Protein AF-0000000069861846 (afdb_homodimer)

Foldseek 3Di:
DCALLRVLQVVVQVVQQVLCVVLVKWKFWAWLLLHTSYDTHNDFPLVVVLCVDPVSVLLQSLQQNLQQLVCVVVQAKAWAAGQQGWIKIKGFQAAPNFTTTIMIIGQAAEPDDDDGHYSFHHDPPLVVDVVSVVSNVVGHYDHPVSVVVSRVVVSVCSVPPSRVSSNVSLVVVPDDPPVPDDDDDRCDPVNSLVVNLVSVCSRCQLAQDDLCVSCVVSVHHSVVSQVVVCVVVVDGDVLVSLVVLLVSLLSCLQNGPDDLVVSCNRRHHPDSVVNQVSNCVVPVDGSVVSSVVNVCVVPPPPD/DCALLRVLQVVVQVVQQVLCVVLVKWKFWAWLLLHTSYDTHNDFPLVVVLCVDPVSVLQQSLQQNLQQLVCVVVQAKAWAAGQAGWIKIKGFQAAPNFTTTIMIIGQAAEPDDDDGHYSFHHDPPLCVDVVSVVSNVVGHYDHPVSVVVSRVVVSVCSVPPSRVSSNVSLVVVPDDPPVPDDDDDRCDPVNSLVVNLVSVCSRCQLAQDDLCVSCVVSVHHSVVSQVVCCVVVVDGDVLVSLVVLLVSLLSCLQNHPDDLVVSCNRRHHPDSVVNQVSNCVVPVDGSVVSSVVNVCVVPPPPD

Structure (mmCIF, N/CA/C/O backbone):
data_AF-0000000069861846-model_v1
#
loop_
_entity.id
_entity.type
_entity.pdbx_description
1 polymer 'Transcriptional regulator'
#
loop_
_atom_site.group_PDB
_atom_site.id
_atom_site.type_symbol
_atom_site.label_atom_id
_atom_site.label_alt_id
_atom_site.label_comp_id
_atom_site.label_asym_id
_atom_site.label_entity_id
_atom_site.label_seq_id
_atom_site.pdbx_PDB_ins_code
_atom_site.Cartn_x
_atom_site.Cartn_y
_atom_site.Cartn_z
_atom_site.occupancy
_atom_site.B_iso_or_equiv
_atom_site.auth_seq_id
_atom_site.auth_comp_id
_atom_site.auth_asym_id
_atom_site.auth_atom_id
_atom_site.pdbx_PDB_model_num
ATOM 1 N N . MET A 1 1 ? -11.438 -2.666 26.484 1 19.17 1 MET A N 1
ATOM 2 C CA . MET A 1 1 ? -12.305 -1.801 25.688 1 19.17 1 MET A CA 1
ATOM 3 C C . MET A 1 1 ? -11.477 -0.902 24.766 1 19.17 1 MET A C 1
ATOM 5 O O . MET A 1 1 ? -10.945 0.118 25.203 1 19.17 1 MET A O 1
ATOM 9 N N . ILE A 1 2 ? -10.664 -1.394 23.906 1 29.84 2 ILE A N 1
ATOM 10 C CA . ILE A 1 2 ? -9.758 -0.635 23.047 1 29.84 2 ILE A CA 1
ATOM 11 C C . ILE A 1 2 ? -10.555 0.385 22.234 1 29.84 2 ILE A C 1
ATOM 13 O O . ILE A 1 2 ? -11.469 0.02 21.5 1 29.84 2 ILE A O 1
ATOM 17 N N . SER A 1 3 ? -10.742 1.524 22.703 1 31.12 3 SER A N 1
ATOM 18 C CA . SER A 1 3 ? -11.5 2.645 22.156 1 31.12 3 SER A CA 1
ATOM 19 C C . SER A 1 3 ? -11.234 2.811 20.672 1 31.12 3 SER A C 1
ATOM 21 O O . SER A 1 3 ? -10.156 2.459 20.172 1 31.12 3 SER A O 1
ATOM 23 N N . ALA A 1 4 ? -12.336 2.918 19.875 1 37.72 4 ALA A N 1
ATOM 24 C CA . ALA A 1 4 ? -12.266 3.238 18.453 1 37.72 4 ALA A CA 1
ATOM 25 C C . ALA A 1 4 ? -11.047 4.105 18.141 1 37.72 4 ALA A C 1
ATOM 27 O O . ALA A 1 4 ? -10.391 3.926 17.109 1 37.72 4 ALA A O 1
ATOM 28 N N . SER A 1 5 ? -10.82 5.027 19.078 1 44 5 SER A N 1
ATOM 29 C CA . SER A 1 5 ? -9.648 5.895 19.016 1 44 5 SER A CA 1
ATOM 30 C C . SER A 1 5 ? -8.359 5.086 19.031 1 44 5 SER A C 1
ATOM 32 O O . SER A 1 5 ? -7.414 5.398 18.312 1 44 5 SER A O 1
ATOM 34 N N . ALA A 1 6 ? -8.516 4.02 19.875 1 45.53 6 ALA A N 1
ATOM 35 C CA . ALA A 1 6 ? -7.32 3.213 20.094 1 45.53 6 ALA A CA 1
ATOM 36 C C . ALA A 1 6 ? -7.086 2.242 18.938 1 45.53 6 ALA A C 1
ATOM 38 O O . ALA A 1 6 ? -5.945 2.014 18.547 1 45.53 6 ALA A O 1
ATOM 39 N N . LEU A 1 7 ? -8.117 1.493 18.578 1 47.91 7 LEU A N 1
ATOM 40 C CA . LEU A 1 7 ? -8.031 0.517 17.5 1 47.91 7 LEU A CA 1
ATOM 41 C C . LEU A 1 7 ? -7.559 1.178 16.219 1 47.91 7 LEU A C 1
ATOM 43 O O . LEU A 1 7 ? -6.746 0.611 15.484 1 47.91 7 LEU A O 1
ATOM 47 N N . ASN A 1 8 ? -8.141 2.521 16.125 1 57.94 8 ASN A N 1
ATOM 48 C CA . ASN A 1 8 ? -7.793 3.367 14.984 1 57.94 8 ASN A CA 1
ATOM 49 C C . ASN A 1 8 ? -6.32 3.768 15.016 1 57.94 8 ASN A C 1
ATOM 51 O O . ASN A 1 8 ? -5.641 3.736 13.984 1 57.94 8 ASN A O 1
ATOM 55 N N . SER A 1 9 ? -5.934 3.561 16.266 1 69.44 9 SER A N 1
ATOM 56 C CA . SER A 1 9 ? -4.555 4.016 16.422 1 69.44 9 SER A CA 1
ATOM 57 C C . SER A 1 9 ? -3.568 2.887 16.141 1 69.44 9 SER A C 1
ATOM 59 O O . SER A 1 9 ? -2.533 3.102 15.516 1 69.44 9 SER A O 1
ATOM 61 N N . GLU A 1 10 ? -4.059 1.639 16.469 1 77.94 10 GLU A N 1
ATOM 62 C CA . GLU A 1 10 ? -3.131 0.528 16.281 1 77.94 10 GLU A CA 1
ATOM 63 C C . GLU A 1 10 ? -2.975 0.193 14.797 1 77.94 10 GLU A C 1
ATOM 65 O O . GLU A 1 10 ? -1.862 -0.062 14.328 1 77.94 10 GLU A O 1
ATOM 70 N N . LEU A 1 11 ? -4.066 0.155 14.141 1 79.69 11 LEU A N 1
ATOM 71 C CA . LEU A 1 11 ? -4.023 -0.146 12.711 1 79.69 11 LEU A CA 1
ATOM 72 C C . LEU A 1 11 ? -3.248 0.925 11.953 1 79.69 11 LEU A C 1
ATOM 74 O O . LEU A 1 11 ? -2.426 0.607 11.094 1 79.69 11 LEU A O 1
ATOM 78 N N . ILE A 1 12 ? -3.467 2.105 12.352 1 83.25 12 ILE A N 1
ATOM 79 C CA . ILE A 1 12 ? -2.787 3.225 11.711 1 83.25 12 ILE A CA 1
ATOM 80 C C . ILE A 1 12 ? -1.283 3.127 11.961 1 83.25 12 ILE A C 1
ATOM 82 O O . ILE A 1 12 ? -0.481 3.316 11.039 1 83.25 12 ILE A O 1
ATOM 86 N N . ASN A 1 13 ? -0.994 2.775 13.141 1 88.19 13 ASN A N 1
ATOM 87 C CA . ASN A 1 13 ? 0.415 2.639 13.492 1 88.19 13 ASN A CA 1
ATOM 88 C C . ASN A 1 13 ? 1.072 1.486 12.734 1 88.19 13 ASN A C 1
ATOM 90 O O . ASN A 1 13 ? 2.211 1.606 12.281 1 88.19 13 ASN A O 1
ATOM 94 N N . LYS A 1 14 ? 0.345 0.446 12.703 1 89.88 14 LYS A N 1
ATOM 95 C CA . LYS A 1 14 ? 0.896 -0.711 12 1 89.88 14 LYS A CA 1
ATOM 96 C C . LYS A 1 14 ? 1.112 -0.409 10.523 1 89.88 14 LYS A C 1
ATOM 98 O O . LYS A 1 14 ? 2.15 -0.759 9.961 1 89.88 14 LYS A O 1
ATOM 103 N N . ILE A 1 15 ? 0.179 0.203 9.914 1 90 15 ILE A N 1
ATOM 104 C CA . ILE A 1 15 ? 0.271 0.556 8.5 1 90 15 ILE A CA 1
ATOM 105 C C . ILE A 1 15 ? 1.425 1.533 8.289 1 90 15 ILE A C 1
ATOM 107 O O . ILE A 1 15 ? 2.223 1.368 7.363 1 90 15 ILE A O 1
ATOM 111 N N . ALA A 1 16 ? 1.468 2.529 9.172 1 93.06 16 ALA A N 1
ATOM 112 C CA . ALA A 1 16 ? 2.545 3.512 9.086 1 93.06 16 ALA A CA 1
ATOM 113 C C . ALA A 1 16 ? 3.908 2.848 9.242 1 93.06 16 ALA A C 1
ATOM 115 O O . ALA A 1 16 ? 4.844 3.158 8.5 1 93.06 16 ALA A O 1
ATOM 116 N N . GLN A 1 17 ? 4.008 1.938 10.141 1 95.19 17 GLN A N 1
ATOM 117 C CA . GLN A 1 17 ? 5.254 1.219 10.383 1 95.19 17 GLN A CA 1
ATOM 118 C C . GLN A 1 17 ? 5.641 0.372 9.172 1 95.19 17 GLN A C 1
ATOM 120 O O . GLN A 1 17 ? 6.797 0.393 8.742 1 95.19 17 GLN A O 1
ATOM 125 N N . ASP A 1 18 ? 4.715 -0.408 8.711 1 95.56 18 ASP A N 1
ATOM 126 C CA . ASP A 1 18 ? 4.984 -1.27 7.562 1 95.56 18 ASP A CA 1
ATOM 127 C C . ASP A 1 18 ? 5.371 -0.446 6.336 1 95.56 18 ASP A C 1
ATOM 129 O O . ASP A 1 18 ? 6.27 -0.831 5.582 1 95.56 18 ASP A O 1
ATOM 133 N N . PHE A 1 19 ? 4.684 0.65 6.105 1 97.38 19 PHE A N 1
ATOM 134 C CA . PHE A 1 19 ? 4.988 1.518 4.973 1 97.38 19 PHE A CA 1
ATOM 135 C C . PHE A 1 19 ? 6.402 2.074 5.078 1 97.38 19 PHE A C 1
ATOM 137 O O . PHE A 1 19 ? 7.152 2.072 4.102 1 97.38 19 PHE A O 1
ATOM 144 N N . ALA A 1 20 ? 6.691 2.531 6.277 1 97.94 20 ALA A N 1
ATOM 145 C CA . ALA A 1 20 ? 8.023 3.072 6.52 1 97.94 20 ALA A CA 1
ATOM 146 C C . ALA A 1 20 ? 9.102 2.02 6.266 1 97.94 20 ALA A C 1
ATOM 148 O O . ALA A 1 20 ? 10.109 2.297 5.613 1 97.94 20 ALA A O 1
ATOM 149 N N . GLN A 1 21 ? 8.906 0.859 6.781 1 96.5 21 GLN A N 1
ATOM 150 C CA . GLN A 1 21 ? 9.875 -0.221 6.637 1 96.5 21 GLN A CA 1
ATOM 151 C C . GLN A 1 21 ? 9.992 -0.67 5.184 1 96.5 21 GLN A C 1
ATOM 153 O O . GLN A 1 21 ? 11.094 -0.917 4.688 1 96.5 21 GLN A O 1
ATOM 158 N N . ALA A 1 22 ? 8.914 -0.751 4.5 1 96.81 22 ALA A N 1
ATOM 159 C CA . ALA A 1 22 ? 8.875 -1.254 3.129 1 96.81 22 ALA A CA 1
ATOM 160 C C . ALA A 1 22 ? 9.523 -0.265 2.164 1 96.81 22 ALA A C 1
ATOM 162 O O . ALA A 1 22 ? 10.195 -0.667 1.213 1 96.81 22 ALA A O 1
ATOM 163 N N . THR A 1 23 ? 9.312 1.042 2.381 1 97.12 23 THR A N 1
ATOM 164 C CA . THR A 1 23 ? 9.734 2.045 1.409 1 97.12 23 THR A CA 1
ATOM 165 C C . THR A 1 23 ? 11.062 2.676 1.825 1 97.12 23 THR A C 1
ATOM 167 O O . THR A 1 23 ? 11.75 3.279 1.002 1 97.12 23 THR A O 1
ATOM 170 N N . GLY A 1 24 ? 11.359 2.609 3.123 1 96.19 24 GLY A N 1
ATOM 171 C CA . GLY A 1 24 ? 12.531 3.287 3.65 1 96.19 24 GLY A CA 1
ATOM 172 C C . GLY A 1 24 ? 12.281 4.754 3.961 1 96.19 24 GLY A C 1
ATOM 173 O O . GLY A 1 24 ? 13.195 5.465 4.387 1 96.19 24 GLY A O 1
ATOM 174 N N . LEU A 1 25 ? 11.086 5.223 3.795 1 98.06 25 LEU A N 1
ATOM 175 C CA . LEU A 1 25 ? 10.742 6.617 4.051 1 98.06 25 LEU A CA 1
ATOM 176 C C . LEU A 1 25 ? 10.344 6.82 5.508 1 98.06 25 LEU A C 1
ATOM 178 O O . LEU A 1 25 ? 9.875 5.891 6.16 1 98.06 25 LEU A O 1
ATOM 182 N N . ALA A 1 26 ? 10.57 8.031 5.984 1 98.44 26 ALA A N 1
ATOM 183 C CA . ALA A 1 26 ? 10.016 8.398 7.289 1 98.44 26 ALA A CA 1
ATOM 184 C C . ALA A 1 26 ? 8.508 8.586 7.207 1 98.44 26 ALA A C 1
ATOM 186 O O . ALA A 1 26 ? 7.988 9.078 6.199 1 98.44 26 ALA A O 1
ATOM 187 N N . VAL A 1 27 ? 7.805 8.211 8.266 1 97.62 27 VAL A N 1
ATOM 188 C CA . VAL A 1 27 ? 6.348 8.336 8.281 1 97.62 27 VAL A CA 1
ATOM 189 C C . VAL A 1 27 ? 5.891 8.812 9.656 1 97.62 27 VAL A C 1
ATOM 191 O O . VAL A 1 27 ? 6.406 8.367 10.688 1 97.62 27 VAL A O 1
ATOM 194 N N . VAL A 1 28 ? 4.914 9.719 9.672 1 95.31 28 VAL A N 1
ATOM 195 C CA . VAL A 1 28 ? 4.25 10.133 10.898 1 95.31 28 VAL A CA 1
ATOM 196 C C . VAL A 1 28 ? 2.803 10.523 10.602 1 95.31 28 VAL A C 1
ATOM 198 O O . VAL A 1 28 ? 2.506 11.055 9.523 1 95.31 28 VAL A O 1
ATOM 201 N N . VAL A 1 29 ? 1.926 10.203 11.445 1 92 29 VAL A N 1
ATOM 202 C CA . VAL A 1 29 ? 0.536 10.633 11.352 1 92 29 VAL A CA 1
ATOM 203 C C . VAL A 1 29 ? 0.285 11.781 12.336 1 92 29 VAL A C 1
ATOM 205 O O . VAL A 1 29 ? 0.659 11.695 13.508 1 92 29 VAL A O 1
ATOM 208 N N . VAL A 1 30 ? -0.332 12.828 11.789 1 89.06 30 VAL A N 1
ATOM 209 C CA . VAL A 1 30 ? -0.595 13.992 12.633 1 89.06 30 VAL A CA 1
ATOM 210 C C . VAL A 1 30 ? -2.07 14.375 12.539 1 89.06 30 VAL A C 1
ATOM 212 O O . VAL A 1 30 ? -2.756 14 11.586 1 89.06 30 VAL A O 1
ATOM 215 N N . ASN A 1 31 ? -2.512 15.031 13.531 1 81.31 31 ASN A N 1
ATOM 216 C CA . ASN A 1 31 ? -3.863 15.578 13.445 1 81.31 31 ASN A CA 1
ATOM 217 C C . ASN A 1 31 ? -3.9 16.859 12.617 1 81.31 31 ASN A C 1
ATOM 219 O O . ASN A 1 31 ? -2.893 17.25 12.023 1 81.31 31 ASN A O 1
ATOM 223 N N . ILE A 1 32 ? -4.984 17.562 12.555 1 77.5 32 ILE A N 1
ATOM 224 C CA . ILE A 1 32 ? -5.188 18.703 11.672 1 77.5 32 ILE A CA 1
ATOM 225 C C . ILE A 1 32 ? -4.367 19.891 12.172 1 77.5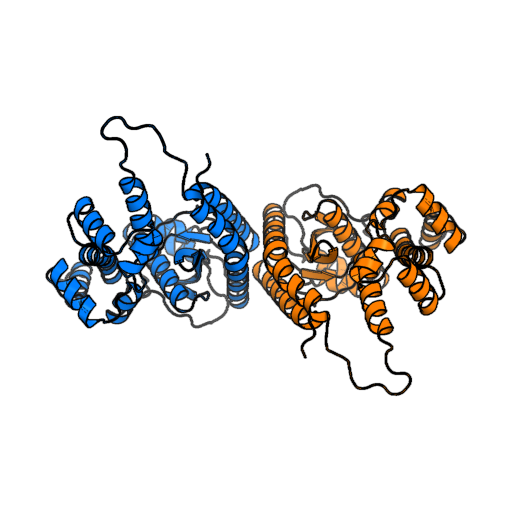 32 ILE A C 1
ATOM 227 O O . ILE A 1 32 ? -4.164 20.859 11.445 1 77.5 32 ILE A O 1
ATOM 231 N N . HIS A 1 33 ? -3.934 19.828 13.492 1 75.31 33 HIS A N 1
ATOM 232 C CA . HIS A 1 33 ? -3.15 20.891 14.086 1 75.31 33 HIS A CA 1
ATOM 233 C C . HIS A 1 33 ? -1.654 20.625 13.969 1 75.31 33 HIS A C 1
ATOM 235 O O . HIS A 1 33 ? -0.833 21.438 14.398 1 75.31 33 HIS A O 1
ATOM 241 N N . GLY A 1 34 ? -1.311 19.484 13.414 1 80.25 34 GLY A N 1
ATOM 242 C CA . GLY A 1 34 ? 0.094 19.172 13.227 1 80.25 34 GLY A CA 1
ATOM 243 C C . GLY A 1 34 ? 0.688 18.391 14.391 1 80.25 34 GLY A C 1
ATOM 244 O O . GLY A 1 34 ? 1.887 18.109 14.398 1 80.25 34 GLY A O 1
ATOM 245 N N . ASP A 1 35 ? -0.197 18.047 15.305 1 82.38 35 ASP A N 1
ATOM 246 C CA . ASP A 1 35 ? 0.288 17.266 16.438 1 82.38 35 ASP A CA 1
ATOM 247 C C . ASP A 1 35 ? 0.425 15.789 16.062 1 82.38 35 ASP A C 1
ATOM 249 O O . ASP A 1 35 ? -0.453 15.227 15.398 1 82.38 35 ASP A O 1
ATOM 253 N N . GLU A 1 36 ? 1.503 15.219 16.516 1 86.94 36 GLU A N 1
ATOM 254 C CA . GLU A 1 36 ? 1.772 13.82 16.203 1 86.94 36 GLU A CA 1
ATOM 255 C C . GLU A 1 36 ? 0.802 12.891 16.938 1 86.94 36 GLU A C 1
ATOM 257 O O . GLU A 1 36 ? 0.615 13.008 18.141 1 86.94 36 GLU A O 1
ATOM 262 N N . ILE A 1 37 ? 0.156 11.961 16.234 1 82.44 37 ILE A N 1
ATOM 263 C CA . ILE A 1 37 ? -0.77 11.016 16.844 1 82.44 37 ILE A CA 1
ATOM 264 C C . ILE A 1 37 ? -0.241 9.594 16.672 1 82.44 37 ILE A C 1
ATOM 266 O O . ILE A 1 37 ? -0.818 8.641 17.219 1 82.44 37 ILE A O 1
ATOM 270 N N . SER A 1 38 ? 0.772 9.406 15.922 1 86.75 38 SER A N 1
ATOM 271 C CA . SER A 1 38 ? 1.478 8.133 15.789 1 86.75 38 SER A CA 1
ATOM 272 C C . SER A 1 38 ? 2.906 8.234 16.312 1 86.75 38 SER A C 1
ATOM 274 O O . SER A 1 38 ? 3.363 9.32 16.672 1 86.75 38 SER A O 1
ATOM 276 N N . GLU A 1 39 ? 3.527 7.086 16.328 1 90.19 39 GLU A N 1
ATOM 277 C CA . GLU A 1 39 ? 4.973 7.102 16.516 1 90.19 39 GLU A CA 1
ATOM 278 C C . GLU A 1 39 ? 5.688 7.68 15.297 1 90.19 39 GLU A C 1
ATOM 280 O O . GLU A 1 39 ? 5.074 7.871 14.242 1 90.19 39 GLU A O 1
ATOM 285 N N . LEU A 1 40 ? 6.922 8.086 15.578 1 94.56 40 LEU A N 1
ATOM 286 C CA . LEU A 1 40 ? 7.801 8.516 14.492 1 94.56 40 LEU A CA 1
ATOM 287 C C . LEU A 1 40 ? 8.547 7.324 13.898 1 94.56 40 LEU A C 1
ATOM 289 O O . LEU A 1 40 ? 9.391 6.723 14.562 1 94.56 40 LEU A O 1
ATOM 293 N N . PHE A 1 41 ? 8.211 6.988 12.695 1 96.62 41 PHE A N 1
ATOM 294 C CA . PHE A 1 41 ? 8.805 5.801 12.094 1 96.62 41 PHE A CA 1
ATOM 295 C C . PHE A 1 41 ? 9.906 6.188 11.109 1 96.62 41 PHE A C 1
ATOM 297 O O . PHE A 1 41 ? 9.672 6.945 10.172 1 96.62 41 PHE A O 1
ATOM 304 N N . ASN A 1 42 ? 11.133 5.727 11.258 1 96.81 42 ASN A N 1
ATOM 305 C CA . ASN A 1 42 ? 12.289 5.84 10.367 1 96.81 42 ASN A CA 1
ATOM 306 C C . ASN A 1 42 ? 12.75 7.285 10.234 1 96.81 42 ASN A C 1
ATOM 308 O O . ASN A 1 42 ? 13.242 7.691 9.18 1 96.81 42 ASN A O 1
ATOM 312 N N . PHE A 1 43 ? 12.484 8.117 11.227 1 98 43 PHE A N 1
ATOM 313 C CA . PHE A 1 43 ? 12.969 9.492 11.148 1 98 43 PHE A CA 1
ATOM 314 C C . PHE A 1 43 ? 14.492 9.523 11.047 1 98 43 PHE A C 1
ATOM 316 O O . PHE A 1 43 ? 15.18 8.812 11.789 1 98 43 PHE A O 1
ATOM 323 N N . THR A 1 44 ? 14.984 10.336 10.203 1 97.94 44 THR A N 1
ATOM 324 C CA . THR A 1 44 ? 16.422 10.445 10.031 1 97.94 44 THR A CA 1
ATOM 325 C C . THR A 1 44 ? 17.062 11.102 11.25 1 97.94 44 THR A C 1
ATOM 327 O O . THR A 1 44 ? 16.422 11.891 11.945 1 97.94 44 THR A O 1
ATOM 330 N N . PRO A 1 45 ? 18.359 10.805 11.422 1 97.94 45 PRO A N 1
ATOM 331 C CA . PRO A 1 45 ? 19.047 11.508 12.5 1 97.94 45 PRO A CA 1
ATOM 332 C C . PRO A 1 45 ? 19 13.023 12.344 1 97.94 45 PRO A C 1
ATOM 334 O O . PRO A 1 45 ? 18.875 13.742 13.336 1 97.94 45 PRO A O 1
ATOM 337 N N . PHE A 1 46 ? 19.031 13.516 11.156 1 98.12 46 PHE A N 1
ATOM 338 C CA . PHE A 1 46 ? 18.938 14.953 10.898 1 98.12 46 PHE A CA 1
ATOM 339 C C . PHE A 1 46 ? 17.625 15.516 11.43 1 98.12 46 PHE A C 1
ATOM 341 O O . PHE A 1 46 ? 17.641 16.484 12.203 1 98.12 46 PHE A O 1
ATOM 348 N N . CYS A 1 47 ? 16.531 14.875 11.031 1 97.56 47 CYS A N 1
ATOM 349 C CA . CYS A 1 47 ? 15.211 15.391 11.398 1 97.56 47 CYS A CA 1
ATOM 350 C C . CYS A 1 47 ? 14.961 15.219 12.898 1 97.56 47 CYS A C 1
ATOM 352 O O . CYS A 1 47 ? 14.289 16.047 13.516 1 97.56 47 CYS A O 1
ATOM 354 N N . GLN A 1 48 ? 15.547 14.18 13.461 1 97 48 GLN A N 1
ATOM 355 C CA . GLN A 1 48 ? 15.445 14.016 14.914 1 97 48 GLN A CA 1
ATOM 356 C C . GLN A 1 48 ? 16.156 15.156 15.648 1 97 48 GLN A C 1
ATOM 358 O O . GLN A 1 48 ? 15.617 15.711 16.609 1 97 48 GLN A O 1
ATOM 363 N N . LEU A 1 49 ? 17.312 15.508 15.203 1 96.75 49 LEU A N 1
ATOM 364 C CA . LEU A 1 49 ? 18.062 16.609 15.797 1 96.75 49 LEU A CA 1
ATOM 365 C C . LEU A 1 49 ? 17.328 17.938 15.617 1 96.75 49 LEU A C 1
ATOM 367 O O . LEU A 1 49 ? 17.25 18.734 16.547 1 96.75 49 LEU A O 1
ATOM 371 N N . MET A 1 50 ? 16.797 18.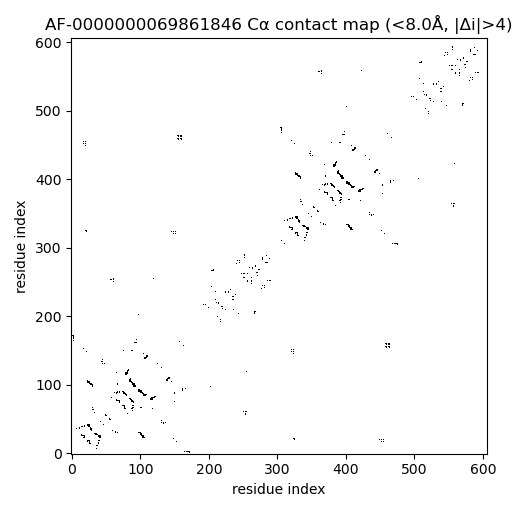141 14.43 1 95.75 50 MET A N 1
ATOM 372 C CA . MET A 1 50 ? 16.031 19.359 14.148 1 95.75 50 MET A CA 1
ATOM 373 C C . MET A 1 50 ? 14.859 19.5 15.102 1 95.75 50 MET A C 1
ATOM 375 O O . MET A 1 50 ? 14.602 20.594 15.617 1 95.75 50 MET A O 1
ATOM 379 N N . ARG A 1 51 ? 14.219 18.391 15.383 1 94.06 51 ARG A N 1
ATOM 380 C CA . ARG A 1 51 ? 12.992 18.422 16.172 1 94.06 51 ARG A CA 1
ATOM 381 C C . ARG A 1 51 ? 13.305 18.516 17.672 1 94.06 51 ARG A C 1
ATOM 383 O O . ARG A 1 51 ? 12.422 18.812 18.469 1 94.06 51 ARG A O 1
ATOM 390 N N . GLN A 1 52 ? 14.5 18.312 18 1 92.94 52 GLN A N 1
ATOM 391 C CA . GLN A 1 52 ? 14.914 18.469 19.391 1 92.94 52 GLN A CA 1
ATOM 392 C C . GLN A 1 52 ? 15.297 19.906 19.703 1 92.94 52 GLN A C 1
ATOM 394 O O . GLN A 1 52 ? 15.359 20.297 20.859 1 92.94 52 GLN A O 1
ATOM 399 N N . HIS A 1 53 ? 15.594 20.672 18.656 1 90.69 53 HIS A N 1
ATOM 400 C CA . HIS A 1 53 ? 15.93 22.094 18.812 1 90.69 53 HIS A CA 1
ATOM 401 C C . HIS A 1 53 ? 14.664 22.938 18.969 1 90.69 53 HIS A C 1
ATOM 403 O O . HIS A 1 53 ? 13.734 22.812 18.172 1 90.69 53 HIS A O 1
ATOM 409 N N . PRO A 1 54 ? 14.57 23.719 19.922 1 86 54 PRO A N 1
ATOM 410 C CA . PRO A 1 54 ? 13.344 24.453 20.219 1 86 54 PRO A CA 1
ATOM 411 C C . PRO A 1 54 ? 12.867 25.312 19.031 1 86 54 PRO A C 1
ATOM 413 O O . PRO A 1 54 ? 11.68 25.312 18.719 1 86 54 PRO A O 1
ATOM 416 N N . GLN A 1 55 ? 13.781 26.031 18.406 1 82.81 55 GLN A N 1
ATOM 417 C CA . GLN A 1 55 ? 13.391 26.906 17.312 1 82.81 55 GLN A CA 1
ATOM 418 C C . GLN A 1 55 ? 13.094 26.109 16.047 1 82.81 55 GLN A C 1
ATOM 420 O O . GLN A 1 55 ? 12.086 26.359 15.375 1 82.81 55 GLN A O 1
ATOM 425 N N . HIS A 1 56 ? 13.953 25.125 15.75 1 89.69 56 HIS A N 1
ATOM 426 C CA . HIS A 1 56 ? 13.773 24.359 14.516 1 89.69 56 HIS A CA 1
ATOM 427 C C . HIS A 1 56 ? 12.555 23.438 14.602 1 89.69 56 HIS A C 1
ATOM 429 O O . HIS A 1 56 ? 11.891 23.203 13.602 1 89.69 56 HIS A O 1
ATOM 435 N N . SER A 1 57 ? 12.258 23 15.805 1 90.94 57 SER A N 1
ATOM 436 C CA . SER A 1 57 ? 11.148 22.078 16.016 1 90.94 57 SER A CA 1
ATOM 437 C C . SER A 1 57 ? 9.82 22.719 15.633 1 90.94 57 SER A C 1
ATOM 439 O O . SER A 1 57 ? 8.945 22.062 15.055 1 90.94 57 SER A O 1
ATOM 441 N N . THR A 1 58 ? 9.633 23.953 16 1 86.44 58 THR A N 1
ATOM 442 C CA . THR A 1 58 ? 8.406 24.672 15.68 1 86.44 58 THR A CA 1
ATOM 443 C C . THR A 1 58 ? 8.227 24.797 14.172 1 86.44 58 THR A C 1
ATOM 445 O O . THR A 1 58 ? 7.117 24.625 13.656 1 86.44 58 THR A O 1
ATOM 448 N N . ARG A 1 59 ? 9.258 25.047 13.477 1 89.44 59 ARG A N 1
ATOM 449 C CA . ARG A 1 59 ? 9.188 25.188 12.023 1 89.44 59 ARG A CA 1
ATOM 450 C C . ARG A 1 59 ? 8.906 23.844 11.367 1 89.44 59 ARG A C 1
ATOM 452 O O . ARG A 1 59 ? 8.195 23.766 10.359 1 89.44 59 ARG A O 1
ATOM 459 N N . CYS A 1 60 ? 9.516 22.75 11.906 1 92.25 60 CYS A N 1
ATOM 460 C CA . CYS A 1 60 ? 9.227 21.406 11.414 1 92.25 60 CYS A CA 1
ATOM 461 C C . CYS A 1 60 ? 7.738 21.094 11.516 1 92.25 60 CYS A C 1
ATOM 463 O O . CYS A 1 60 ? 7.129 20.625 10.555 1 92.25 60 CYS A O 1
ATOM 465 N N . ARG A 1 61 ? 7.199 21.375 12.641 1 89.69 61 ARG A N 1
ATOM 466 C CA . ARG A 1 61 ? 5.781 21.109 12.867 1 89.69 61 ARG A CA 1
ATOM 467 C C . ARG A 1 61 ? 4.91 21.938 11.93 1 89.69 61 ARG A C 1
ATOM 469 O O . ARG A 1 61 ? 3.895 21.453 11.43 1 89.69 61 ARG A O 1
ATOM 476 N N . MET A 1 62 ? 5.34 23.125 11.781 1 88.88 62 MET A N 1
ATOM 477 C CA . MET A 1 62 ? 4.586 24.016 10.898 1 88.88 62 MET A CA 1
ATOM 478 C C . MET A 1 62 ? 4.656 23.516 9.453 1 88.88 62 MET A C 1
ATOM 480 O O . MET A 1 62 ? 3.67 23.609 8.719 1 88.88 62 MET A O 1
ATOM 484 N N . SER A 1 63 ? 5.84 23.094 9.031 1 92.06 63 SER A N 1
ATOM 485 C CA . SER A 1 63 ? 5.977 22.516 7.707 1 92.06 63 SER A CA 1
ATOM 486 C C . SER A 1 63 ? 5.02 21.328 7.523 1 92.06 63 SER A C 1
ATOM 488 O O . SER A 1 63 ? 4.375 21.203 6.48 1 92.06 63 SER A O 1
ATOM 490 N N . ASP A 1 64 ? 4.934 20.5 8.539 1 91.81 64 ASP A N 1
ATOM 491 C CA . ASP A 1 64 ? 4.027 19.344 8.516 1 91.81 64 ASP A CA 1
ATOM 492 C C . ASP A 1 64 ? 2.578 19.797 8.352 1 91.81 64 ASP A C 1
ATOM 494 O O . ASP A 1 64 ? 1.854 19.266 7.504 1 91.81 64 ASP A O 1
ATOM 498 N N . ARG A 1 65 ? 2.207 20.734 9.164 1 87.88 65 ARG A N 1
ATOM 499 C CA . ARG A 1 65 ? 0.833 21.219 9.156 1 87.88 65 ARG A CA 1
ATOM 500 C C . ARG A 1 65 ? 0.486 21.828 7.801 1 87.88 65 ARG A C 1
ATOM 502 O O . ARG A 1 65 ? -0.55 21.516 7.215 1 87.88 65 ARG A O 1
ATOM 509 N N . CYS A 1 66 ? 1.357 22.688 7.332 1 90 66 CYS A N 1
ATOM 510 C CA . CYS A 1 66 ? 1.121 23.375 6.066 1 90 66 CYS A CA 1
ATOM 511 C C . CYS A 1 66 ? 1.081 22.375 4.91 1 90 66 CYS A C 1
ATOM 513 O O . CYS A 1 66 ? 0.242 22.5 4.016 1 90 66 CYS A O 1
ATOM 515 N N . GLY A 1 67 ? 2.004 21.453 4.91 1 92.94 67 GLY A N 1
ATOM 516 C CA . GLY A 1 67 ? 1.965 20.422 3.898 1 92.94 67 GLY A CA 1
ATOM 517 C C . GLY A 1 67 ? 0.658 19.641 3.889 1 92.94 67 GLY A C 1
ATOM 518 O O . GLY A 1 67 ? 0.1 19.375 2.824 1 92.94 67 GLY A O 1
ATOM 519 N N . GLY A 1 68 ? 0.238 19.281 5.035 1 91.75 68 GLY A N 1
ATOM 520 C CA . GLY A 1 68 ? -1.038 18.594 5.172 1 91.75 68 GLY A CA 1
ATOM 521 C C . GLY A 1 68 ? -2.209 19.406 4.648 1 91.75 68 GLY A C 1
ATOM 522 O O . GLY A 1 68 ? -3.049 18.891 3.908 1 91.75 68 GLY A O 1
ATOM 523 N N . LEU A 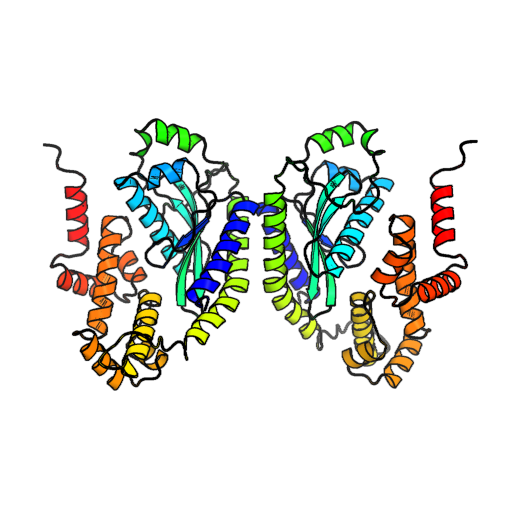1 69 ? -2.238 20.609 5.094 1 85.88 69 LEU A N 1
ATOM 524 C CA . LEU A 1 69 ? -3.32 21.5 4.672 1 85.88 69 LEU A CA 1
ATOM 525 C C . LEU A 1 69 ? -3.311 21.688 3.16 1 85.88 69 LEU A C 1
ATOM 527 O O . LEU A 1 69 ? -4.367 21.688 2.523 1 85.88 69 LEU A O 1
ATOM 531 N N . GLU A 1 70 ? -2.164 21.812 2.6 1 88.88 70 GLU A N 1
ATOM 532 C CA . GLU A 1 70 ? -2.059 21.938 1.148 1 88.88 70 GLU A CA 1
ATOM 533 C C . GLU A 1 70 ? -2.617 20.703 0.448 1 88.88 70 GLU A C 1
ATOM 535 O O . GLU A 1 70 ? -3.35 20.812 -0.537 1 88.88 70 GLU A O 1
ATOM 540 N N . ALA A 1 71 ? -2.268 19.562 0.926 1 91.62 71 ALA A N 1
ATOM 541 C CA . ALA A 1 71 ? -2.742 18.312 0.353 1 91.62 71 ALA A CA 1
ATOM 542 C C . ALA A 1 71 ? -4.266 18.219 0.422 1 91.62 71 ALA A C 1
ATOM 544 O O . ALA A 1 71 ? -4.898 17.656 -0.472 1 91.62 71 ALA A O 1
ATOM 545 N N . SER A 1 72 ? -4.82 18.703 1.432 1 85.81 72 SER A N 1
ATOM 546 C CA . SER A 1 72 ? -6.254 18.578 1.681 1 85.81 72 SER A CA 1
ATOM 547 C C . SER A 1 72 ? -7.062 19.406 0.685 1 85.81 72 SER A C 1
ATOM 549 O O . SER A 1 72 ? -8.25 19.141 0.483 1 85.81 72 SER A O 1
ATOM 551 N N . LYS A 1 73 ? -6.473 20.375 0.068 1 80.94 73 LYS A N 1
ATOM 552 C CA . LYS A 1 73 ? -7.16 21.234 -0.894 1 80.94 73 LYS A CA 1
ATOM 553 C C . LYS A 1 73 ? -7.609 20.438 -2.115 1 80.94 73 LYS A C 1
ATOM 555 O O . LYS A 1 73 ? -8.695 20.672 -2.648 1 80.94 73 LYS A O 1
ATOM 560 N N . SER A 1 74 ? -6.863 19.531 -2.529 1 81.94 74 SER A N 1
ATOM 561 C CA . SER A 1 74 ? -7.164 18.766 -3.736 1 81.94 74 SER A CA 1
ATOM 562 C C . SER A 1 74 ? -7.445 17.297 -3.408 1 81.94 74 SER A C 1
ATOM 564 O O . SER A 1 74 ? -7.766 16.516 -4.301 1 81.94 74 SER A O 1
ATOM 566 N N . ASP A 1 75 ? -7.406 16.938 -2.184 1 83.31 75 ASP A N 1
ATOM 567 C CA . ASP A 1 75 ? -7.535 15.539 -1.763 1 83.31 75 ASP A CA 1
ATOM 568 C C . ASP A 1 75 ? -6.566 14.641 -2.525 1 83.31 75 ASP A C 1
ATOM 570 O O . ASP A 1 75 ? -6.938 13.555 -2.971 1 83.31 75 ASP A O 1
ATOM 574 N N . GLN A 1 76 ? -5.453 15.188 -2.875 1 89.44 76 GLN A N 1
ATOM 575 C CA . GLN A 1 76 ? -4.344 14.5 -3.531 1 89.44 76 GLN A CA 1
ATOM 576 C C . GLN A 1 76 ? -3.055 14.641 -2.727 1 89.44 76 GLN A C 1
ATOM 578 O O . GLN A 1 76 ? -2.914 15.57 -1.928 1 89.44 76 GLN A O 1
ATOM 583 N N . PRO A 1 77 ? -2.164 13.672 -2.916 1 95.06 77 PRO A N 1
ATOM 584 C CA . PRO A 1 77 ? -0.871 13.867 -2.254 1 95.06 77 PRO A CA 1
ATOM 585 C C . PRO A 1 77 ? -0.189 15.172 -2.662 1 95.06 77 PRO A C 1
ATOM 587 O O . PRO A 1 77 ? -0.249 15.562 -3.83 1 95.06 77 PRO A O 1
ATOM 590 N N . CYS A 1 78 ? 0.383 15.812 -1.73 1 96.25 78 CYS A N 1
ATOM 591 C CA . CYS A 1 78 ? 1.192 17 -1.988 1 96.25 78 CYS A CA 1
ATOM 592 C C . CYS A 1 78 ? 2.664 16.719 -1.704 1 96.25 78 CYS A C 1
ATOM 594 O O . CYS A 1 78 ? 3.041 16.453 -0.562 1 96.25 78 CYS A O 1
ATOM 596 N N . ILE A 1 79 ? 3.455 16.75 -2.721 1 98 79 ILE A N 1
ATOM 597 C CA . ILE A 1 79 ? 4.902 16.609 -2.58 1 98 79 ILE A CA 1
ATOM 598 C C . ILE A 1 79 ? 5.551 18 -2.516 1 98 79 ILE A C 1
ATOM 600 O O . ILE A 1 79 ? 5.277 18.859 -3.354 1 98 79 ILE A O 1
ATOM 604 N N . TYR A 1 80 ? 6.453 18.234 -1.537 1 96.56 80 TYR A N 1
ATOM 605 C CA . TYR A 1 80 ? 6.977 19.578 -1.311 1 96.56 80 TYR A CA 1
ATOM 606 C C . TYR A 1 80 ? 8.359 19.516 -0.671 1 96.56 80 TYR A C 1
ATOM 608 O O . TYR A 1 80 ? 8.812 18.453 -0.255 1 96.56 80 TYR A O 1
ATOM 616 N N . ARG A 1 81 ? 8.984 20.703 -0.659 1 96.56 81 ARG A N 1
ATOM 617 C CA . ARG A 1 81 ? 10.219 20.891 0.097 1 96.56 81 ARG A CA 1
ATOM 618 C C . ARG A 1 81 ? 9.93 21.438 1.489 1 96.56 81 ARG A C 1
ATOM 620 O O . ARG A 1 81 ? 9.211 22.438 1.635 1 96.56 81 ARG A O 1
ATOM 627 N N . CYS A 1 82 ? 10.43 20.75 2.469 1 95.06 82 CYS A N 1
ATOM 628 C CA . CYS A 1 82 ? 10.219 21.25 3.822 1 95.06 82 CYS A CA 1
ATOM 629 C C . CYS A 1 82 ? 11.102 22.469 4.09 1 95.06 82 CYS A C 1
ATOM 631 O O . CYS A 1 82 ? 11.906 22.859 3.244 1 95.06 82 CYS A O 1
ATOM 633 N N . HIS A 1 83 ? 11.023 23.078 5.262 1 93 83 HIS A N 1
ATOM 634 C CA . HIS A 1 83 ? 11.719 24.312 5.617 1 93 83 HIS A CA 1
ATOM 635 C C . HIS A 1 83 ? 13.234 24.109 5.594 1 93 83 HIS A C 1
ATOM 637 O O . HIS A 1 83 ? 13.992 25.078 5.449 1 93 83 HIS A O 1
ATOM 643 N N . ALA A 1 84 ? 13.672 22.891 5.75 1 95.31 84 ALA A N 1
ATOM 644 C CA . ALA A 1 84 ? 15.102 22.609 5.816 1 95.31 84 ALA A CA 1
ATOM 645 C C . ALA A 1 84 ? 15.633 22.125 4.469 1 95.31 84 ALA A C 1
ATOM 647 O O . ALA A 1 84 ? 16.828 21.844 4.332 1 95.31 84 ALA A O 1
ATOM 648 N N . GLY A 1 85 ? 14.734 21.938 3.539 1 94.62 85 GLY A N 1
ATOM 649 C CA . GLY A 1 85 ? 15.18 21.625 2.189 1 94.62 85 GLY A CA 1
ATOM 650 C C . GLY A 1 85 ? 14.984 20.156 1.819 1 94.62 85 GLY A C 1
ATOM 651 O O . GLY A 1 85 ? 15.32 19.75 0.71 1 94.62 85 GLY A O 1
ATOM 652 N N . LEU A 1 86 ? 14.461 19.375 2.65 1 96.88 86 LEU A N 1
ATOM 653 C CA . LEU A 1 86 ? 14.188 17.969 2.338 1 96.88 86 LEU A CA 1
ATOM 654 C C . LEU A 1 86 ? 12.859 17.828 1.608 1 96.88 86 LEU A C 1
ATOM 656 O O . LEU A 1 86 ? 12.039 18.75 1.615 1 96.88 86 LEU A O 1
ATOM 660 N N . THR A 1 87 ? 12.695 16.734 0.941 1 98 87 THR A N 1
ATOM 661 C CA . THR A 1 87 ? 11.461 16.438 0.224 1 98 87 THR A CA 1
ATOM 662 C C . THR A 1 87 ? 10.531 15.57 1.073 1 98 87 THR A C 1
ATOM 664 O O . THR A 1 87 ? 10.953 14.539 1.596 1 98 87 THR A O 1
ATOM 667 N N . ASP A 1 88 ? 9.336 16.031 1.211 1 97.94 88 ASP A N 1
ATOM 668 C CA . ASP A 1 88 ? 8.273 15.336 1.928 1 97.94 88 ASP A CA 1
ATOM 669 C C . ASP A 1 88 ? 7 15.266 1.087 1 97.94 88 ASP A C 1
ATOM 671 O O . ASP A 1 88 ? 6.891 15.938 0.059 1 97.94 88 ASP A O 1
ATOM 675 N N . PHE A 1 89 ? 6.109 14.391 1.468 1 98.31 89 PHE A N 1
ATOM 676 C CA . PHE A 1 89 ? 4.762 14.453 0.91 1 98.31 89 PHE A CA 1
ATOM 677 C C . PHE A 1 89 ? 3.717 14.172 1.982 1 98.31 89 PHE A C 1
ATOM 679 O O . PHE A 1 89 ? 4.031 13.594 3.025 1 98.31 89 PHE A O 1
ATOM 686 N N . SER A 1 90 ? 2.557 14.672 1.758 1 96.69 90 SER A N 1
ATOM 687 C CA . SER A 1 90 ? 1.455 14.547 2.707 1 96.69 90 SER A CA 1
ATOM 688 C C . SER A 1 90 ? 0.21 13.977 2.035 1 96.69 90 SER A C 1
ATOM 690 O O . SER A 1 90 ? -0.066 14.273 0.872 1 96.69 90 SER A O 1
ATOM 692 N N . ILE A 1 91 ? -0.481 13.164 2.75 1 95.12 91 ILE A N 1
ATOM 693 C CA . ILE A 1 91 ? -1.77 12.617 2.338 1 95.12 91 ILE A CA 1
ATOM 694 C C . ILE A 1 91 ? -2.84 12.992 3.361 1 95.12 91 ILE A C 1
ATOM 696 O O . ILE A 1 91 ? -2.691 12.711 4.555 1 95.12 91 ILE A O 1
ATOM 700 N N . PRO A 1 92 ? -3.912 13.594 2.914 1 89.5 92 PRO A N 1
ATOM 701 C CA . PRO A 1 92 ? -4.98 13.906 3.863 1 89.5 92 PRO A CA 1
ATOM 702 C C . PRO A 1 92 ? -5.73 12.664 4.34 1 89.5 92 PRO A C 1
ATOM 704 O O . PRO A 1 92 ? -5.965 11.742 3.557 1 89.5 92 PRO A O 1
ATOM 707 N N . LEU A 1 93 ? -5.98 12.625 5.547 1 85.44 93 LEU A N 1
ATOM 708 C CA . LEU A 1 93 ? -6.809 11.578 6.141 1 85.44 93 LEU A CA 1
ATOM 709 C C . LEU A 1 93 ? -8.25 12.047 6.301 1 85.44 93 LEU A C 1
ATOM 711 O O . LEU A 1 93 ? -8.562 12.805 7.219 1 85.44 93 LEU A O 1
ATOM 715 N N . VAL A 1 94 ? -9.117 11.57 5.422 1 77.81 94 VAL A N 1
ATOM 716 C CA . VAL A 1 94 ? -10.523 11.945 5.438 1 77.81 94 VAL A CA 1
ATOM 717 C C . VAL A 1 94 ? -11.375 10.734 5.824 1 77.81 94 VAL A C 1
ATOM 719 O O . VAL A 1 94 ? -11.281 9.68 5.199 1 77.81 94 VAL A O 1
ATOM 722 N N . ILE A 1 95 ? -12.023 10.812 6.816 1 69.31 95 ILE A N 1
ATOM 723 C CA . ILE A 1 95 ? -12.914 9.758 7.297 1 69.31 95 ILE A CA 1
ATOM 724 C C . ILE A 1 95 ? -14.359 10.258 7.293 1 69.31 95 ILE A C 1
ATOM 726 O O . ILE A 1 95 ? -14.672 11.273 7.922 1 69.31 95 ILE A O 1
ATOM 730 N N . ALA A 1 96 ? -15.219 9.531 6.566 1 62.09 96 ALA A N 1
ATOM 731 C CA . ALA A 1 96 ? -16.625 9.898 6.473 1 62.09 96 ALA A CA 1
ATOM 732 C C . ALA A 1 96 ? -16.797 11.359 6.043 1 62.09 96 ALA A C 1
ATOM 734 O O . ALA A 1 96 ? -17.578 12.102 6.637 1 62.09 96 ALA A O 1
ATOM 735 N N . GLY A 1 97 ? -15.891 11.789 5.133 1 66.19 97 GLY A N 1
ATOM 736 C CA . GLY A 1 97 ? -15.992 13.109 4.535 1 66.19 97 GLY A CA 1
ATOM 737 C C . GLY A 1 97 ? -15.352 14.195 5.379 1 66.19 97 GLY A C 1
ATOM 738 O O . GLY A 1 97 ? -15.367 15.367 5.008 1 66.19 97 GLY A O 1
ATOM 739 N N . HIS A 1 98 ? -14.766 13.797 6.484 1 69.31 98 HIS A N 1
ATOM 740 C CA . HIS A 1 98 ? -14.156 14.773 7.375 1 69.31 98 HIS A CA 1
ATOM 741 C C . HIS A 1 98 ? -12.641 14.609 7.41 1 69.31 98 HIS A C 1
ATOM 743 O O . HIS A 1 98 ? -12.133 13.492 7.496 1 69.31 98 HIS A O 1
ATOM 749 N N . LEU A 1 99 ? -12.039 15.734 7.32 1 78.31 99 LEU A N 1
ATOM 750 C CA . LEU A 1 99 ? -10.586 15.75 7.449 1 78.31 99 LEU A CA 1
ATOM 751 C C . LEU A 1 99 ? -10.164 15.57 8.906 1 78.31 99 LEU A C 1
ATOM 753 O O . LEU A 1 99 ? -10.477 16.406 9.75 1 78.31 99 LEU A O 1
ATOM 757 N N . VAL A 1 100 ? -9.461 14.547 9.25 1 76.69 100 VAL A N 1
ATOM 758 C CA . VAL A 1 100 ? -9.141 14.266 10.648 1 76.69 100 VAL A CA 1
ATOM 759 C C . VAL A 1 100 ? -7.637 14.398 10.867 1 76.69 100 VAL A C 1
ATOM 761 O O . VAL A 1 100 ? -7.172 14.438 12.016 1 76.69 100 VAL A O 1
ATOM 764 N N . GLY A 1 101 ? -6.879 14.461 9.82 1 85.81 101 GLY A N 1
ATOM 765 C CA . GLY A 1 101 ? -5.438 14.586 9.938 1 85.81 101 GLY A CA 1
ATOM 766 C C . GLY A 1 101 ? -4.707 14.344 8.633 1 85.81 101 GLY A C 1
ATOM 767 O O . GLY A 1 101 ? -5.285 14.492 7.555 1 85.81 101 GLY A O 1
ATOM 768 N N . PHE A 1 102 ? -3.426 14.094 8.859 1 90.19 102 PHE A N 1
ATOM 769 C CA . PHE A 1 102 ? -2.547 13.898 7.711 1 90.19 102 PHE A CA 1
ATOM 770 C C . PHE A 1 102 ? -1.547 12.781 7.977 1 90.19 102 PHE A C 1
ATOM 772 O O . PHE A 1 102 ? -1.115 12.586 9.117 1 90.19 102 PHE A O 1
ATOM 779 N N . VAL A 1 103 ? -1.276 12.039 6.941 1 94.25 103 VAL A N 1
ATOM 780 C CA . VAL A 1 103 ? -0.105 11.172 6.965 1 94.25 103 VAL A CA 1
ATOM 781 C C . VAL A 1 103 ? 1.061 11.859 6.254 1 94.25 103 VAL A C 1
ATOM 783 O O . VAL A 1 103 ? 0.952 12.227 5.082 1 94.25 103 VAL A O 1
ATOM 786 N N . LEU A 1 104 ? 2.104 12.055 6.953 1 96.81 104 LEU A N 1
ATOM 787 C CA . LEU A 1 104 ? 3.289 12.711 6.41 1 96.81 104 LEU A CA 1
ATOM 788 C C . LEU A 1 104 ? 4.406 11.703 6.176 1 96.81 104 LEU A C 1
ATOM 790 O O . LEU A 1 104 ? 4.645 10.828 7.012 1 96.81 104 LEU A O 1
ATOM 794 N N . CYS A 1 105 ? 5.055 11.805 5 1 98.12 105 CYS A N 1
ATOM 795 C CA . CYS A 1 105 ? 6.133 10.898 4.625 1 98.12 105 CYS A CA 1
ATOM 796 C C . CYS A 1 105 ? 7.258 11.648 3.924 1 98.12 105 CYS A C 1
ATOM 798 O O . CYS A 1 105 ? 7.039 12.727 3.361 1 98.12 105 CYS A O 1
ATOM 800 N N . GLY A 1 106 ? 8.453 11.047 4.047 1 98.25 106 GLY A N 1
ATOM 801 C CA . GLY A 1 106 ? 9.531 11.625 3.266 1 98.25 106 GLY A CA 1
ATOM 802 C C . GLY A 1 106 ? 10.859 11.625 3.994 1 98.25 106 GLY A C 1
ATOM 803 O O . GLY A 1 106 ? 11.352 10.57 4.395 1 98.25 106 GLY A O 1
ATOM 804 N N . GLN A 1 107 ? 11.344 12.883 4.188 1 97.88 107 GLN A N 1
ATOM 805 C CA . GLN A 1 107 ? 12.672 13.102 4.75 1 97.88 107 GLN A CA 1
ATOM 806 C C . GLN A 1 107 ? 13.758 12.516 3.848 1 97.88 107 GLN A C 1
ATOM 808 O O . GLN A 1 107 ? 14.594 11.742 4.301 1 97.88 107 GLN A O 1
ATOM 813 N N . VAL A 1 108 ? 13.727 12.953 2.549 1 98.44 108 VAL A N 1
ATOM 814 C CA . VAL A 1 108 ? 14.727 12.453 1.607 1 98.44 108 VAL A CA 1
ATOM 815 C C . VAL A 1 108 ? 15.281 13.609 0.781 1 98.44 108 VAL A C 1
ATOM 817 O O . VAL A 1 108 ? 14.641 14.656 0.657 1 98.44 108 VAL A O 1
ATOM 820 N N . ARG A 1 109 ? 16.453 13.438 0.3 1 97.75 109 ARG A N 1
ATOM 821 C CA . ARG A 1 109 ? 17.016 14.281 -0.747 1 97.75 109 ARG A CA 1
ATOM 822 C C . ARG A 1 109 ? 16.75 13.695 -2.129 1 97.75 109 ARG A C 1
ATOM 824 O O . ARG A 1 109 ? 16.734 12.477 -2.297 1 97.75 109 ARG A O 1
ATOM 831 N N . LEU A 1 110 ? 16.5 14.547 -3.078 1 96.81 110 LEU A N 1
ATOM 832 C CA . LEU A 1 110 ? 16.234 14.047 -4.426 1 96.81 110 LEU A CA 1
ATOM 833 C C . LEU A 1 110 ? 17.531 13.938 -5.219 1 96.81 110 LEU A C 1
ATOM 835 O O . LEU A 1 110 ? 18.391 14.82 -5.145 1 96.81 110 LEU A O 1
ATOM 839 N N . SER A 1 111 ? 17.641 12.828 -5.926 1 93.31 111 SER A N 1
ATOM 840 C CA . SER A 1 111 ? 18.812 12.609 -6.773 1 93.31 111 SER A CA 1
ATOM 841 C C . SER A 1 111 ? 18.703 13.383 -8.086 1 93.31 111 SER A C 1
ATOM 843 O O . SER A 1 111 ? 19.719 13.688 -8.719 1 93.31 111 SER A O 1
ATOM 845 N N . ASN A 1 112 ? 17.531 13.656 -8.508 1 90.62 112 ASN A N 1
ATOM 846 C CA . ASN A 1 112 ? 17.281 14.422 -9.727 1 90.62 112 ASN A CA 1
ATOM 847 C C . ASN A 1 112 ? 16.844 15.852 -9.414 1 90.62 112 ASN A C 1
ATOM 849 O O . ASN A 1 112 ? 16.422 16.141 -8.297 1 90.62 112 ASN A O 1
ATOM 853 N N . ASP A 1 113 ? 17.016 16.688 -10.422 1 88.5 113 ASP A N 1
ATOM 854 C CA . ASP A 1 113 ? 16.672 18.094 -10.25 1 88.5 113 ASP A CA 1
ATOM 855 C C . ASP A 1 113 ? 15.203 18.344 -10.586 1 88.5 113 ASP A C 1
ATOM 857 O O . ASP A 1 113 ? 14.836 18.422 -11.766 1 88.5 113 ASP A O 1
ATOM 861 N N . VAL A 1 114 ? 14.445 18.375 -9.578 1 93.19 114 VAL A N 1
ATOM 862 C CA . VAL A 1 114 ? 13.016 18.641 -9.727 1 93.19 114 VAL A CA 1
ATOM 863 C C . VAL A 1 114 ? 12.625 19.875 -8.93 1 93.19 114 VAL A C 1
ATOM 865 O O . VAL A 1 114 ? 13.086 20.062 -7.801 1 93.19 114 VAL A O 1
ATOM 868 N N . GLU A 1 115 ? 11.891 20.719 -9.539 1 92.38 115 GLU A N 1
ATOM 869 C CA . GLU A 1 115 ? 11.383 21.891 -8.836 1 92.38 115 GLU A CA 1
ATOM 870 C C . GLU A 1 115 ? 10.117 21.547 -8.047 1 92.38 115 GLU A C 1
ATOM 872 O O . GLU A 1 115 ? 9.141 21.047 -8.617 1 92.38 115 GLU A O 1
ATOM 877 N N . LEU A 1 116 ? 10.273 21.734 -6.797 1 93.94 116 LEU A N 1
ATOM 878 C CA . LEU A 1 116 ? 9.133 21.5 -5.918 1 93.94 116 LEU A CA 1
ATOM 879 C C . LEU A 1 116 ? 8.734 22.781 -5.191 1 93.94 116 LEU A C 1
ATOM 881 O O . LEU A 1 116 ? 9.547 23.703 -5.059 1 93.94 116 LEU A O 1
ATOM 885 N N . VAL A 1 117 ? 7.566 22.828 -4.805 1 91 117 VAL A N 1
ATOM 886 C CA . VAL A 1 117 ? 7.102 23.969 -4.008 1 91 117 VAL A CA 1
ATOM 887 C C . VAL A 1 117 ? 7.742 23.922 -2.625 1 91 117 VAL A C 1
ATOM 889 O O . VAL A 1 117 ? 7.898 22.844 -2.037 1 91 117 VAL A O 1
ATOM 892 N N . ASN A 1 118 ? 8.234 25.062 -2.178 1 92.38 118 ASN A N 1
ATOM 893 C CA . ASN A 1 118 ? 8.609 25.219 -0.775 1 92.38 118 ASN A CA 1
ATOM 894 C C . ASN A 1 118 ? 7.383 25.453 0.107 1 92.38 118 ASN A C 1
ATOM 896 O O . ASN A 1 118 ? 6.719 26.484 -0.012 1 92.38 118 ASN A O 1
ATOM 900 N N . ILE A 1 119 ? 7.203 24.547 0.992 1 91.62 119 ILE A N 1
ATOM 901 C CA . ILE A 1 119 ? 5.969 24.656 1.765 1 91.62 119 ILE A CA 1
ATOM 902 C C . ILE A 1 119 ? 6.062 25.828 2.725 1 91.62 119 ILE A C 1
ATOM 904 O O . ILE A 1 119 ? 5.039 26.406 3.109 1 91.62 119 ILE A O 1
ATOM 908 N N . LEU A 1 120 ? 7.246 26.094 3.219 1 88.31 120 LEU A N 1
ATOM 909 C CA . LEU A 1 120 ? 7.641 27.281 3.967 1 88.31 120 LEU A CA 1
ATOM 910 C C . LEU A 1 120 ? 8.898 27.906 3.371 1 88.31 120 LEU A C 1
ATOM 912 O O . LEU A 1 120 ? 9.609 27.266 2.59 1 88.31 120 LEU A O 1
ATOM 916 N N . ASN A 1 121 ? 9.078 29.141 3.74 1 83.81 121 ASN A N 1
ATOM 917 C CA . ASN A 1 121 ? 10.359 29.703 3.354 1 83.81 121 ASN A CA 1
ATOM 918 C C . ASN A 1 121 ? 11.523 28.875 3.896 1 83.81 121 ASN A C 1
ATOM 920 O O . ASN A 1 121 ? 11.5 28.453 5.051 1 83.81 121 ASN A O 1
ATOM 924 N N . VAL A 1 122 ? 12.367 28.672 3.006 1 78.56 122 VAL A N 1
ATOM 925 C CA . VAL A 1 122 ? 13.531 27.891 3.391 1 78.56 122 VAL A CA 1
ATOM 926 C C . VAL A 1 122 ? 14.367 28.672 4.402 1 78.56 122 VAL A C 1
ATOM 928 O O . VAL A 1 122 ? 14.578 29.875 4.246 1 78.56 122 VAL A O 1
ATOM 931 N N . ASP A 1 123 ? 14.68 28.016 5.512 1 78.56 123 ASP A N 1
ATOM 932 C CA . ASP A 1 123 ? 15.555 28.562 6.547 1 78.56 123 ASP A CA 1
ATOM 933 C C . ASP A 1 123 ? 16.891 27.828 6.57 1 78.56 123 ASP A C 1
ATOM 935 O O . ASP A 1 123 ? 16.969 26.656 6.953 1 78.56 123 ASP A O 1
ATOM 939 N N . ASP A 1 124 ? 17.938 28.547 6.188 1 84.94 124 ASP A N 1
ATOM 940 C CA . ASP A 1 124 ? 19.234 27.875 6.074 1 84.94 124 ASP A CA 1
ATOM 941 C C . ASP A 1 124 ? 20.094 28.125 7.316 1 84.94 124 ASP A C 1
ATOM 943 O O . ASP A 1 124 ? 21.281 27.797 7.34 1 84.94 124 ASP A O 1
ATOM 947 N N . ARG A 1 125 ? 19.578 28.672 8.391 1 88.56 125 ARG A N 1
ATOM 948 C CA . ARG A 1 125 ? 20.344 28.984 9.602 1 88.56 125 ARG A CA 1
ATOM 949 C C . ARG A 1 125 ? 20.891 27.719 10.242 1 88.56 125 ARG A C 1
ATOM 951 O O . ARG A 1 125 ? 21.938 27.75 10.898 1 88.56 125 ARG A O 1
ATOM 958 N N . TRP A 1 126 ? 20.062 26.625 10.047 1 91.88 126 TRP A N 1
ATOM 959 C CA . TRP A 1 126 ? 20.469 25.359 10.633 1 91.88 126 TRP A CA 1
ATOM 960 C C . TRP A 1 126 ? 21.812 24.891 10.062 1 91.88 126 TRP A C 1
ATOM 962 O O . TRP A 1 126 ? 22.531 24.125 10.695 1 91.88 126 TRP A O 1
ATOM 972 N N . GLN A 1 127 ? 22.266 25.422 8.961 1 93.69 127 GLN A N 1
ATOM 973 C CA . GLN A 1 127 ? 23.484 25.016 8.273 1 93.69 127 GLN A CA 1
ATOM 974 C C . GLN A 1 127 ? 24.734 25.484 9.023 1 93.69 127 GLN A C 1
ATOM 976 O O . GLN A 1 127 ? 25.828 25.016 8.766 1 93.69 127 GLN A O 1
ATOM 981 N N . ALA A 1 128 ? 24.516 26.469 9.859 1 92.94 128 ALA A N 1
ATOM 982 C CA . ALA A 1 128 ? 25.641 26.984 10.648 1 92.94 128 ALA A CA 1
ATOM 983 C C . ALA A 1 128 ? 26.094 25.938 11.672 1 92.94 128 ALA A C 1
ATOM 985 O O . ALA A 1 128 ? 27.219 26.016 12.18 1 92.94 128 ALA A O 1
ATOM 986 N N . ASP A 1 129 ? 25.25 25.031 12.078 1 94 129 ASP A N 1
ATOM 987 C CA . ASP A 1 129 ? 25.578 23.953 13 1 94 129 ASP A CA 1
ATOM 988 C C . ASP A 1 129 ? 26.234 22.797 12.273 1 94 129 ASP A C 1
ATOM 990 O O . ASP A 1 129 ? 25.594 22.094 11.492 1 94 129 ASP A O 1
ATOM 994 N N . PRO A 1 130 ? 27.516 22.516 12.578 1 95.94 130 PRO A N 1
ATOM 995 C CA . PRO A 1 130 ? 28.25 21.484 11.844 1 95.94 130 PRO A CA 1
ATOM 996 C C . PRO A 1 130 ? 27.625 20.094 12.016 1 95.94 130 PRO A C 1
ATOM 998 O O . PRO A 1 130 ? 27.672 19.281 11.086 1 95.94 130 PRO A O 1
ATOM 1001 N N . GLU A 1 131 ? 27.141 19.828 13.188 1 96.06 131 GLU A N 1
ATOM 1002 C CA . GLU A 1 131 ? 26.5 18.547 13.414 1 96.06 131 GLU A CA 1
ATOM 1003 C C . GLU A 1 131 ? 25.281 18.359 12.516 1 96.06 131 GLU A C 1
ATOM 1005 O O . GLU A 1 131 ? 25.094 17.297 11.922 1 96.06 131 GLU A O 1
ATOM 1010 N N . LEU A 1 132 ? 24.484 19.359 12.414 1 96.25 132 LEU A N 1
ATOM 1011 C CA . LEU A 1 132 ? 23.297 19.312 11.562 1 96.25 132 LEU A CA 1
ATOM 1012 C C . LEU A 1 132 ? 23.688 19.188 10.094 1 96.25 132 LEU A C 1
ATOM 1014 O O . LEU A 1 132 ? 23.062 18.453 9.336 1 96.25 132 LEU A O 1
ATOM 1018 N N . LEU A 1 133 ? 24.703 19.875 9.734 1 96.56 133 LEU A N 1
ATOM 1019 C CA . LEU A 1 133 ? 25.172 19.828 8.352 1 96.56 133 LEU A CA 1
ATOM 1020 C C . LEU A 1 133 ? 25.641 18.406 8 1 96.56 133 LEU A C 1
ATOM 1022 O O . LEU A 1 133 ? 25.344 17.906 6.91 1 96.56 133 LEU A O 1
ATOM 1026 N N . ASN A 1 134 ? 26.359 17.844 8.891 1 97.44 134 ASN A N 1
ATOM 1027 C CA . ASN A 1 134 ? 26.844 16.484 8.68 1 97.44 134 ASN A CA 1
ATOM 1028 C C . ASN A 1 134 ? 25.688 15.492 8.555 1 97.44 134 ASN A C 1
ATOM 1030 O O . ASN A 1 134 ? 25.703 14.641 7.66 1 97.44 134 ASN A O 1
ATOM 1034 N N . GLU A 1 135 ? 24.734 15.602 9.438 1 97.75 135 GLU A N 1
ATOM 1035 C CA . GLU A 1 135 ? 23.594 14.695 9.398 1 97.75 135 GLU A CA 1
ATOM 1036 C C . GLU A 1 135 ? 22.734 14.922 8.148 1 97.75 135 GLU A C 1
ATOM 1038 O O . GLU A 1 135 ? 22.156 13.984 7.609 1 97.75 135 GLU A O 1
ATOM 1043 N N . PHE A 1 136 ? 22.672 16.141 7.688 1 97.5 136 PHE A N 1
ATOM 1044 C CA . PHE A 1 136 ? 21.953 16.438 6.461 1 97.5 136 PHE A CA 1
ATOM 1045 C C . PHE A 1 136 ? 22.578 15.703 5.277 1 97.5 136 PHE A C 1
ATOM 1047 O O . PHE A 1 136 ? 21.859 15.156 4.434 1 97.5 136 PHE A O 1
ATOM 1054 N N . ARG A 1 137 ? 23.844 15.641 5.246 1 96.62 137 ARG A N 1
ATOM 1055 C CA . ARG A 1 137 ? 24.562 14.984 4.16 1 96.62 137 ARG A CA 1
ATOM 1056 C C . ARG A 1 137 ? 24.328 13.484 4.172 1 96.62 137 ARG A C 1
ATOM 1058 O O . ARG A 1 137 ? 24.422 12.828 3.131 1 96.62 137 ARG A O 1
ATOM 1065 N N . ASN A 1 138 ? 23.938 13.016 5.32 1 97.25 138 ASN A N 1
ATOM 1066 C CA . ASN A 1 138 ? 23.719 11.578 5.477 1 97.25 138 ASN A CA 1
ATOM 1067 C C . ASN A 1 138 ? 22.266 11.195 5.188 1 97.25 138 ASN A C 1
ATOM 1069 O O . ASN A 1 138 ? 21.922 10.016 5.172 1 97.25 138 ASN A O 1
ATOM 1073 N N . VAL A 1 139 ? 21.438 12.188 4.926 1 98.12 139 VAL A N 1
ATOM 1074 C CA . VAL A 1 139 ? 20.047 11.898 4.574 1 98.12 139 VAL A CA 1
ATOM 1075 C C . VAL A 1 139 ? 20 11.141 3.252 1 98.12 139 VAL A C 1
ATOM 1077 O O . VAL A 1 139 ? 20.688 11.5 2.297 1 98.12 139 VAL A O 1
ATOM 1080 N N . PRO A 1 140 ? 19.172 10.055 3.184 1 96.56 140 PRO A N 1
ATOM 1081 C CA . PRO A 1 140 ? 19.125 9.227 1.971 1 96.56 140 PRO A CA 1
ATOM 1082 C C . PRO A 1 140 ? 18.672 10.016 0.743 1 96.56 140 PRO A C 1
ATOM 1084 O O . PRO A 1 140 ? 17.797 10.875 0.848 1 96.56 140 PRO A O 1
ATOM 1087 N N . GLU A 1 141 ? 19.281 9.648 -0.41 1 97.25 141 GLU A N 1
ATOM 1088 C CA . GLU A 1 141 ? 18.859 10.18 -1.7 1 97.25 141 GLU A CA 1
ATOM 1089 C C . GLU A 1 141 ? 17.875 9.227 -2.381 1 97.25 141 GLU A C 1
ATOM 1091 O O . GLU A 1 141 ? 18.016 8.008 -2.297 1 97.25 141 GLU A O 1
ATOM 1096 N N . MET A 1 142 ? 16.906 9.859 -3 1 96.75 142 MET A N 1
ATOM 1097 C CA . MET A 1 142 ? 15.875 9.078 -3.674 1 96.75 142 MET A CA 1
ATOM 1098 C C . MET A 1 142 ? 15.477 9.727 -4.996 1 96.75 142 MET A C 1
ATOM 1100 O O . MET A 1 142 ? 15.469 10.953 -5.113 1 96.75 142 MET A O 1
ATOM 1104 N N . ASP A 1 143 ? 15.141 8.852 -5.98 1 96.31 143 ASP A N 1
ATOM 1105 C CA . ASP A 1 143 ? 14.609 9.375 -7.234 1 96.31 143 ASP A CA 1
ATOM 1106 C C . ASP A 1 143 ? 13.188 9.914 -7.051 1 96.31 143 ASP A C 1
ATOM 1108 O O . ASP A 1 143 ? 12.391 9.32 -6.324 1 96.31 143 ASP A O 1
ATOM 1112 N N . TYR A 1 144 ? 12.93 10.977 -7.777 1 97.19 144 TYR A N 1
ATOM 1113 C CA . TYR A 1 144 ? 11.609 11.594 -7.664 1 97.19 144 TYR A CA 1
ATOM 1114 C C . TYR A 1 144 ? 10.516 10.609 -8.039 1 97.19 144 TYR A C 1
ATOM 1116 O O . TYR A 1 144 ? 9.43 10.625 -7.453 1 97.19 144 TYR A O 1
ATOM 1124 N N . SER A 1 145 ? 10.773 9.727 -8.969 1 95.38 145 SER A N 1
ATOM 1125 C CA . SER A 1 145 ? 9.781 8.75 -9.391 1 95.38 145 SER A CA 1
ATOM 1126 C C . SER A 1 145 ? 9.398 7.816 -8.25 1 95.38 145 SER A C 1
ATOM 1128 O O . SER A 1 145 ? 8.25 7.387 -8.148 1 95.38 145 SER A O 1
ATOM 1130 N N . ARG A 1 146 ? 10.359 7.512 -7.41 1 96.56 146 ARG A N 1
ATOM 1131 C CA . ARG A 1 146 ? 10.078 6.664 -6.258 1 96.56 146 ARG A CA 1
ATOM 1132 C C . ARG A 1 146 ? 9.219 7.395 -5.234 1 96.56 146 ARG A C 1
ATOM 1134 O O . ARG A 1 146 ? 8.344 6.793 -4.609 1 96.56 146 ARG A O 1
ATOM 1141 N N . VAL A 1 147 ? 9.477 8.68 -5.086 1 97.81 147 VAL A N 1
ATOM 1142 C CA . VAL A 1 147 ? 8.656 9.484 -4.188 1 97.81 147 VAL A CA 1
ATOM 1143 C C . VAL A 1 147 ? 7.215 9.516 -4.688 1 97.81 147 VAL A C 1
ATOM 1145 O O . VAL A 1 147 ? 6.277 9.305 -3.912 1 97.81 147 VAL A O 1
ATOM 1148 N N . ILE A 1 148 ? 7.055 9.734 -5.938 1 97.44 148 ILE A N 1
ATOM 1149 C CA . ILE A 1 148 ? 5.73 9.789 -6.539 1 97.44 148 ILE A CA 1
ATOM 1150 C C . ILE A 1 148 ? 5.023 8.445 -6.352 1 97.44 148 ILE A C 1
ATOM 1152 O O . ILE A 1 148 ? 3.867 8.398 -5.93 1 97.44 148 ILE A O 1
ATOM 1156 N N . ALA A 1 149 ? 5.727 7.418 -6.684 1 96.94 149 ALA A N 1
ATOM 1157 C CA . ALA A 1 149 ? 5.16 6.078 -6.555 1 96.94 149 ALA A CA 1
ATOM 1158 C C . ALA A 1 149 ? 4.754 5.789 -5.113 1 96.94 149 ALA A C 1
ATOM 1160 O O . ALA A 1 149 ? 3.711 5.184 -4.867 1 96.94 149 ALA A O 1
ATOM 1161 N N . SER A 1 150 ? 5.574 6.141 -4.184 1 98 150 SER A N 1
ATOM 1162 C CA . SER A 1 150 ? 5.281 5.945 -2.77 1 98 150 SER A CA 1
ATOM 1163 C C . SER A 1 150 ? 4.039 6.723 -2.35 1 98 150 SER A C 1
ATOM 1165 O O . SER A 1 150 ? 3.188 6.203 -1.626 1 98 150 SER A O 1
ATOM 1167 N N . ALA A 1 151 ? 3.98 7.953 -2.828 1 97.75 151 ALA A N 1
ATOM 1168 C CA . ALA A 1 151 ? 2.816 8.781 -2.518 1 97.75 151 ALA A CA 1
ATOM 1169 C C . ALA A 1 151 ? 1.541 8.164 -3.082 1 97.75 151 ALA A C 1
ATOM 1171 O O . ALA A 1 151 ? 0.511 8.117 -2.404 1 97.75 151 ALA A O 1
ATOM 1172 N N . ASP A 1 152 ? 1.584 7.684 -4.285 1 95 152 ASP A N 1
ATOM 1173 C CA . ASP A 1 152 ? 0.432 7.055 -4.922 1 95 152 ASP A CA 1
ATOM 1174 C C . ASP A 1 152 ? -0.004 5.805 -4.16 1 95 152 ASP A C 1
ATOM 1176 O O . ASP A 1 152 ? -1.2 5.574 -3.971 1 95 152 ASP A O 1
ATOM 1180 N N . LEU A 1 153 ? 0.93 5.082 -3.82 1 94.25 153 LEU A N 1
ATOM 1181 C CA . LEU A 1 153 ? 0.647 3.859 -3.078 1 94.25 153 LEU A CA 1
ATOM 1182 C C . LEU A 1 153 ? -0.003 4.176 -1.735 1 94.25 153 LEU A C 1
ATOM 1184 O O . LEU A 1 153 ? -0.981 3.533 -1.348 1 94.25 153 LEU A O 1
ATOM 1188 N N . LEU A 1 154 ? 0.595 5.078 -1.023 1 94.88 154 LEU A N 1
ATOM 1189 C CA . LEU A 1 154 ? 0.051 5.449 0.279 1 94.88 154 LEU A CA 1
ATOM 1190 C C . LEU A 1 154 ? -1.367 5.992 0.141 1 94.88 154 LEU A C 1
ATOM 1192 O O . LEU A 1 154 ? -2.232 5.699 0.971 1 94.88 154 LEU A O 1
ATOM 1196 N N . LYS A 1 155 ? -1.606 6.801 -0.824 1 93.19 155 LYS A N 1
ATOM 1197 C CA . LYS A 1 155 ? -2.951 7.305 -1.085 1 93.19 155 LYS A CA 1
ATOM 1198 C C . LYS A 1 155 ? -3.945 6.16 -1.251 1 93.19 155 LYS A C 1
ATOM 1200 O O . LYS A 1 155 ? -5.055 6.211 -0.715 1 93.19 155 LYS A O 1
ATOM 1205 N N . LEU A 1 156 ? -3.572 5.211 -2.049 1 89.38 156 LEU A N 1
ATOM 1206 C CA . LEU A 1 156 ? -4.414 4.043 -2.279 1 89.38 156 LEU A CA 1
ATOM 1207 C C . LEU A 1 156 ? -4.762 3.354 -0.965 1 89.38 156 LEU A C 1
ATOM 1209 O O . LEU A 1 156 ? -5.91 2.965 -0.747 1 89.38 156 LEU A O 1
ATOM 1213 N N . ILE A 1 157 ? -3.783 3.197 -0.139 1 89.31 157 ILE A N 1
ATOM 1214 C CA . ILE A 1 157 ? -3.953 2.525 1.145 1 89.31 157 ILE A CA 1
ATOM 1215 C C . ILE A 1 157 ? -4.887 3.342 2.035 1 89.31 157 ILE A C 1
ATOM 1217 O O . ILE A 1 157 ? -5.828 2.799 2.621 1 89.31 157 ILE A O 1
ATOM 1221 N N . VAL A 1 158 ? -4.621 4.594 2.145 1 87.12 158 VAL A N 1
ATOM 1222 C CA . VAL A 1 158 ? -5.398 5.484 3.002 1 87.12 158 VAL A CA 1
ATOM 1223 C C . VAL A 1 158 ? -6.848 5.523 2.521 1 87.12 158 VAL A C 1
ATOM 1225 O O . VAL A 1 158 ? -7.777 5.484 3.33 1 87.12 158 VAL A O 1
ATOM 1228 N N . GLU A 1 159 ? -7.121 5.531 1.295 1 83.31 159 GLU A N 1
ATOM 1229 C CA . GLU A 1 159 ? -8.453 5.66 0.713 1 83.31 159 GLU A CA 1
ATOM 1230 C C . GLU A 1 159 ? -9.25 4.367 0.857 1 83.31 159 GLU A C 1
ATOM 1232 O O . GLU A 1 159 ? -10.469 4.398 1.004 1 83.31 159 GLU A O 1
ATOM 1237 N N . ASN A 1 160 ? -8.578 3.291 0.795 1 78.69 160 ASN A N 1
ATOM 1238 C CA . ASN A 1 160 ? -9.32 2.039 0.687 1 78.69 160 ASN A CA 1
ATOM 1239 C C . ASN A 1 160 ? -9.281 1.25 1.992 1 78.69 160 ASN A C 1
ATOM 1241 O O . ASN A 1 160 ? -10.133 0.386 2.225 1 78.69 160 ASN A O 1
ATOM 1245 N N . CYS A 1 161 ? -8.328 1.417 2.736 1 74.88 161 CYS A N 1
ATOM 1246 C CA . CYS A 1 161 ? -8.18 0.632 3.957 1 74.88 161 CYS A CA 1
ATOM 1247 C C . CYS A 1 161 ? -8.617 1.432 5.18 1 74.88 161 CYS A C 1
ATOM 1249 O O . CYS A 1 161 ? -9.445 0.97 5.961 1 74.88 161 CYS A O 1
ATOM 1251 N N . LEU A 1 162 ? -8.062 2.594 5.309 1 69.25 162 LEU A N 1
ATOM 1252 C CA . LEU A 1 162 ? -8.266 3.369 6.527 1 69.25 162 LEU A CA 1
ATOM 1253 C C . LEU A 1 162 ? -9.648 4.023 6.531 1 69.25 162 LEU A C 1
ATOM 1255 O O . LEU A 1 162 ? -10.328 4.031 7.559 1 69.25 162 LEU A O 1
ATOM 1259 N N . LYS A 1 163 ? -10.07 4.469 5.406 1 63.56 163 LYS A N 1
ATOM 1260 C CA . LYS A 1 163 ? -11.367 5.141 5.312 1 63.56 163 LYS A CA 1
ATOM 1261 C C . LYS A 1 163 ? -12.508 4.176 5.621 1 63.56 163 LYS A C 1
ATOM 1263 O O . LYS A 1 163 ? -13.453 4.535 6.328 1 63.56 163 LYS A O 1
ATOM 1268 N N . LYS A 1 164 ? -12.367 2.984 5.234 1 62.53 164 LYS A N 1
ATOM 1269 C CA . LYS A 1 164 ? -13.406 1.98 5.445 1 62.53 164 LYS A CA 1
ATOM 1270 C C . LYS A 1 164 ? -13.445 1.528 6.902 1 62.53 164 LYS A C 1
ATOM 1272 O O . LYS A 1 164 ? -14.523 1.416 7.492 1 62.53 164 LYS A O 1
ATOM 1277 N N . GLN A 1 165 ? -12.328 1.287 7.48 1 58.78 165 GLN A N 1
ATOM 1278 C CA . GLN A 1 165 ? -12.242 0.754 8.836 1 58.78 165 GLN A CA 1
ATOM 1279 C C . GLN A 1 165 ? -12.594 1.822 9.867 1 58.78 165 GLN A C 1
ATOM 1281 O O . GLN A 1 165 ? -13.266 1.539 10.859 1 58.78 165 GLN A O 1
ATOM 1286 N N . LEU A 1 166 ? -12.133 3.025 9.617 1 57.03 166 LEU A N 1
ATOM 1287 C CA . LEU A 1 166 ? -12.328 4.094 10.586 1 57.03 166 LEU A CA 1
ATOM 1288 C C . LEU A 1 166 ? -13.766 4.609 10.547 1 57.03 166 LEU A C 1
ATOM 1290 O O . LEU A 1 166 ? -14.297 5.066 11.562 1 57.03 166 LEU A O 1
ATOM 1294 N N . ASN A 1 167 ? -14.359 4.508 9.453 1 52.34 167 ASN A N 1
ATOM 1295 C CA . ASN A 1 167 ? -15.781 4.82 9.398 1 52.34 167 ASN A CA 1
ATOM 1296 C C . ASN A 1 167 ? -16.594 3.936 10.344 1 52.34 167 ASN A C 1
ATOM 1298 O O . ASN A 1 167 ? -17.562 4.387 10.938 1 52.34 167 ASN A O 1
ATOM 1302 N N . PHE A 1 168 ? -16.109 2.867 10.578 1 46.31 168 PHE A N 1
ATOM 1303 C CA . PHE A 1 168 ? -16.812 1.942 11.453 1 46.31 168 PHE A CA 1
ATOM 1304 C C . PHE A 1 168 ? -16.625 2.342 12.914 1 46.31 168 PHE A C 1
ATOM 1306 O O . PHE A 1 168 ? -17.547 2.207 13.719 1 46.31 168 PHE A O 1
ATOM 1313 N N . VAL A 1 169 ? -15.484 2.752 13.305 1 44.28 169 VAL A N 1
ATOM 1314 C CA . VAL A 1 169 ? -15.195 3.107 14.688 1 44.28 169 VAL A CA 1
ATOM 1315 C C . VAL A 1 169 ? -15.969 4.371 15.07 1 44.28 169 VAL A C 1
ATOM 1317 O O . VAL A 1 169 ? -16.516 4.465 16.172 1 44.28 169 VAL A O 1
ATOM 1320 N N . VAL A 1 170 ? -15.875 5.395 14.289 1 43.72 170 VAL A N 1
ATOM 1321 C CA . VAL A 1 170 ? -16.594 6.637 14.57 1 43.72 170 VAL A CA 1
ATOM 1322 C C . VAL A 1 170 ? -18.078 6.344 14.773 1 43.72 170 VAL A C 1
ATOM 1324 O O . VAL A 1 170 ? -18.703 6.91 15.664 1 43.72 170 VAL A O 1
ATOM 1327 N N . ILE A 1 171 ? -18.562 5.375 14.039 1 39.69 171 ILE A N 1
ATOM 1328 C CA . ILE A 1 171 ? -19.969 5.059 14.203 1 39.69 171 ILE A CA 1
ATOM 1329 C C . ILE A 1 171 ? -20.188 4.328 15.531 1 39.69 171 ILE A C 1
ATOM 1331 O O . ILE A 1 171 ? -21.188 4.551 16.219 1 39.69 171 ILE A O 1
ATOM 1335 N N . LYS A 1 172 ? -19.219 3.494 15.812 1 37.22 172 LYS A N 1
ATOM 1336 C CA . LYS A 1 172 ? -19.5 2.719 17.016 1 37.22 172 LYS A CA 1
ATOM 1337 C C . LYS A 1 172 ? -19.328 3.572 18.266 1 37.22 172 LYS A C 1
ATOM 1339 O O . LYS A 1 172 ? -19.688 3.148 19.375 1 37.22 172 LYS A O 1
ATOM 1344 N N . ASP A 1 173 ? -18.406 4.43 18.234 1 37.66 173 ASP A N 1
ATOM 1345 C CA . ASP A 1 173 ? -18.359 5.199 19.469 1 37.66 173 ASP A CA 1
ATOM 1346 C C . ASP A 1 173 ? -19.703 5.898 19.734 1 37.66 173 ASP A C 1
ATOM 1348 O O . ASP A 1 173 ? -19.781 6.797 20.562 1 37.66 173 ASP A O 1
ATOM 1352 N N . ASN A 1 174 ? -20.719 5.676 18.984 1 32.78 174 ASN A N 1
ATOM 1353 C CA . ASN A 1 174 ? -21.969 6.191 19.531 1 32.78 174 ASN A CA 1
ATOM 1354 C C . ASN A 1 174 ? -22.188 5.73 20.969 1 32.78 174 ASN A C 1
ATOM 1356 O O . ASN A 1 174 ? -22.453 6.547 21.844 1 32.78 174 ASN A O 1
ATOM 1360 N N . PRO A 1 175 ? -23.016 4.66 21.203 1 33 175 PRO A N 1
ATOM 1361 C CA . PRO A 1 175 ? -23.875 4.637 22.391 1 33 175 PRO A CA 1
ATOM 1362 C C . PRO A 1 175 ? -23.094 4.418 23.672 1 33 175 PRO A C 1
ATOM 1364 O O . PRO A 1 175 ? -23.391 5.051 24.703 1 33 175 PRO A O 1
ATOM 1367 N N . GLN A 1 176 ? -22.359 3.199 23.875 1 31.31 176 GLN A N 1
ATOM 1368 C CA . GLN A 1 176 ? -22.531 2.584 25.188 1 31.31 176 GLN A CA 1
ATOM 1369 C C . GLN A 1 176 ? -21.484 3.094 26.172 1 31.31 176 GLN A C 1
ATOM 1371 O O . GLN A 1 176 ? -21.516 2.748 27.359 1 31.31 176 GLN A O 1
ATOM 1376 N N . GLN A 1 177 ? -20.266 3.414 25.719 1 30.5 177 GLN A N 1
ATOM 1377 C CA . GLN A 1 177 ? -19.406 3.346 26.906 1 30.5 177 GLN A CA 1
ATOM 1378 C C . GLN A 1 177 ? -19.688 4.512 27.844 1 30.5 177 GLN A C 1
ATOM 1380 O O . GLN A 1 177 ? -19.328 5.656 27.562 1 30.5 177 GLN A O 1
ATOM 1385 N N . SER A 1 178 ? -20.922 4.57 28.453 1 31.06 178 SER A N 1
ATOM 1386 C CA . SER A 1 178 ? -21.234 5.199 29.734 1 31.06 178 SER A CA 1
ATOM 1387 C C . SER A 1 178 ? -20.109 4.977 30.75 1 31.06 178 SER A C 1
ATOM 1389 O O . SER A 1 178 ? -19.938 3.871 31.266 1 31.06 178 SER A O 1
ATOM 1391 N N . GLU A 1 179 ? -18.938 5.301 30.469 1 29.31 179 GLU A N 1
ATOM 1392 C CA . GLU A 1 179 ? -18.078 5.199 31.656 1 29.31 179 GLU A CA 1
ATOM 1393 C C . GLU A 1 179 ? -18.766 5.809 32.875 1 29.31 179 GLU A C 1
ATOM 1395 O O . GLU A 1 179 ? -19.219 6.949 32.844 1 29.31 179 GLU A O 1
ATOM 1400 N N . ALA A 1 180 ? -19.266 5.004 33.812 1 30.7 180 ALA A N 1
ATOM 1401 C CA . ALA A 1 180 ? -19.859 5.047 35.125 1 30.7 180 ALA A CA 1
ATOM 1402 C C . ALA A 1 180 ? -19.094 5.992 36.062 1 30.7 180 ALA A C 1
ATOM 1404 O O . ALA A 1 180 ? -19.438 6.137 37.219 1 30.7 180 ALA A O 1
ATOM 1405 N N . ASN A 1 181 ? -17.797 6.23 35.875 1 28.58 181 ASN A N 1
ATOM 1406 C CA . ASN A 1 181 ? -17.25 6.504 37.188 1 28.58 181 ASN A CA 1
ATOM 1407 C C . ASN A 1 181 ? -17.781 7.816 37.75 1 28.58 181 ASN A C 1
ATOM 1409 O O . ASN A 1 181 ? -17.641 8.086 38.969 1 28.58 181 ASN A O 1
ATOM 1413 N N . LYS A 1 182 ? -17.375 9.078 37.312 1 31.95 182 LYS A N 1
ATOM 1414 C CA . LYS A 1 182 ? -17.359 10.055 38.406 1 31.95 182 LYS A CA 1
ATOM 1415 C C . LYS A 1 182 ? -18.766 10.242 39 1 31.95 182 LYS A C 1
ATOM 1417 O O . LYS A 1 182 ? -19.766 10 38.312 1 31.95 182 LYS A O 1
ATOM 1422 N N . THR A 1 183 ? -18.844 10.688 40.312 1 32.41 183 THR A N 1
ATOM 1423 C CA . THR A 1 183 ? -19.859 10.805 41.344 1 32.41 183 THR A CA 1
ATOM 1424 C C . THR A 1 183 ? -21.141 11.422 40.781 1 32.41 183 THR A C 1
ATOM 1426 O O . THR A 1 183 ? -22.234 10.875 40.969 1 32.41 183 THR A O 1
ATOM 1429 N N . THR A 1 184 ? -21.234 12.883 40.969 1 35.53 184 THR A N 1
ATOM 1430 C CA . THR A 1 184 ? -22.375 13.672 41.406 1 35.53 184 THR A CA 1
ATOM 1431 C C . THR A 1 184 ? -23.438 13.719 40.312 1 35.53 184 THR A C 1
ATOM 1433 O O . THR A 1 184 ? -24.609 13.414 40.562 1 35.53 184 THR A O 1
ATOM 1436 N N . ARG A 1 185 ? -23.844 15.07 39.75 1 37.25 185 ARG A N 1
ATOM 1437 C CA . ARG A 1 185 ? -25 15.172 38.875 1 37.25 185 ARG A CA 1
ATOM 1438 C C . ARG A 1 185 ? -24.812 14.336 37.594 1 37.25 185 ARG A C 1
ATOM 1440 O O . ARG A 1 185 ? -23.719 14.297 37.031 1 37.25 185 ARG A O 1
ATOM 1447 N N . GLY A 1 186 ? -25.281 13.164 37.469 1 42.06 186 GLY A N 1
ATOM 1448 C CA . GLY A 1 186 ? -25.328 12.18 36.406 1 42.06 186 GLY A CA 1
ATOM 1449 C C . GLY A 1 186 ? -25.125 12.789 35.031 1 42.06 186 GLY A C 1
ATOM 1450 O O . GLY A 1 186 ? -25.453 13.961 34.812 1 42.06 186 GLY A O 1
ATOM 1451 N N . PRO A 1 187 ? -24.031 12.508 34.312 1 48.16 187 PRO A N 1
ATOM 1452 C CA . PRO A 1 187 ? -23.938 13.047 32.969 1 48.16 187 PRO A CA 1
ATOM 1453 C C . PRO A 1 187 ? -25.281 13.18 32.281 1 48.16 187 PRO A C 1
ATOM 1455 O O . PRO A 1 187 ? -26.062 12.219 32.25 1 48.16 187 PRO A O 1
ATOM 1458 N N . THR A 1 188 ? -25.953 14.375 32.344 1 56.72 188 THR A N 1
ATOM 1459 C CA . THR A 1 188 ? -27.203 14.586 31.625 1 56.72 188 THR A CA 1
ATOM 1460 C C . THR A 1 188 ? -27.062 14.156 30.172 1 56.72 188 THR A C 1
ATOM 1462 O O . THR A 1 188 ? -25.953 14.094 29.641 1 56.72 188 THR A O 1
ATOM 1465 N N . PRO A 1 189 ? -27.953 13.43 29.609 1 63.91 189 PRO A N 1
ATOM 1466 C CA . PRO A 1 189 ? -28.016 13.039 28.203 1 63.91 189 PRO A CA 1
ATOM 1467 C C . PRO A 1 189 ? -27.391 14.078 27.266 1 63.91 189 PRO A C 1
ATOM 1469 O O . PRO A 1 189 ? -26.812 13.719 26.234 1 63.91 189 PRO A O 1
ATOM 1472 N N . HIS A 1 190 ? -27.219 15.25 27.734 1 77.12 190 HIS A N 1
ATOM 1473 C CA . HIS A 1 190 ? -26.75 16.312 26.859 1 77.12 190 HIS A CA 1
ATOM 1474 C C . HIS A 1 190 ? -25.219 16.422 26.891 1 77.12 190 HIS A C 1
ATOM 1476 O O . HIS A 1 190 ? -24.609 16.922 25.953 1 77.12 190 HIS A O 1
ATOM 1482 N N . ASP A 1 191 ? -24.609 15.797 27.891 1 76.38 191 ASP A N 1
ATOM 1483 C CA . ASP A 1 191 ? -23.156 15.875 28 1 76.38 191 ASP A CA 1
ATOM 1484 C C . ASP A 1 191 ? -22.484 15.047 26.906 1 76.38 191 ASP A C 1
ATOM 1486 O O . ASP A 1 191 ? -21.516 15.5 26.281 1 76.38 191 ASP A O 1
ATOM 1490 N N . SER A 1 192 ? -23.062 13.945 26.734 1 78.75 192 SER A N 1
ATOM 1491 C CA . SER A 1 192 ? -22.516 13.078 25.703 1 78.75 192 SER A CA 1
ATOM 1492 C C . SER A 1 192 ? -22.688 13.688 24.312 1 78.75 192 SER A C 1
ATOM 1494 O O . SER A 1 192 ? -21.781 13.617 23.484 1 78.75 192 SER A O 1
ATOM 1496 N N . LYS A 1 193 ? -23.75 14.273 24.094 1 82.62 193 LYS A N 1
ATOM 1497 C CA . LYS A 1 193 ? -24.031 14.906 22.812 1 82.62 193 LYS A CA 1
ATOM 1498 C C . LYS A 1 193 ? -23.094 16.078 22.562 1 82.62 193 LYS A C 1
ATOM 1500 O O . LYS A 1 193 ? -22.609 16.281 21.438 1 82.62 193 LYS A O 1
ATOM 1505 N N . MET A 1 194 ? -22.797 16.781 23.625 1 87.5 194 MET A N 1
ATOM 1506 C CA . MET A 1 194 ? -21.906 17.938 23.5 1 87.5 194 MET A CA 1
ATOM 1507 C C . MET A 1 194 ? -20.484 17.484 23.188 1 87.5 194 MET A C 1
ATOM 1509 O O . MET A 1 194 ? -19.812 18.094 22.344 1 87.5 194 MET A O 1
ATOM 1513 N N . LYS A 1 195 ? -20.094 16.469 23.844 1 80.88 195 LYS A N 1
ATOM 1514 C CA . LYS A 1 195 ? -18.766 15.938 23.562 1 80.88 195 LYS A CA 1
ATOM 1515 C C . LYS A 1 195 ? -18.641 15.508 22.109 1 80.88 195 LYS A C 1
ATOM 1517 O O . LYS A 1 195 ? -17.641 15.789 21.453 1 80.88 195 LYS A O 1
ATOM 1522 N N . LYS A 1 196 ? -19.625 14.883 21.656 1 81.06 196 LYS A N 1
ATOM 1523 C CA . LYS A 1 196 ? -19.688 14.469 20.25 1 81.06 196 LYS A CA 1
ATOM 1524 C C . LYS A 1 196 ? -19.656 15.68 19.328 1 81.06 196 LYS A C 1
ATOM 1526 O O . LYS A 1 196 ? -18.984 15.664 18.281 1 81.06 196 LYS A O 1
ATOM 1531 N N . ALA A 1 197 ? -20.391 16.656 19.703 1 87.25 197 ALA A N 1
ATOM 1532 C CA . ALA A 1 197 ? -20.453 17.875 18.906 1 87.25 197 ALA A CA 1
ATOM 1533 C C . ALA A 1 197 ? -19.078 18.547 18.844 1 87.25 197 ALA A C 1
ATOM 1535 O O . ALA A 1 197 ? -18.641 18.953 17.766 1 87.25 197 ALA A O 1
ATOM 1536 N N . LEU A 1 198 ? -18.391 18.578 19.969 1 85.31 198 LEU A N 1
ATOM 1537 C CA . LEU A 1 198 ? -17.094 19.234 20.031 1 85.31 198 LEU A CA 1
ATOM 1538 C C . LEU A 1 198 ? -16.078 18.484 19.172 1 85.31 198 LEU A C 1
ATOM 1540 O O . LEU A 1 198 ? -15.25 19.094 18.5 1 85.31 198 LEU A O 1
ATOM 1544 N N . ARG A 1 199 ? -16.172 17.25 19.188 1 76.25 199 ARG A N 1
ATOM 1545 C CA . ARG A 1 199 ? -15.297 16.438 18.344 1 76.25 199 ARG A CA 1
ATOM 1546 C C . ARG A 1 199 ? -15.562 16.703 16.875 1 76.25 199 ARG A C 1
ATOM 1548 O O . ARG A 1 199 ? -14.625 16.781 16.078 1 76.25 199 ARG A O 1
ATOM 1555 N N . TYR A 1 200 ? -16.797 16.75 16.562 1 80.88 200 TYR A N 1
ATOM 1556 C CA . TYR A 1 200 ? -17.188 17.047 15.188 1 80.88 200 TYR A CA 1
ATOM 1557 C C . TYR A 1 200 ? -16.672 18.406 14.742 1 80.88 200 TYR A C 1
ATOM 1559 O O . TYR A 1 200 ? -16.156 18.562 13.633 1 80.88 200 TYR A O 1
ATOM 1567 N N . ILE A 1 201 ? -16.812 19.344 15.609 1 85.5 201 ILE A N 1
ATOM 1568 C CA . ILE A 1 201 ? -16.375 20.703 15.305 1 85.5 201 ILE A CA 1
ATOM 1569 C C . ILE A 1 201 ? -14.859 20.719 15.094 1 85.5 201 ILE A C 1
ATOM 1571 O O . ILE A 1 201 ? -14.375 21.312 14.125 1 85.5 201 ILE A O 1
ATOM 1575 N N . ASP A 1 202 ? -14.18 20.078 15.945 1 77.88 202 ASP A N 1
ATOM 1576 C CA . ASP A 1 202 ? -12.727 20.047 15.867 1 77.88 202 ASP A CA 1
ATOM 1577 C C . ASP A 1 202 ? -12.266 19.453 14.531 1 77.88 202 ASP A C 1
ATOM 1579 O O . ASP A 1 202 ? -11.32 19.953 13.922 1 77.88 202 ASP A O 1
ATOM 1583 N N . ALA A 1 203 ? -12.984 18.469 14.102 1 72.5 203 ALA A N 1
ATOM 1584 C CA . ALA A 1 203 ? -12.641 17.766 12.875 1 72.5 203 ALA A CA 1
ATOM 1585 C C . ALA A 1 203 ? -13.023 18.578 11.648 1 72.5 203 ALA A C 1
ATOM 1587 O O . ALA A 1 203 ? -12.523 18.328 10.547 1 72.5 203 ALA A O 1
ATOM 1588 N N . HIS A 1 204 ? -13.93 19.625 11.875 1 80.62 204 HIS A N 1
ATOM 1589 C CA . HIS A 1 204 ? -14.477 20.328 10.719 1 80.62 204 HIS A CA 1
ATOM 1590 C C . HIS A 1 204 ? -14.195 21.812 10.797 1 80.62 204 HIS A C 1
ATOM 1592 O O . HIS A 1 204 ? -14.883 22.625 10.148 1 80.62 204 HIS A O 1
ATOM 1598 N N . LEU A 1 205 ? -13.234 22.109 11.594 1 82.19 205 LEU A N 1
ATOM 1599 C CA . LEU A 1 205 ? -12.961 23.516 11.859 1 82.19 205 LEU A CA 1
ATOM 1600 C C . LEU A 1 205 ? -12.547 24.234 10.578 1 82.19 205 LEU A C 1
ATOM 1602 O O . LEU A 1 205 ? -12.805 25.438 10.422 1 82.19 205 LEU A O 1
ATOM 1606 N N . SER A 1 206 ? -11.945 23.547 9.688 1 79.44 206 SER A N 1
ATOM 1607 C CA . SER A 1 206 ? -11.414 24.156 8.469 1 79.44 206 SER A CA 1
ATOM 1608 C C . SER A 1 206 ? -12.445 24.141 7.348 1 79.44 206 SER A C 1
ATOM 1610 O O . SER A 1 206 ? -12.195 24.656 6.258 1 79.44 206 SER A O 1
ATOM 1612 N N . ASP A 1 207 ? -13.594 23.609 7.617 1 80.06 207 ASP A N 1
ATOM 1613 C CA . ASP A 1 207 ? -14.656 23.5 6.625 1 80.06 207 ASP A CA 1
ATOM 1614 C C . ASP A 1 207 ? -15.664 24.641 6.777 1 80.06 207 ASP A C 1
ATOM 1616 O O . ASP A 1 207 ? -15.516 25.5 7.656 1 80.06 207 ASP A O 1
ATOM 1620 N N . ASP A 1 208 ? -16.547 24.641 5.801 1 85.38 208 ASP A N 1
ATOM 1621 C CA . ASP A 1 208 ? -17.719 25.516 5.969 1 85.38 208 ASP A CA 1
ATOM 1622 C C . ASP A 1 208 ? -18.688 24.938 6.992 1 85.38 208 ASP A C 1
ATOM 1624 O O . ASP A 1 208 ? -19.688 24.328 6.625 1 85.38 208 ASP A O 1
ATOM 1628 N N . LEU A 1 209 ? -18.281 25.109 8.227 1 89 209 LEU A N 1
ATOM 1629 C CA . LEU A 1 209 ? -19 24.5 9.344 1 89 209 LEU A CA 1
ATOM 1630 C C . LEU A 1 209 ? -20.156 25.375 9.797 1 89 209 LEU A C 1
ATOM 1632 O O . LEU A 1 209 ? -19.969 26.547 10.148 1 89 209 LEU A O 1
ATOM 1636 N N . ARG A 1 210 ? -21.438 24.828 9.734 1 90.31 210 ARG A N 1
ATOM 1637 C CA . ARG A 1 210 ? -22.641 25.516 10.172 1 90.31 210 ARG A CA 1
ATOM 1638 C C . ARG A 1 210 ? -23.219 24.875 11.422 1 90.31 210 ARG A C 1
ATOM 1640 O O . ARG A 1 210 ? -23.016 23.688 11.664 1 90.31 210 ARG A O 1
ATOM 1647 N N . LEU A 1 211 ? -23.828 25.766 12.18 1 94.5 211 LEU A N 1
ATOM 1648 C CA . LEU A 1 211 ? -24.516 25.312 13.383 1 94.5 211 LEU A CA 1
ATOM 1649 C C . LEU A 1 211 ? -25.453 24.156 13.055 1 94.5 211 LEU A C 1
ATOM 1651 O O . LEU A 1 211 ? -25.547 23.188 13.812 1 94.5 211 LEU A O 1
ATOM 1655 N N . GLU A 1 212 ? -26.062 24.188 11.914 1 94 212 GLU A N 1
ATOM 1656 C CA . GLU A 1 212 ? -27.047 23.188 11.492 1 94 212 GLU A CA 1
ATOM 1657 C C . GLU A 1 212 ? -26.406 21.828 11.258 1 94 212 GLU A C 1
ATOM 1659 O O . GLU A 1 212 ? -26.984 20.797 11.578 1 94 212 GLU A O 1
ATOM 1664 N N . ASP A 1 213 ? -25.281 21.922 10.688 1 90.5 213 ASP A N 1
ATOM 1665 C CA . ASP A 1 213 ? -24.562 20.688 10.398 1 90.5 213 ASP A CA 1
ATOM 1666 C C . ASP A 1 213 ? -24.203 19.953 11.688 1 90.5 213 ASP A C 1
ATOM 1668 O O . ASP A 1 213 ? -24.344 18.719 11.781 1 90.5 213 ASP A O 1
ATOM 1672 N N . VAL A 1 214 ? -23.766 20.703 12.641 1 92.12 214 VAL A N 1
ATOM 1673 C CA . VAL A 1 214 ? -23.344 20.125 13.914 1 92.12 214 VAL A CA 1
ATOM 1674 C C . VAL A 1 214 ? -24.578 19.609 14.672 1 92.12 214 VAL A C 1
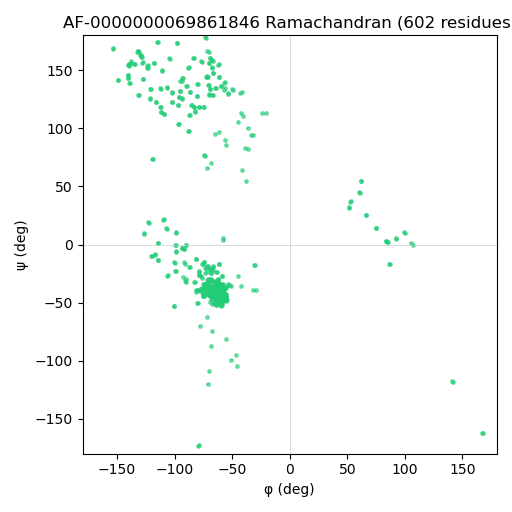ATOM 1676 O O . VAL A 1 214 ? -24.547 18.516 15.234 1 92.12 214 VAL A O 1
ATOM 1679 N N . ALA A 1 215 ? -25.609 20.359 14.688 1 94.06 215 ALA A N 1
ATOM 1680 C CA . ALA A 1 215 ? -26.859 19.969 15.344 1 94.06 215 ALA A CA 1
ATOM 1681 C C . ALA A 1 215 ? -27.391 18.656 14.789 1 94.06 215 ALA A C 1
ATOM 1683 O O . ALA A 1 215 ? -27.75 17.75 15.555 1 94.06 215 ALA A O 1
ATOM 1684 N N . SER A 1 216 ? -27.375 18.562 13.477 1 91.44 216 SER A N 1
ATOM 1685 C CA . SER A 1 216 ? -27.859 17.359 12.812 1 91.44 216 SER A CA 1
ATOM 1686 C C . SER A 1 216 ? -27 16.156 13.188 1 91.44 216 SER A C 1
ATOM 1688 O O . SER A 1 216 ? -27.516 15.047 13.367 1 91.44 216 SER A O 1
ATOM 1690 N N . HIS A 1 217 ? -25.766 16.422 13.273 1 85.06 217 HIS A N 1
ATOM 1691 C CA . HIS A 1 217 ? -24.828 15.344 13.586 1 85.06 217 HIS A CA 1
ATOM 1692 C C . HIS A 1 217 ? -25.094 14.75 14.961 1 85.06 217 HIS A C 1
ATOM 1694 O O . HIS A 1 217 ? -24.875 13.562 15.188 1 85.06 217 HIS A O 1
ATOM 1700 N N . VAL A 1 218 ? -25.562 15.516 15.875 1 87.25 218 VAL A N 1
ATOM 1701 C CA . VAL A 1 218 ? -25.812 15.031 17.234 1 87.25 218 VAL A CA 1
ATOM 1702 C C . VAL A 1 218 ? -27.312 14.883 17.469 1 87.25 218 VAL A C 1
ATOM 1704 O O . VAL A 1 218 ? -27.781 14.828 18.609 1 87.25 218 VAL A O 1
ATOM 1707 N N . TYR A 1 219 ? -28.047 14.93 16.406 1 89.75 219 TYR A N 1
ATOM 1708 C CA . TYR A 1 219 ? -29.484 14.664 16.375 1 89.75 219 TYR A CA 1
ATOM 1709 C C . TYR A 1 219 ? -30.234 15.648 17.266 1 89.75 219 TYR A C 1
ATOM 1711 O O . TYR A 1 219 ? -31.094 15.258 18.047 1 89.75 219 TYR A O 1
ATOM 1719 N N . LEU A 1 220 ? -29.922 16.906 17.188 1 91.12 220 LEU A N 1
ATOM 1720 C CA . LEU A 1 220 ? -30.625 18 17.859 1 91.12 220 LEU A CA 1
ATOM 1721 C C . LEU A 1 220 ? -31.094 19.047 16.859 1 91.12 220 LEU A C 1
ATOM 1723 O O . LEU A 1 220 ? -30.531 19.141 15.758 1 91.12 220 LEU A O 1
ATOM 1727 N N . SER A 1 221 ? -32.156 19.719 17.188 1 93.31 221 SER A N 1
ATOM 1728 C CA . SER A 1 221 ? -32.531 20.859 16.375 1 93.31 221 SER A CA 1
ATOM 1729 C C . SER A 1 221 ? -31.516 22 16.484 1 93.31 221 SER A C 1
ATOM 1731 O O . SER A 1 221 ? -30.875 22.156 17.531 1 93.31 221 SER A O 1
ATOM 1733 N N . PRO A 1 222 ? -31.438 22.781 15.469 1 95.12 222 PRO A N 1
ATOM 1734 C CA . PRO A 1 222 ? -30.484 23.906 15.516 1 95.12 222 PRO A CA 1
ATOM 1735 C C . PRO A 1 222 ? -30.781 24.875 16.656 1 95.12 222 PRO A C 1
ATOM 1737 O O . PRO A 1 222 ? -29.859 25.375 17.297 1 95.12 222 PRO A O 1
ATOM 1740 N N . TYR A 1 223 ? -31.984 25.031 16.812 1 94.88 223 TYR A N 1
ATOM 1741 C CA . TYR A 1 223 ? -32.375 25.953 17.875 1 94.88 223 TYR A CA 1
ATOM 1742 C C . TYR A 1 223 ? -31.938 25.422 19.25 1 94.88 223 TYR A C 1
ATOM 1744 O O . TYR A 1 223 ? -31.297 26.141 20.016 1 94.88 223 TYR A O 1
ATOM 1752 N N . TYR A 1 224 ? -32.281 24.25 19.516 1 93.44 224 TYR A N 1
ATOM 1753 C CA . TYR A 1 224 ? -31.953 23.656 20.797 1 93.44 224 TYR A CA 1
ATOM 1754 C C . TYR A 1 224 ? -30.438 23.531 20.969 1 93.44 224 TYR A C 1
ATOM 1756 O O . TYR A 1 224 ? -29.906 23.781 22.062 1 93.44 224 TYR A O 1
ATOM 1764 N N . PHE A 1 225 ? -29.812 23.156 19.922 1 95.5 225 PHE A N 1
ATOM 1765 C CA . PHE A 1 225 ? -28.375 23.016 19.969 1 95.5 225 PHE A CA 1
ATOM 1766 C C . PHE A 1 225 ? -27.703 24.344 20.281 1 95.5 225 PHE A C 1
ATOM 1768 O O . PHE A 1 225 ? -26.766 24.422 21.078 1 95.5 225 PHE A O 1
ATOM 1775 N N . SER A 1 226 ? -28.125 25.375 19.656 1 95.94 226 SER A N 1
ATOM 1776 C CA . SER A 1 226 ? -27.562 26.703 19.875 1 95.94 226 SER A CA 1
ATOM 1777 C C . SER A 1 226 ? -27.688 27.109 21.344 1 95.94 226 SER A C 1
ATOM 1779 O O . SER A 1 226 ? -26.719 27.609 21.922 1 95.94 226 SER A O 1
ATOM 1781 N N . LYS A 1 227 ? -28.797 26.828 21.875 1 94.62 227 LYS A N 1
ATOM 1782 C CA . LYS A 1 227 ? -29.047 27.172 23.281 1 94.62 227 LYS A CA 1
ATOM 1783 C C . LYS A 1 227 ? -28.172 26.328 24.203 1 94.62 227 LYS A C 1
ATOM 1785 O O . LYS A 1 227 ? -27.578 26.859 25.156 1 94.62 227 LYS A O 1
ATOM 1790 N N . LEU A 1 228 ? -28.188 25.141 23.906 1 93.5 228 LEU A N 1
ATOM 1791 C CA . LEU A 1 228 ? -27.406 24.203 24.719 1 93.5 228 LEU A CA 1
ATOM 1792 C C . LEU A 1 228 ? -25.922 24.531 24.641 1 93.5 228 LEU A C 1
ATOM 1794 O O . LEU A 1 228 ? -25.219 24.469 25.656 1 93.5 228 LEU A O 1
ATOM 1798 N N . PHE A 1 229 ? -25.484 24.781 23.453 1 95.06 229 PHE A N 1
ATOM 1799 C CA . PHE A 1 229 ? -24.078 25.094 23.234 1 95.06 229 PHE A CA 1
ATOM 1800 C C . PHE A 1 229 ? -23.656 26.328 24.047 1 95.06 229 PHE A C 1
ATOM 1802 O O . PHE A 1 229 ? -22.625 26.312 24.719 1 95.06 229 PHE A O 1
ATOM 1809 N N . LYS A 1 230 ? -24.406 27.312 23.969 1 94.19 230 LYS A N 1
ATOM 1810 C CA . LYS A 1 230 ? -24.125 28.531 24.719 1 94.19 230 LYS A CA 1
ATOM 1811 C C . LYS A 1 230 ? -24.125 28.281 26.219 1 94.19 230 LYS A C 1
ATOM 1813 O O . LYS A 1 230 ? -23.297 28.844 26.938 1 94.19 230 LYS A O 1
ATOM 1818 N N . LYS A 1 231 ? -25.031 27.469 26.578 1 92.75 231 LYS A N 1
ATOM 1819 C CA . LYS A 1 231 ? -25.109 27.125 28 1 92.75 231 LYS A CA 1
ATOM 1820 C C . LYS A 1 231 ? -23.828 26.422 28.453 1 92.75 231 LYS A C 1
ATOM 1822 O O . LYS A 1 231 ? -23.297 26.719 29.516 1 92.75 231 LYS A O 1
ATOM 1827 N N . TYR A 1 232 ? -23.359 25.578 27.656 1 90.94 232 TYR A N 1
ATOM 1828 C CA . TYR A 1 232 ? -22.203 24.75 28.016 1 90.94 232 TYR A CA 1
ATOM 1829 C C . TYR A 1 232 ? -20.906 25.516 27.828 1 90.94 232 TYR A C 1
ATOM 1831 O O . TYR A 1 232 ? -19.984 25.375 28.625 1 90.94 232 TYR A O 1
ATOM 1839 N N . GLN A 1 233 ? -20.859 26.312 26.734 1 91.44 233 GLN A N 1
ATOM 1840 C CA . GLN A 1 233 ? -19.578 26.922 26.375 1 91.44 233 GLN A CA 1
ATOM 1841 C C . GLN A 1 233 ? -19.5 28.375 26.828 1 91.44 233 GLN A C 1
ATOM 1843 O O . GLN A 1 233 ? -18.438 28.969 26.828 1 91.44 233 GLN A O 1
ATOM 1848 N N . GLY A 1 234 ? -20.641 28.875 27.156 1 93.19 234 GLY A N 1
ATOM 1849 C CA . GLY A 1 234 ? -20.688 3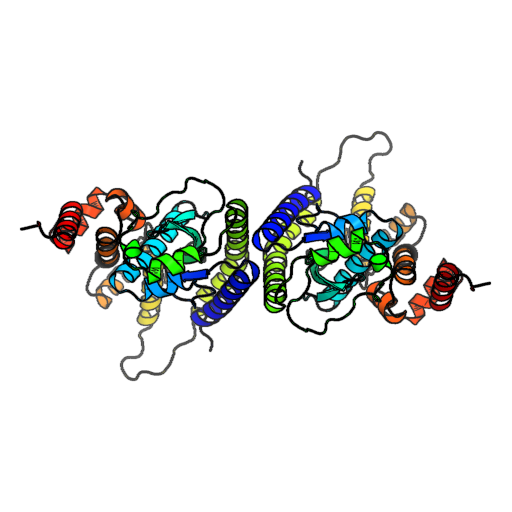0.234 27.656 1 93.19 234 GLY A CA 1
ATOM 1850 C C . GLY A 1 234 ? -20.781 31.266 26.531 1 93.19 234 GLY A C 1
ATOM 1851 O O . GLY A 1 234 ? -21.062 32.438 26.781 1 93.19 234 GLY A O 1
ATOM 1852 N N . ILE A 1 235 ? -20.484 30.875 25.406 1 92.69 235 ILE A N 1
ATOM 1853 C CA . ILE A 1 235 ? -20.594 31.75 24.234 1 92.69 235 ILE A CA 1
ATOM 1854 C C . ILE A 1 235 ? -21.312 31.016 23.109 1 92.69 235 ILE A C 1
ATOM 1856 O O . ILE A 1 235 ? -21.5 29.797 23.172 1 92.69 235 ILE A O 1
ATOM 1860 N N . GLY A 1 236 ? -21.703 31.781 22.156 1 94.69 236 GLY A N 1
ATOM 1861 C CA . GLY A 1 236 ? -22.422 31.188 21.031 1 94.69 236 GLY A CA 1
ATOM 1862 C C . GLY A 1 236 ? -21.547 30.328 20.141 1 94.69 236 GLY A C 1
ATOM 1863 O O . GLY A 1 236 ? -20.328 30.469 20.156 1 94.69 236 GLY A O 1
ATOM 1864 N N . PHE A 1 237 ? -22.203 29.547 19.297 1 95.12 237 PHE A N 1
ATOM 1865 C CA . PHE A 1 237 ? -21.531 28.578 18.438 1 95.12 237 PHE A CA 1
ATOM 1866 C C . PHE A 1 237 ? -20.531 29.266 17.516 1 95.12 237 PHE A C 1
ATOM 1868 O O . PHE A 1 237 ? -19.344 28.922 17.5 1 95.12 237 PHE A O 1
ATOM 1875 N N . ASN A 1 238 ? -20.969 30.281 16.828 1 93.25 238 ASN A N 1
ATOM 1876 C CA . ASN A 1 238 ? -20.125 30.953 15.844 1 93.25 238 ASN A CA 1
ATOM 1877 C C . ASN A 1 238 ? -18.938 31.641 16.5 1 93.25 238 ASN A C 1
ATOM 1879 O O . ASN A 1 238 ? -17.828 31.609 15.984 1 93.25 238 ASN A O 1
ATOM 1883 N N . ALA A 1 239 ? -19.188 32.219 17.578 1 93.38 239 ALA A N 1
ATOM 1884 C CA . ALA A 1 239 ? -18.109 32.875 18.328 1 93.38 239 ALA A CA 1
ATOM 1885 C C . ALA A 1 239 ? -17.062 31.875 18.797 1 93.38 239 ALA A C 1
ATOM 1887 O O . ALA A 1 239 ? -15.859 32.156 18.719 1 93.38 239 ALA A O 1
ATOM 1888 N N . TRP A 1 240 ? -17.594 30.812 19.281 1 92.88 240 TRP A N 1
ATOM 1889 C CA . TRP A 1 240 ? -16.688 29.781 19.781 1 92.88 240 TRP A CA 1
ATOM 1890 C C . TRP A 1 240 ? -15.852 29.219 18.641 1 92.88 240 TRP A C 1
ATOM 1892 O O . TRP A 1 240 ? -14.633 29.062 18.781 1 92.88 240 TRP A O 1
ATOM 1902 N N . VAL A 1 241 ? -16.453 28.891 17.516 1 93.88 241 VAL A N 1
ATOM 1903 C CA . VAL A 1 241 ? -15.781 28.359 16.344 1 93.88 241 VAL A CA 1
ATOM 1904 C C . VAL A 1 241 ? -14.711 29.344 15.859 1 93.88 241 VAL A C 1
ATOM 1906 O O . VAL A 1 241 ? -13.578 28.953 15.57 1 93.88 241 VAL A O 1
ATOM 1909 N N . ASN A 1 242 ? -15.07 30.547 15.773 1 93.44 242 ASN A N 1
ATOM 1910 C CA . ASN A 1 242 ? -14.133 31.578 15.344 1 93.44 242 ASN A CA 1
ATOM 1911 C C . ASN A 1 242 ? -12.945 31.703 16.297 1 93.44 242 ASN A C 1
ATOM 1913 O O . ASN A 1 242 ? -11.805 31.891 15.859 1 93.44 242 ASN A O 1
ATOM 1917 N N . ARG A 1 243 ? -13.219 31.594 17.516 1 90.69 243 ARG A N 1
ATOM 1918 C CA . ARG A 1 243 ? -12.141 31.641 18.5 1 90.69 243 ARG A CA 1
ATOM 1919 C C . ARG A 1 243 ? -11.156 30.5 18.297 1 90.69 243 ARG A C 1
ATOM 1921 O O . ARG A 1 243 ? -9.945 30.688 18.406 1 90.69 243 ARG A O 1
ATOM 1928 N N . GLN A 1 244 ? -11.711 29.328 18.078 1 90.12 244 GLN A N 1
ATOM 1929 C CA . GLN A 1 244 ? -10.844 28.172 17.812 1 90.12 244 GLN A CA 1
ATOM 1930 C C . GLN A 1 244 ? -9.992 28.391 16.562 1 90.12 244 GLN A C 1
ATOM 1932 O O . GLN A 1 244 ? -8.797 28.094 16.562 1 90.12 244 GLN A O 1
ATOM 1937 N N . ARG A 1 245 ? -10.555 28.906 15.562 1 92.81 245 ARG A N 1
ATOM 1938 C CA . ARG A 1 245 ? -9.867 29.172 14.297 1 92.81 245 ARG A CA 1
ATOM 1939 C C . ARG A 1 245 ? -8.773 30.219 14.477 1 92.81 245 ARG A C 1
ATOM 1941 O O . ARG A 1 245 ? -7.727 30.141 13.828 1 92.81 245 ARG A O 1
ATOM 1948 N N . MET A 1 246 ? -9.016 31.156 15.359 1 94.19 246 MET A N 1
ATOM 1949 C CA . MET A 1 246 ? -8.07 32.25 15.555 1 94.19 246 MET A CA 1
ATOM 1950 C C . MET A 1 246 ? -6.793 31.75 16.219 1 94.19 246 MET A C 1
ATOM 1952 O O . MET A 1 246 ? -5.707 32.281 15.961 1 94.19 246 MET A O 1
ATOM 1956 N N . VAL A 1 247 ? -6.922 30.766 17.078 1 88.31 247 VAL A N 1
ATOM 1957 C CA . VAL A 1 247 ? -5.738 30.172 17.688 1 88.31 247 VAL A CA 1
ATOM 1958 C C . VAL A 1 247 ? -4.816 29.625 16.594 1 88.31 247 VAL A C 1
ATOM 1960 O O . VAL A 1 247 ? -3.613 29.875 16.594 1 88.31 247 VAL A O 1
ATOM 1963 N N . SER A 1 248 ? -5.383 28.984 15.672 1 88.56 248 SER A N 1
ATOM 1964 C CA . SER A 1 248 ? -4.641 28.438 14.539 1 88.56 248 SER A CA 1
ATOM 1965 C C . SER A 1 248 ? -4.094 29.547 13.648 1 88.56 248 SER A C 1
ATOM 1967 O O . SER A 1 248 ? -2.988 29.438 13.117 1 88.56 248 SER A O 1
ATOM 1969 N N . ALA A 1 249 ? -4.867 30.531 13.508 1 92.69 249 ALA A N 1
ATOM 1970 C CA . ALA A 1 249 ? -4.461 31.656 12.68 1 92.69 249 ALA A CA 1
ATOM 1971 C C . ALA A 1 249 ? -3.166 32.281 13.195 1 92.69 249 ALA A C 1
ATOM 1973 O O . ALA A 1 249 ? -2.254 32.562 12.414 1 92.69 249 ALA A O 1
ATOM 1974 N N . ARG A 1 250 ? -3.156 32.438 14.445 1 91.25 250 ARG A N 1
ATOM 1975 C CA . ARG A 1 250 ? -1.964 33.031 15.047 1 91.25 250 ARG A CA 1
ATOM 1976 C C . ARG A 1 250 ? -0.732 32.156 14.773 1 91.25 250 ARG A C 1
ATOM 1978 O O . ARG A 1 250 ? 0.33 32.688 14.43 1 91.25 250 ARG A O 1
ATOM 1985 N N . GLU A 1 251 ? -0.869 30.938 14.914 1 85.75 251 GLU A N 1
ATOM 1986 C CA . GLU A 1 251 ? 0.242 30.016 14.695 1 85.75 251 GLU A CA 1
ATOM 1987 C C . GLU A 1 251 ? 0.73 30.062 13.25 1 85.75 251 GLU A C 1
ATOM 1989 O O . GLU A 1 251 ? 1.937 30.094 13 1 85.75 251 GLU A O 1
ATOM 1994 N N . LEU A 1 252 ? -0.167 30.109 12.375 1 88.81 252 LEU A N 1
ATOM 1995 C CA . LEU A 1 252 ? 0.164 30.125 10.953 1 88.81 252 LEU A CA 1
ATOM 1996 C C . LEU A 1 252 ? 0.815 31.438 10.562 1 88.81 252 LEU A C 1
ATOM 1998 O O . LEU A 1 252 ? 1.732 31.469 9.742 1 88.81 252 LEU A O 1
ATOM 2002 N N . LEU A 1 253 ? 0.35 32.5 11.172 1 90.31 253 LEU A N 1
ATOM 2003 C CA . LEU A 1 253 ? 0.926 33.812 10.898 1 90.31 253 LEU A CA 1
ATOM 2004 C C . LEU A 1 253 ? 2.354 33.906 11.422 1 90.31 253 LEU A C 1
ATOM 2006 O O . LEU A 1 253 ? 3.203 34.562 10.82 1 90.31 253 LEU A O 1
ATOM 2010 N N . CYS A 1 254 ? 2.588 33.156 12.508 1 84.19 254 CYS A N 1
ATOM 2011 C CA . CYS A 1 254 ? 3.881 33.219 13.18 1 84.19 254 CYS A CA 1
ATOM 2012 C C . CYS A 1 254 ? 4.902 32.312 12.477 1 84.19 254 CYS A C 1
ATOM 2014 O O . CYS A 1 254 ? 6.086 32.656 12.414 1 84.19 254 CYS A O 1
ATOM 2016 N N . HIS A 1 255 ? 4.418 31.25 11.938 1 78.75 255 HIS A N 1
ATOM 2017 C CA . HIS A 1 255 ? 5.41 30.234 11.594 1 78.75 255 HIS A CA 1
ATOM 2018 C C . HIS A 1 255 ? 5.289 29.828 10.133 1 78.75 255 HIS A C 1
ATOM 2020 O O . HIS A 1 255 ? 5.895 28.828 9.719 1 78.75 255 HIS A O 1
ATOM 2026 N N . SER A 1 256 ? 4.508 30.516 9.367 1 79.56 256 SER A N 1
ATOM 2027 C CA . SER A 1 256 ? 4.422 30.266 7.93 1 79.56 256 SER A CA 1
ATOM 2028 C C . SER A 1 256 ? 4.555 31.562 7.133 1 79.56 256 SER A C 1
ATOM 2030 O O . SER A 1 256 ? 4.512 32.656 7.699 1 79.56 256 SER A O 1
ATOM 2032 N N . ASP A 1 257 ? 4.777 31.375 5.875 1 80.81 257 ASP A N 1
ATOM 2033 C CA . ASP A 1 257 ? 4.816 32.531 4.992 1 80.81 257 ASP A CA 1
ATOM 2034 C C . ASP A 1 257 ? 3.598 32.562 4.07 1 80.81 257 ASP A C 1
ATOM 2036 O O . ASP A 1 257 ? 3.645 33.156 2.992 1 80.81 257 ASP A O 1
ATOM 2040 N N . TRP A 1 258 ? 2.582 31.891 4.48 1 87.88 258 TRP A N 1
ATOM 2041 C CA . TRP A 1 258 ? 1.354 31.891 3.691 1 87.88 258 TRP A CA 1
ATOM 2042 C C . TRP A 1 258 ? 0.715 33.281 3.676 1 87.88 258 TRP A C 1
ATOM 2044 O O . TRP A 1 258 ? 0.821 34.031 4.648 1 87.88 258 TRP A O 1
ATOM 2054 N N . SER A 1 259 ? 0.1 33.562 2.586 1 91.25 259 SER A N 1
ATOM 2055 C CA . SER A 1 259 ? -0.625 34.812 2.516 1 91.25 259 SER A CA 1
ATOM 2056 C C . SER A 1 259 ? -1.821 34.812 3.461 1 91.25 259 SER A C 1
ATOM 2058 O O . SER A 1 259 ? -2.297 33.75 3.875 1 91.25 259 SER A O 1
ATOM 2060 N N . ILE A 1 260 ? -2.252 36.031 3.801 1 94.44 260 ILE A N 1
ATOM 2061 C CA . ILE A 1 260 ? -3.412 36.188 4.672 1 94.44 260 ILE A CA 1
ATOM 2062 C C . ILE A 1 260 ? -4.617 35.469 4.059 1 94.44 260 ILE A C 1
ATOM 2064 O O . ILE A 1 260 ? -5.379 34.812 4.762 1 94.44 260 ILE A O 1
ATOM 2068 N N . ALA A 1 261 ? -4.684 35.531 2.768 1 93 261 ALA A N 1
ATOM 2069 C CA . ALA A 1 261 ? -5.789 34.906 2.057 1 93 261 ALA A CA 1
ATOM 2070 C C . ALA A 1 261 ? -5.723 33.375 2.178 1 93 261 ALA A C 1
ATOM 2072 O O . ALA A 1 261 ? -6.746 32.719 2.391 1 93 261 ALA A O 1
ATOM 2073 N N . SER A 1 262 ? -4.551 32.875 2.049 1 90.31 262 SER A N 1
ATOM 2074 C CA . SER A 1 262 ? -4.363 31.438 2.143 1 90.31 262 SER A CA 1
ATOM 2075 C C . SER A 1 262 ? -4.676 30.922 3.545 1 90.31 262 SER A C 1
ATOM 2077 O O . SER A 1 262 ? -5.301 29.875 3.703 1 90.31 262 SER A O 1
ATOM 2079 N N . ILE A 1 263 ? -4.262 31.672 4.488 1 92.31 263 ILE A N 1
ATOM 2080 C CA . ILE A 1 263 ? -4.535 31.297 5.875 1 92.31 263 ILE A CA 1
ATOM 2081 C C . ILE A 1 263 ? -6.039 31.312 6.129 1 92.31 263 ILE A C 1
ATOM 2083 O O . ILE A 1 263 ? -6.594 30.359 6.68 1 92.31 263 ILE A O 1
ATOM 2087 N N . ALA A 1 264 ? -6.676 32.375 5.695 1 93.62 264 ALA A N 1
ATOM 2088 C CA . ALA A 1 264 ? -8.125 32.5 5.867 1 93.62 264 ALA A CA 1
ATOM 2089 C C . ALA A 1 264 ? -8.844 31.297 5.25 1 93.62 264 ALA A C 1
ATOM 2091 O O . ALA A 1 264 ? -9.695 30.672 5.891 1 93.62 264 ALA A O 1
ATOM 2092 N N . ARG A 1 265 ? -8.43 30.953 4.074 1 87.81 265 ARG A N 1
ATOM 2093 C CA . ARG A 1 265 ? -9.062 29.859 3.342 1 87.81 265 ARG A CA 1
ATOM 2094 C C . ARG A 1 265 ? -8.859 28.531 4.059 1 87.81 265 ARG A C 1
ATOM 2096 O O . ARG A 1 265 ? -9.797 27.734 4.195 1 87.81 265 ARG A O 1
ATOM 2103 N N . ASN A 1 266 ? -7.75 28.297 4.535 1 86.62 266 ASN A N 1
ATOM 2104 C CA . ASN A 1 266 ? -7.414 27.031 5.156 1 86.62 266 ASN A CA 1
ATOM 2105 C C . ASN A 1 266 ? -8.055 26.891 6.535 1 86.62 266 ASN A C 1
ATOM 2107 O O . ASN A 1 266 ? -8.133 25.781 7.078 1 86.62 266 ASN A O 1
ATOM 2111 N N . LEU A 1 267 ? -8.5 27.969 7.047 1 88.5 267 LEU A N 1
ATOM 2112 C CA . LEU A 1 267 ? -9.117 27.938 8.367 1 88.5 267 LEU A CA 1
ATOM 2113 C C . LEU A 1 267 ? -10.641 27.922 8.242 1 88.5 267 LEU A C 1
ATOM 2115 O O . LEU A 1 267 ? -11.344 28 9.258 1 88.5 267 LEU A O 1
ATOM 2119 N N . GLY A 1 268 ? -11.133 27.953 6.984 1 87.38 268 GLY A N 1
ATOM 2120 C CA . GLY A 1 268 ? -12.562 27.75 6.773 1 87.38 268 GLY A CA 1
ATOM 2121 C C . GLY A 1 268 ? -13.336 29.031 6.578 1 87.38 268 GLY A C 1
ATOM 2122 O O . GLY A 1 268 ? -14.562 29.047 6.645 1 87.38 268 GLY A O 1
ATOM 2123 N N . PHE A 1 269 ? -12.672 30.141 6.402 1 91.38 269 PHE A N 1
ATOM 2124 C CA . PHE A 1 269 ? -13.352 31.406 6.141 1 91.38 269 PHE A CA 1
ATOM 2125 C C . PHE A 1 269 ? -13.625 31.578 4.652 1 91.38 269 PHE A C 1
ATOM 2127 O O . PHE A 1 269 ? -12.727 31.406 3.826 1 91.38 269 PHE A O 1
ATOM 2134 N N . SER A 1 270 ? -14.836 31.922 4.328 1 88.69 270 SER A N 1
ATOM 2135 C CA . SER A 1 270 ? -15.203 32.125 2.93 1 88.69 270 SER A CA 1
ATOM 2136 C C . SER A 1 270 ? -14.734 33.469 2.414 1 88.69 270 SER A C 1
ATOM 2138 O O . SER A 1 270 ? -14.562 33.656 1.206 1 88.69 270 SER A O 1
ATOM 2140 N N . GLN A 1 271 ? -14.539 34.375 3.336 1 92.75 271 GLN A N 1
ATOM 2141 C CA . GLN A 1 271 ? -14.109 35.719 2.971 1 92.75 271 GLN A CA 1
ATOM 2142 C C . GLN A 1 271 ? -12.922 36.156 3.824 1 92.75 271 GLN A C 1
ATOM 2144 O O . GLN A 1 271 ? -13.016 36.188 5.055 1 92.75 271 GLN A O 1
ATOM 2149 N N . THR A 1 272 ? -11.914 36.594 3.105 1 95.12 272 THR A N 1
ATOM 2150 C CA . THR A 1 272 ? -10.711 37.094 3.787 1 95.12 272 THR A CA 1
ATOM 2151 C C . THR A 1 272 ? -11.023 38.312 4.637 1 95.12 272 THR A C 1
ATOM 2153 O O . THR A 1 272 ? -10.453 38.5 5.719 1 95.12 272 THR A O 1
ATOM 2156 N N . SER A 1 273 ? -11.945 39.031 4.148 1 96.25 273 SER A N 1
ATOM 2157 C CA . SER A 1 273 ? -12.312 40.25 4.875 1 96.25 273 SER A CA 1
ATOM 2158 C C . SER A 1 273 ? -12.93 39.906 6.23 1 96.25 273 SER A C 1
ATOM 2160 O O . SER A 1 273 ? -12.648 40.562 7.227 1 96.25 273 SER A O 1
ATOM 2162 N N . TYR A 1 274 ? -13.766 38.969 6.203 1 95.38 274 TYR A N 1
ATOM 2163 C CA . TYR A 1 274 ? -14.375 38.562 7.461 1 95.38 274 TYR A CA 1
ATOM 2164 C C . TYR A 1 274 ? -13.336 37.969 8.414 1 95.38 274 TYR A C 1
ATOM 2166 O O . TYR A 1 274 ? -13.383 38.25 9.625 1 95.38 274 TYR A O 1
ATOM 2174 N N . PHE A 1 275 ? -12.453 37.25 7.895 1 96.56 275 PHE A N 1
ATOM 2175 C CA . PHE A 1 275 ? -11.344 36.719 8.688 1 96.56 275 PHE A CA 1
ATOM 2176 C C . PHE A 1 275 ? -10.586 37.844 9.367 1 96.56 275 PHE A C 1
ATOM 2178 O O . PHE A 1 275 ? -10.32 37.781 10.57 1 96.56 275 PHE A O 1
ATOM 2185 N N . CYS A 1 276 ? -10.273 38.844 8.625 1 97.25 276 CYS A N 1
ATOM 2186 C CA . CYS A 1 276 ? -9.523 40 9.148 1 97.25 276 CYS A CA 1
ATOM 2187 C C . CYS A 1 276 ? -10.305 40.688 10.25 1 97.25 276 CYS A C 1
ATOM 2189 O O . CYS A 1 276 ? -9.734 41.125 11.258 1 97.25 276 CYS A O 1
ATOM 2191 N N . LYS A 1 277 ? -11.562 40.781 9.977 1 96.56 277 LYS A N 1
ATOM 2192 C CA . LYS A 1 277 ? -12.422 41.406 10.969 1 96.56 277 LYS A CA 1
ATOM 2193 C C . LYS A 1 277 ? -12.414 40.656 12.281 1 96.56 277 LYS A C 1
ATOM 2195 O O . LYS A 1 277 ? -12.242 41.219 13.352 1 96.56 277 LYS A O 1
ATOM 2200 N N . VAL A 1 278 ? -12.578 39.406 12.203 1 95.88 278 VAL A N 1
ATOM 2201 C CA . VAL A 1 278 ? -12.625 38.562 13.383 1 95.88 278 VAL A CA 1
ATOM 2202 C C . VAL A 1 278 ? -11.266 38.562 14.078 1 95.88 278 VAL A C 1
ATOM 2204 O O . VAL A 1 278 ? -11.188 38.594 15.305 1 95.88 278 VAL A O 1
ATOM 2207 N N . PHE A 1 279 ? -10.195 38.5 13.344 1 97.38 279 PHE A N 1
ATOM 2208 C CA . PHE A 1 279 ? -8.852 38.5 13.906 1 97.38 279 PHE A CA 1
ATOM 2209 C C . PHE A 1 279 ? -8.609 39.781 14.688 1 97.38 279 PHE A C 1
ATOM 2211 O O . PHE A 1 279 ? -8.109 39.75 15.82 1 97.38 279 PHE A O 1
ATOM 2218 N N . ARG A 1 280 ? -9.047 40.844 14.141 1 96.19 280 ARG A N 1
ATOM 2219 C CA . ARG A 1 280 ? -8.875 42.125 14.797 1 96.19 280 ARG A CA 1
ATOM 2220 C C . ARG A 1 280 ? -9.703 42.219 16.078 1 96.19 280 ARG A C 1
ATOM 2222 O O . ARG A 1 280 ? -9.242 42.75 17.094 1 96.19 280 ARG A O 1
ATOM 2229 N N . GLN A 1 281 ? -10.82 41.719 15.969 1 95 281 GLN A N 1
ATOM 2230 C CA . GLN A 1 281 ? -11.68 41.688 17.141 1 95 281 GLN A CA 1
ATOM 2231 C C . GLN A 1 281 ? -11.078 40.844 18.25 1 95 281 GLN A C 1
ATOM 2233 O O . GLN A 1 281 ? -11.188 41.188 19.438 1 95 281 GLN A O 1
ATOM 2238 N N . THR A 1 282 ? -10.422 39.812 17.875 1 93.94 282 THR A N 1
ATOM 2239 C CA . THR A 1 282 ? -9.891 38.844 18.828 1 93.94 282 THR A CA 1
ATOM 2240 C C . THR A 1 282 ? -8.57 39.344 19.422 1 93.94 282 THR A C 1
ATOM 2242 O O . THR A 1 282 ? -8.336 39.219 20.625 1 93.94 282 THR A O 1
ATOM 2245 N N . TYR A 1 283 ? -7.703 39.938 18.641 1 94.5 283 TYR A N 1
ATOM 2246 C CA . TYR A 1 283 ? -6.336 40.188 19.078 1 94.5 283 TYR A CA 1
ATOM 2247 C C . TYR A 1 283 ? -6.043 41.688 19.078 1 94.5 283 TYR A C 1
ATOM 2249 O O . TYR A 1 283 ? -4.953 42.125 19.469 1 94.5 283 TYR A O 1
ATOM 2257 N N . GLN A 1 284 ? -6.941 42.469 18.516 1 95.19 284 GLN A N 1
ATOM 2258 C CA . GLN A 1 284 ? -6.887 43.938 18.531 1 95.19 284 GLN A CA 1
ATOM 2259 C C . GLN A 1 284 ? -5.828 44.469 17.562 1 95.19 284 GLN A C 1
ATOM 2261 O O . GLN A 1 284 ? -5.367 45.594 17.688 1 95.19 284 GLN A O 1
ATOM 2266 N N . VAL A 1 285 ? -5.359 43.656 16.703 1 95.31 285 VAL A N 1
ATOM 2267 C CA . VAL A 1 285 ? -4.461 44 15.617 1 95.31 285 VAL A CA 1
ATOM 2268 C C . VAL A 1 285 ? -4.871 43.281 14.344 1 95.31 285 VAL A C 1
ATOM 2270 O O . VAL A 1 285 ? -5.551 42.25 14.398 1 95.31 285 VAL A O 1
ATOM 2273 N N . THR A 1 286 ? -4.508 43.812 13.188 1 95.75 286 THR A N 1
ATOM 2274 C CA . THR A 1 286 ? -4.793 43.125 11.93 1 95.75 286 THR A CA 1
ATOM 2275 C C . THR A 1 286 ? -3.832 41.969 11.727 1 95.75 286 THR A C 1
ATOM 2277 O O . THR A 1 286 ? -2.746 41.938 12.312 1 95.75 286 THR A O 1
ATOM 2280 N N . PRO A 1 287 ? -4.258 41.031 10.922 1 96 287 PRO A N 1
ATOM 2281 C CA . PRO A 1 287 ? -3.348 39.906 10.641 1 96 287 PRO A CA 1
ATOM 2282 C C . PRO A 1 287 ? -1.998 40.375 10.094 1 96 287 PRO A C 1
ATOM 2284 O O . PRO A 1 287 ? -0.952 39.906 10.523 1 96 287 PRO A O 1
ATOM 2287 N N . GLN A 1 288 ? -2.049 41.312 9.227 1 94.25 288 GLN A N 1
ATOM 2288 C CA . GLN A 1 288 ? -0.824 41.812 8.617 1 94.25 288 GLN A CA 1
ATOM 2289 C C . GLN A 1 288 ? 0.064 42.5 9.664 1 94.25 288 GLN A C 1
ATOM 2291 O O . GLN A 1 288 ? 1.279 42.281 9.672 1 94.25 288 GLN A O 1
ATOM 2296 N N . ALA A 1 289 ? -0.516 43.25 10.438 1 94.06 289 ALA A N 1
ATOM 2297 C CA . ALA A 1 289 ? 0.224 43.938 11.492 1 94.06 289 ALA A CA 1
ATOM 2298 C C . ALA A 1 289 ? 0.823 42.938 12.477 1 94.06 289 ALA A C 1
ATOM 2300 O O . ALA A 1 289 ? 1.951 43.125 12.938 1 94.06 289 ALA A O 1
ATOM 2301 N N . TYR A 1 290 ? 0.046 41.969 12.805 1 93.81 290 TYR A N 1
ATOM 2302 C CA . TYR A 1 290 ? 0.516 40.938 13.719 1 93.81 290 TYR A CA 1
ATOM 2303 C C . TYR A 1 290 ? 1.774 40.25 13.172 1 93.81 290 TYR A C 1
ATOM 2305 O O . TYR A 1 290 ? 2.742 40.062 13.914 1 93.81 290 TYR A O 1
ATOM 2313 N N . ARG A 1 291 ? 1.713 39.906 11.938 1 91.44 291 ARG A N 1
ATOM 2314 C CA . ARG A 1 291 ? 2.854 39.25 11.289 1 91.44 291 ARG A CA 1
ATOM 2315 C C . ARG A 1 291 ? 4.074 40.188 11.305 1 91.44 291 ARG A C 1
ATOM 2317 O O . ARG A 1 291 ? 5.195 39.719 11.531 1 91.44 291 ARG A O 1
ATOM 2324 N N . GLN A 1 292 ? 3.904 41.406 11.062 1 90.31 292 GLN A N 1
ATOM 2325 C CA . GLN A 1 292 ? 4.988 42.406 11.07 1 90.31 292 GLN A CA 1
ATOM 2326 C C . GLN A 1 292 ? 5.621 42.5 12.453 1 90.31 292 GLN A C 1
ATOM 2328 O O . GLN A 1 292 ? 6.84 42.656 12.578 1 90.31 292 GLN A O 1
ATOM 2333 N N . GLN A 1 293 ? 4.793 42.469 13.43 1 89.12 293 GLN A N 1
ATOM 2334 C CA . GLN A 1 293 ? 5.266 42.562 14.812 1 89.12 293 GLN A CA 1
ATOM 2335 C C . GLN A 1 293 ? 6.148 41.344 15.156 1 89.12 293 GLN A C 1
ATOM 2337 O O . GLN A 1 293 ? 7.168 41.5 15.836 1 89.12 293 GLN A O 1
ATOM 2342 N N . ILE A 1 294 ? 5.766 40.25 14.719 1 83.62 294 ILE A N 1
ATOM 2343 C CA . ILE A 1 294 ? 6.508 39.031 15 1 83.62 294 ILE A CA 1
ATOM 2344 C C . ILE A 1 294 ? 7.836 39.031 14.258 1 83.62 294 ILE A C 1
ATOM 2346 O O . ILE A 1 294 ? 8.867 38.656 14.805 1 83.62 294 ILE A O 1
ATOM 2350 N N . ASN A 1 295 ? 7.785 39.438 13.023 1 77.62 295 ASN A N 1
ATOM 2351 C CA . ASN A 1 295 ? 8.992 39.531 12.211 1 77.62 295 ASN A CA 1
ATOM 2352 C C . ASN A 1 295 ? 9.984 40.531 12.773 1 77.62 295 ASN A C 1
ATOM 2354 O O . ASN A 1 295 ? 11.195 40.344 12.711 1 77.62 295 ASN A O 1
ATOM 2358 N N . GLU A 1 296 ? 9.453 41.594 13.281 1 73 296 GLU A N 1
ATOM 2359 C CA . GLU A 1 296 ? 10.297 42.594 13.891 1 73 296 GLU A CA 1
ATOM 2360 C C . GLU A 1 296 ? 10.922 42.094 15.195 1 73 296 GLU A C 1
ATOM 2362 O O . GLU A 1 296 ? 12.07 42.406 15.492 1 73 296 GLU A O 1
ATOM 2367 N N . ASN A 1 297 ? 10.219 41.406 15.891 1 67.75 297 ASN A N 1
ATOM 2368 C CA . ASN A 1 297 ? 10.727 40.875 17.156 1 67.75 297 ASN A CA 1
ATOM 2369 C C . ASN A 1 297 ? 11.75 39.75 16.922 1 67.75 297 ASN A C 1
ATOM 2371 O O . ASN A 1 297 ? 12.641 39.562 17.75 1 67.75 297 ASN A O 1
ATOM 2375 N N . SER A 1 298 ? 11.594 38.969 15.992 1 62.44 298 SER A N 1
ATOM 2376 C CA . SER A 1 298 ? 12.531 37.875 15.688 1 62.44 298 SER A CA 1
ATOM 2377 C C . SER A 1 298 ? 13.812 38.438 15.07 1 62.44 298 SER A C 1
ATOM 2379 O O . SER A 1 298 ? 14.867 37.781 15.133 1 62.44 298 SER A O 1
ATOM 2381 N N . HIS A 1 299 ? 13.844 39.688 14.391 1 54.34 299 HIS A N 1
ATOM 2382 C CA . HIS A 1 299 ? 15.023 40.375 13.922 1 54.34 299 HIS A CA 1
ATOM 2383 C C . HIS A 1 299 ? 15.148 41.75 14.594 1 54.34 299 HIS A C 1
ATOM 2385 O O . HIS A 1 299 ? 14.719 42.75 14.039 1 54.34 299 HIS A O 1
ATOM 2391 N N . PRO A 1 300 ? 15.523 41.812 15.883 1 44.5 300 PRO A N 1
ATOM 2392 C CA . PRO A 1 300 ? 15.664 43.156 16.453 1 44.5 300 PRO A CA 1
ATOM 2393 C C . PRO A 1 300 ? 16.594 44.062 15.641 1 44.5 300 PRO A C 1
ATOM 2395 O O . PRO A 1 300 ? 17.5 43.562 14.969 1 44.5 300 PRO A O 1
ATOM 2398 N N . PRO A 1 301 ? 16.078 45.375 15.312 1 38.16 301 PRO A N 1
ATOM 2399 C CA . PRO A 1 301 ? 17.016 46.25 14.602 1 38.16 301 PRO A CA 1
ATOM 2400 C C . PRO A 1 301 ? 18.422 46.188 15.172 1 38.16 301 PRO A C 1
ATOM 2402 O O . PRO A 1 301 ? 18.609 45.969 16.375 1 38.16 301 PRO A O 1
ATOM 2405 N N . SER A 1 302 ? 19.297 45.656 14.375 1 39.72 302 SER A N 1
ATOM 2406 C CA . SER A 1 302 ? 20.688 45.875 14.734 1 39.72 302 SER A CA 1
ATOM 2407 C C . SER A 1 302 ? 20.906 47.312 15.273 1 39.72 302 SER A C 1
ATOM 2409 O O . SER A 1 302 ? 20.625 48.281 14.586 1 39.72 302 SER A O 1
ATOM 2411 N N . LEU A 1 303 ? 20.641 47.5 16.516 1 33.25 303 LEU A N 1
ATOM 2412 C CA . LEU A 1 303 ? 21.359 48.688 16.984 1 33.25 303 LEU A CA 1
ATOM 2413 C C . LEU A 1 303 ? 22.859 48.5 16.828 1 33.25 303 LEU A C 1
ATOM 2415 O O . LEU A 1 303 ? 23.391 47.438 17.094 1 33.25 303 LEU A O 1
ATOM 2419 N N . MET B 1 1 ? -14.141 0.578 -25.375 1 19.28 1 MET B N 1
ATOM 2420 C CA . MET B 1 1 ? -14.75 -0.44 -24.516 1 19.28 1 MET B CA 1
ATOM 2421 C C . MET B 1 1 ? -13.695 -1.146 -23.672 1 19.28 1 MET B C 1
ATOM 2423 O O . MET B 1 1 ? -13 -2.043 -24.156 1 19.28 1 MET B O 1
ATOM 2427 N N . ILE B 1 2 ? -12.922 -0.498 -22.875 1 30.08 2 ILE B N 1
ATOM 2428 C CA . ILE B 1 2 ? -11.844 -1.059 -22.062 1 30.08 2 ILE B CA 1
ATOM 2429 C C . ILE B 1 2 ? -12.383 -2.186 -21.188 1 30.08 2 ILE B C 1
ATOM 2431 O O . ILE B 1 2 ? -13.289 -1.971 -20.375 1 30.08 2 ILE B O 1
ATOM 2435 N N . SER B 1 3 ? -12.453 -3.332 -21.672 1 31.02 3 SER B N 1
ATOM 2436 C CA . SER B 1 3 ? -12.977 -4.551 -21.062 1 31.02 3 SER B CA 1
ATOM 2437 C C . SER B 1 3 ? -12.555 -4.668 -19.609 1 31.02 3 SER B C 1
ATOM 2439 O O . SER B 1 3 ? -11.5 -4.16 -19.219 1 31.02 3 SER B O 1
ATOM 2441 N N . ALA B 1 4 ? -13.555 -4.965 -18.719 1 37.53 4 ALA B N 1
ATOM 2442 C CA . ALA B 1 4 ? -13.305 -5.25 -17.312 1 37.53 4 ALA B CA 1
ATOM 2443 C C . ALA B 1 4 ? -11.945 -5.922 -17.125 1 37.53 4 ALA B C 1
ATOM 2445 O O . ALA B 1 4 ? -11.234 -5.637 -16.156 1 37.53 4 ALA B O 1
ATOM 2446 N N . SER B 1 5 ? -11.664 -6.812 -18.078 1 43.88 5 SER B N 1
ATOM 2447 C CA . SER B 1 5 ? -10.375 -7.496 -18.125 1 43.88 5 SER B CA 1
ATOM 2448 C C . SER B 1 5 ? -9.227 -6.504 -18.25 1 43.88 5 SER B C 1
ATOM 2450 O O . SER B 1 5 ? -8.188 -6.656 -17.609 1 43.88 5 SER B O 1
ATOM 2452 N N . ALA B 1 6 ? -9.633 -5.469 -19.062 1 45.97 6 ALA B N 1
ATOM 2453 C CA . ALA B 1 6 ? -8.594 -4.496 -19.391 1 45.97 6 ALA B CA 1
ATOM 2454 C C . ALA B 1 6 ? -8.406 -3.49 -18.25 1 45.97 6 ALA B C 1
ATOM 2456 O O . ALA B 1 6 ? -7.277 -3.094 -17.953 1 45.97 6 ALA B O 1
ATOM 2457 N N . LEU B 1 7 ? -9.5 -2.908 -17.797 1 48 7 LEU B N 1
ATOM 2458 C CA . LEU B 1 7 ? -9.453 -1.925 -16.734 1 48 7 LEU B CA 1
ATOM 2459 C C . LEU B 1 7 ? -8.773 -2.506 -15.492 1 48 7 LEU B C 1
ATOM 2461 O O . LEU B 1 7 ? -7.984 -1.825 -14.836 1 48 7 LEU B O 1
ATOM 2465 N N . ASN B 1 8 ? -9.156 -3.916 -15.352 1 57.94 8 ASN B N 1
ATOM 2466 C CA . ASN B 1 8 ? -8.594 -4.691 -14.25 1 57.94 8 ASN B CA 1
ATOM 2467 C C . ASN B 1 8 ? -7.09 -4.887 -14.414 1 57.94 8 ASN B C 1
ATOM 2469 O O . ASN B 1 8 ? -6.332 -4.754 -13.453 1 57.94 8 ASN B O 1
ATOM 2473 N N . SER B 1 9 ? -6.844 -4.664 -15.695 1 69.56 9 SER B N 1
ATOM 2474 C CA . SER B 1 9 ? -5.434 -4.91 -15.977 1 69.56 9 SER B CA 1
ATOM 2475 C C . SER B 1 9 ? -4.605 -3.643 -15.789 1 69.56 9 SER B C 1
ATOM 2477 O O . SER B 1 9 ? -3.494 -3.693 -15.258 1 69.56 9 SER B O 1
ATOM 2479 N N . GLU B 1 10 ? -5.316 -2.484 -16.047 1 78 10 GLU B N 1
ATOM 2480 C CA . GLU B 1 10 ? -4.551 -1.245 -15.938 1 78 10 GLU B CA 1
ATOM 2481 C C . GLU B 1 10 ? -4.305 -0.881 -14.477 1 78 10 GLU B C 1
ATOM 2483 O O . GLU B 1 10 ? -3.207 -0.457 -14.117 1 78 10 GLU B O 1
ATOM 2488 N N . LEU B 1 11 ? -5.324 -1.012 -13.727 1 79.75 11 LEU B N 1
ATOM 2489 C CA . LEU B 1 11 ? -5.191 -0.701 -12.305 1 79.75 11 LEU B CA 1
ATOM 2490 C C . LEU B 1 11 ? -4.191 -1.639 -11.633 1 79.75 11 LEU B C 1
ATOM 2492 O O . LEU B 1 11 ? -3.35 -1.196 -10.852 1 79.75 11 LEU B O 1
ATOM 2496 N N . ILE B 1 12 ? -4.273 -2.838 -12.016 1 83.31 12 ILE B N 1
ATOM 2497 C CA . ILE B 1 12 ? -3.373 -3.84 -11.453 1 83.31 12 ILE B CA 1
ATOM 2498 C C . ILE B 1 12 ? -1.933 -3.516 -11.844 1 83.31 12 ILE B C 1
ATOM 2500 O O . ILE B 1 12 ? -1.026 -3.576 -11.016 1 83.31 12 ILE B O 1
ATOM 2504 N N . ASN B 1 13 ? -1.804 -3.133 -13.047 1 88.12 13 ASN B N 1
ATOM 2505 C CA . ASN B 1 13 ? -0.473 -2.785 -13.531 1 88.12 13 ASN B CA 1
ATOM 2506 C C . ASN B 1 13 ? 0.072 -1.543 -12.828 1 88.12 13 ASN B C 1
ATOM 2508 O O . ASN B 1 13 ? 1.255 -1.485 -12.492 1 88.12 13 ASN B O 1
ATOM 2512 N N . LYS B 1 14 ? -0.807 -0.623 -12.719 1 89.81 14 LYS B N 1
ATOM 2513 C CA . LYS B 1 14 ? -0.373 0.609 -12.07 1 89.81 14 LYS B CA 1
ATOM 2514 C C . LYS B 1 14 ? 0.027 0.352 -10.617 1 89.81 14 LYS B C 1
ATOM 2516 O O . LYS B 1 14 ? 1.05 0.856 -10.148 1 89.81 14 LYS B O 1
ATOM 2521 N N . ILE B 1 15 ? -0.741 -0.393 -9.93 1 89.88 15 ILE B N 1
ATOM 2522 C CA . ILE B 1 15 ? -0.461 -0.719 -8.539 1 89.88 15 ILE B CA 1
ATOM 2523 C C . ILE B 1 15 ? 0.842 -1.509 -8.445 1 89.88 15 ILE B C 1
ATOM 2525 O O . ILE B 1 15 ? 1.692 -1.218 -7.598 1 89.88 15 ILE B O 1
ATOM 2529 N N . ALA B 1 16 ? 0.953 -2.484 -9.328 1 93.06 16 ALA B N 1
ATOM 2530 C CA . ALA B 1 16 ? 2.168 -3.295 -9.352 1 93.06 16 ALA B CA 1
ATOM 2531 C C . ALA B 1 16 ? 3.396 -2.432 -9.633 1 93.06 16 ALA B C 1
ATOM 2533 O O . ALA B 1 16 ? 4.434 -2.592 -8.984 1 93.06 16 ALA B O 1
ATOM 2534 N N . GLN B 1 17 ? 3.275 -1.521 -10.523 1 95.06 17 GLN B N 1
ATOM 2535 C CA . GLN B 1 17 ? 4.371 -0.624 -10.883 1 95.06 17 GLN B CA 1
ATOM 2536 C C . GLN B 1 17 ? 4.742 0.28 -9.711 1 95.06 17 GLN B C 1
ATOM 2538 O O . GLN B 1 17 ? 5.922 0.436 -9.391 1 95.06 17 GLN B O 1
ATOM 2543 N N . ASP B 1 18 ? 3.758 0.913 -9.148 1 95.5 18 ASP B N 1
ATOM 2544 C CA . ASP B 1 18 ? 4 1.812 -8.023 1 95.5 18 ASP B CA 1
ATOM 2545 C C . ASP B 1 18 ? 4.625 1.065 -6.848 1 95.5 18 ASP B C 1
ATOM 2547 O O . ASP B 1 18 ? 5.52 1.587 -6.18 1 95.5 18 ASP B O 1
ATOM 2551 N N . PHE B 1 19 ? 4.137 -0.116 -6.566 1 97.38 19 PHE B N 1
ATOM 2552 C CA . PHE B 1 19 ? 4.676 -0.919 -5.473 1 97.38 19 PHE B CA 1
ATOM 2553 C C . PHE B 1 19 ? 6.141 -1.258 -5.719 1 97.38 19 PHE B C 1
ATOM 2555 O O . PHE B 1 19 ? 6.973 -1.133 -4.82 1 97.38 19 PHE B O 1
ATOM 2562 N N . ALA B 1 20 ? 6.371 -1.678 -6.945 1 97.94 20 ALA B N 1
ATOM 2563 C CA . ALA B 1 20 ? 7.742 -2.014 -7.316 1 97.94 20 ALA B CA 1
ATOM 2564 C C . ALA B 1 20 ? 8.664 -0.81 -7.16 1 97.94 20 ALA B C 1
ATOM 2566 O O . ALA B 1 20 ? 9.758 -0.928 -6.602 1 97.94 20 ALA B O 1
ATOM 2567 N N . GLN B 1 21 ? 8.258 0.311 -7.637 1 96.5 21 GLN B N 1
ATOM 2568 C CA . GLN B 1 21 ? 9.062 1.525 -7.578 1 96.5 21 GLN B CA 1
ATOM 2569 C C . GLN B 1 21 ? 9.242 1.997 -6.141 1 96.5 21 GLN B C 1
ATOM 2571 O O . GLN B 1 21 ? 10.336 2.406 -5.75 1 96.5 21 GLN B O 1
ATOM 2576 N N . ALA B 1 22 ? 8.234 1.926 -5.363 1 96.81 22 ALA B N 1
ATOM 2577 C CA . ALA B 1 22 ? 8.25 2.43 -3.992 1 96.81 22 ALA B CA 1
ATOM 2578 C C . ALA B 1 22 ? 9.125 1.558 -3.098 1 96.81 22 ALA B C 1
ATOM 2580 O O . ALA B 1 22 ? 9.82 2.064 -2.211 1 96.81 22 ALA B O 1
ATOM 2581 N N . THR B 1 23 ? 9.102 0.235 -3.303 1 97.06 23 THR B N 1
ATOM 2582 C CA . THR B 1 23 ? 9.758 -0.683 -2.381 1 97.06 23 THR B CA 1
ATOM 2583 C C . THR B 1 23 ? 11.117 -1.114 -2.926 1 97.06 23 THR B C 1
ATOM 2585 O O . THR B 1 23 ? 11.969 -1.604 -2.176 1 97.06 23 THR B O 1
ATOM 2588 N N . GLY B 1 24 ? 11.281 -1.02 -4.246 1 96.19 24 GLY B N 1
ATOM 2589 C CA . GLY B 1 24 ? 12.484 -1.52 -4.891 1 96.19 24 GLY B CA 1
ATOM 2590 C C . GLY B 1 24 ? 12.43 -3.006 -5.184 1 96.19 24 GLY B C 1
ATOM 2591 O O . GLY B 1 24 ? 13.391 -3.578 -5.703 1 96.19 24 GLY B O 1
ATOM 2592 N N . LEU B 1 25 ? 11.344 -3.652 -4.906 1 98.06 25 LEU B N 1
ATOM 2593 C CA . LEU B 1 25 ? 11.188 -5.086 -5.137 1 98.06 25 LEU B CA 1
ATOM 2594 C C . LEU B 1 25 ? 10.688 -5.355 -6.551 1 98.06 25 LEU B C 1
ATOM 2596 O O . LEU B 1 25 ? 10.016 -4.512 -7.148 1 98.06 25 LEU B O 1
ATOM 2600 N N . ALA B 1 26 ? 11.039 -6.527 -7.059 1 98.38 26 ALA B N 1
ATOM 2601 C CA . ALA B 1 26 ? 10.43 -6.977 -8.305 1 98.38 26 ALA B CA 1
ATOM 2602 C C . ALA B 1 26 ? 8.977 -7.398 -8.086 1 98.38 26 ALA B C 1
ATOM 2604 O O . ALA B 1 26 ? 8.641 -7.961 -7.039 1 98.38 26 ALA B O 1
ATOM 2605 N N . VAL B 1 27 ? 8.125 -7.129 -9.062 1 97.62 27 VAL B N 1
ATOM 2606 C CA . VAL B 1 27 ? 6.711 -7.469 -8.945 1 97.62 27 VAL B CA 1
ATOM 2607 C C . VAL B 1 27 ? 6.203 -8.031 -10.273 1 97.62 27 VAL B C 1
ATOM 2609 O O . VAL B 1 27 ? 6.551 -7.516 -11.344 1 97.62 27 VAL B O 1
ATOM 2612 N N . VAL B 1 28 ? 5.379 -9.078 -10.203 1 95.19 28 VAL B N 1
ATOM 2613 C CA . VAL B 1 28 ? 4.672 -9.594 -11.367 1 95.19 28 VAL B CA 1
ATOM 2614 C C . VAL B 1 28 ? 3.334 -10.195 -10.93 1 95.19 28 VAL B C 1
ATOM 2616 O O . VAL B 1 28 ? 3.225 -10.758 -9.844 1 95.19 28 VAL B O 1
ATOM 2619 N N . VAL B 1 29 ? 2.34 -10.016 -11.688 1 91.94 29 VAL B N 1
ATOM 2620 C CA . VAL B 1 29 ? 1.045 -10.648 -11.469 1 91.94 29 VAL B CA 1
ATOM 2621 C C . VAL B 1 29 ? 0.876 -11.82 -12.43 1 91.94 29 VAL B C 1
ATOM 2623 O O . VAL B 1 29 ? 1.116 -11.688 -13.633 1 91.94 29 VAL B O 1
ATOM 2626 N N . VAL B 1 30 ? 0.481 -12.953 -11.836 1 88.81 30 VAL B N 1
ATOM 2627 C CA . VAL B 1 30 ? 0.318 -14.148 -12.656 1 88.81 30 VAL B CA 1
ATOM 2628 C C . VAL B 1 30 ? -1.067 -14.75 -12.43 1 88.81 30 VAL B C 1
ATOM 2630 O O . VAL B 1 30 ? -1.707 -14.484 -11.406 1 88.81 30 VAL B O 1
ATOM 2633 N N . ASN B 1 31 ? -1.495 -15.477 -13.383 1 81.12 31 ASN B N 1
ATOM 2634 C CA . ASN B 1 31 ? -2.736 -16.219 -13.172 1 81.12 31 ASN B CA 1
ATOM 2635 C C . ASN B 1 31 ? -2.504 -17.484 -12.359 1 81.12 31 ASN B C 1
ATOM 2637 O O . ASN B 1 31 ? -1.397 -17.719 -11.867 1 81.12 31 ASN B O 1
ATOM 2641 N N . ILE B 1 32 ? -3.463 -18.328 -12.188 1 77.5 32 ILE B N 1
ATOM 2642 C CA . ILE B 1 32 ? -3.406 -19.5 -11.305 1 77.5 32 ILE B CA 1
ATOM 2643 C C . ILE B 1 32 ? -2.467 -20.547 -11.891 1 77.5 32 ILE B C 1
ATOM 2645 O O . ILE B 1 32 ? -2.055 -21.469 -11.188 1 77.5 32 ILE B O 1
ATOM 2649 N N . HIS B 1 33 ? -2.174 -20.422 -13.242 1 75 33 HIS B N 1
ATOM 2650 C CA . HIS B 1 33 ? -1.298 -21.375 -13.914 1 75 33 HIS B CA 1
ATOM 2651 C C . HIS B 1 33 ? 0.144 -20.875 -13.93 1 75 33 HIS B C 1
ATOM 2653 O O . HIS B 1 33 ? 1.034 -21.562 -14.445 1 75 33 HIS B O 1
ATOM 2659 N N . GLY B 1 34 ? 0.361 -19.703 -13.414 1 80.12 34 GLY B N 1
ATOM 2660 C CA . GLY B 1 34 ? 1.711 -19.172 -13.352 1 80.12 34 GLY B CA 1
ATOM 2661 C C . GLY B 1 34 ? 2.068 -18.312 -14.562 1 80.12 34 GLY B C 1
ATOM 2662 O O . GLY B 1 34 ? 3.203 -17.844 -14.68 1 80.12 34 GLY B O 1
ATOM 2663 N N . ASP B 1 35 ? 1.056 -18.109 -15.391 1 82 35 ASP B N 1
ATOM 2664 C CA . ASP B 1 35 ? 1.306 -17.266 -16.547 1 82 35 ASP B CA 1
ATOM 2665 C C . ASP B 1 35 ? 1.256 -15.789 -16.188 1 82 35 ASP B C 1
ATOM 2667 O O . ASP B 1 35 ? 0.374 -15.367 -15.43 1 82 35 ASP B O 1
ATOM 2671 N N . GLU B 1 36 ? 2.186 -15.078 -16.734 1 86.75 36 GLU B N 1
ATOM 2672 C CA . GLU B 1 36 ? 2.271 -13.648 -16.438 1 86.75 36 GLU B CA 1
ATOM 2673 C C . GLU B 1 36 ? 1.109 -12.883 -17.062 1 86.75 36 GLU B C 1
ATOM 2675 O O . GLU B 1 36 ? 0.829 -13.031 -18.25 1 86.75 36 GLU B O 1
ATOM 2680 N N . ILE B 1 37 ? 0.405 -12.07 -16.297 1 82.19 37 ILE B N 1
ATOM 2681 C CA . ILE B 1 37 ? -0.708 -11.273 -16.812 1 82.19 37 ILE B CA 1
ATOM 2682 C C . ILE B 1 37 ? -0.385 -9.789 -16.672 1 82.19 37 ILE B C 1
ATOM 2684 O O . ILE B 1 37 ? -1.142 -8.938 -17.156 1 82.19 37 ILE B O 1
ATOM 2688 N N . SER B 1 38 ? 0.659 -9.445 -16.016 1 86.69 38 SER B N 1
ATOM 2689 C CA . SER B 1 38 ? 1.175 -8.086 -15.945 1 86.69 38 SER B CA 1
ATOM 2690 C C . SER B 1 38 ? 2.547 -7.973 -16.609 1 86.69 38 SER B C 1
ATOM 2692 O O . SER B 1 38 ? 3.123 -8.977 -17.016 1 86.69 38 SER B O 1
ATOM 2694 N N . GLU B 1 39 ? 2.98 -6.734 -16.672 1 90.06 39 GLU B N 1
ATOM 2695 C CA . GLU B 1 39 ? 4.391 -6.535 -17 1 90.06 39 GLU B CA 1
ATOM 2696 C C . GLU B 1 39 ? 5.293 -6.992 -15.867 1 90.06 39 GLU B C 1
ATOM 2698 O O . GLU B 1 39 ? 4.82 -7.262 -14.758 1 90.06 39 GLU B O 1
ATOM 2703 N N . LEU B 1 40 ? 6.543 -7.215 -16.266 1 94.44 40 LEU B N 1
ATOM 2704 C CA . LEU B 1 40 ? 7.578 -7.492 -15.266 1 94.44 40 LEU B CA 1
ATOM 2705 C C . LEU B 1 40 ? 8.188 -6.199 -14.742 1 94.44 40 LEU B C 1
ATOM 2707 O O . LEU B 1 40 ? 8.859 -5.477 -15.477 1 94.44 40 LEU B O 1
ATOM 2711 N N . PHE B 1 41 ? 7.93 -5.898 -13.5 1 96.56 41 PHE B N 1
ATOM 2712 C CA . PHE B 1 41 ? 8.391 -4.629 -12.945 1 96.56 41 PHE B CA 1
ATOM 2713 C C . PHE B 1 41 ? 9.625 -4.836 -12.086 1 96.56 41 PHE B C 1
ATOM 2715 O O . PHE B 1 41 ? 9.602 -5.609 -11.125 1 96.56 41 PHE B O 1
ATOM 2722 N N . ASN B 1 42 ? 10.742 -4.195 -12.344 1 96.81 42 ASN B N 1
ATOM 2723 C CA . ASN B 1 42 ? 11.977 -4.125 -11.562 1 96.81 42 ASN B CA 1
ATOM 2724 C C . ASN B 1 42 ? 12.664 -5.484 -11.484 1 96.81 42 ASN B C 1
ATOM 2726 O O . ASN B 1 42 ? 13.312 -5.805 -10.484 1 96.81 42 ASN B O 1
ATOM 2730 N N . PHE B 1 43 ? 12.438 -6.359 -12.453 1 97.94 43 PHE B N 1
ATOM 2731 C CA . PHE B 1 43 ? 13.133 -7.645 -12.43 1 97.94 43 PHE B CA 1
ATOM 2732 C C . PHE B 1 43 ? 14.641 -7.441 -12.477 1 97.94 43 PHE B C 1
ATOM 2734 O O . PHE B 1 43 ? 15.141 -6.645 -13.273 1 97.94 43 PHE B O 1
ATOM 2741 N N . THR B 1 44 ? 15.328 -8.164 -11.68 1 97.94 44 THR B N 1
ATOM 2742 C CA . THR B 1 44 ? 16.781 -8.055 -11.648 1 97.94 44 THR B CA 1
ATOM 2743 C C . THR B 1 44 ? 17.391 -8.617 -12.922 1 97.94 44 THR B C 1
ATOM 2745 O O . THR B 1 44 ? 16.812 -9.5 -13.562 1 97.94 44 THR B O 1
ATOM 2748 N N . PRO B 1 45 ? 18.609 -8.125 -13.219 1 97.94 45 PRO B N 1
ATOM 2749 C CA . PRO B 1 45 ? 19.297 -8.727 -14.367 1 97.94 45 PRO B CA 1
ATOM 2750 C C . PRO B 1 45 ? 19.484 -10.234 -14.211 1 97.94 45 PRO B C 1
ATOM 2752 O O . PRO B 1 45 ? 19.375 -10.969 -15.195 1 97.94 45 PRO B O 1
ATOM 2755 N N . PHE B 1 46 ? 19.703 -10.719 -13.031 1 98.12 46 PHE B N 1
ATOM 2756 C CA . PHE B 1 46 ? 19.844 -12.148 -12.781 1 98.12 46 PHE B CA 1
ATOM 2757 C C . PHE B 1 46 ? 18.594 -12.906 -13.195 1 98.12 46 PHE B C 1
ATOM 2759 O O . PHE B 1 46 ? 18.672 -13.867 -13.961 1 98.12 46 PHE B O 1
ATOM 2766 N N . CYS B 1 47 ? 17.438 -12.43 -12.672 1 97.56 47 CYS B N 1
ATOM 2767 C CA . CYS B 1 47 ? 16.188 -13.133 -12.922 1 97.56 47 CYS B CA 1
ATOM 2768 C C . CYS B 1 47 ? 15.773 -13.016 -14.383 1 97.56 47 CYS B C 1
ATOM 2770 O O . CYS B 1 47 ? 15.172 -13.93 -14.938 1 97.56 47 CYS B O 1
ATOM 2772 N N . GLN B 1 48 ? 16.156 -11.906 -15.016 1 97 48 GLN B N 1
ATOM 2773 C CA . GLN B 1 48 ? 15.891 -11.773 -16.438 1 97 48 GLN B CA 1
ATOM 2774 C C . GLN B 1 48 ? 16.688 -12.797 -17.25 1 97 48 GLN B C 1
ATOM 2776 O O . GLN B 1 48 ? 16.141 -13.438 -18.156 1 97 48 GLN B O 1
ATOM 2781 N N . LEU B 1 49 ? 17.922 -12.961 -16.906 1 96.75 49 LEU B N 1
ATOM 2782 C CA . LEU B 1 49 ? 18.781 -13.938 -17.578 1 96.75 49 LEU B CA 1
ATOM 2783 C C . LEU B 1 49 ? 18.266 -15.359 -17.344 1 96.75 49 LEU B C 1
ATOM 2785 O O . LEU B 1 49 ? 18.219 -16.172 -18.266 1 96.75 49 LEU B O 1
ATOM 2789 N N . MET B 1 50 ? 17.891 -15.648 -16.125 1 95.75 50 MET B N 1
ATOM 2790 C CA . MET B 1 50 ? 17.359 -16.969 -15.773 1 95.75 50 MET B CA 1
ATOM 2791 C C . MET B 1 50 ? 16.125 -17.297 -16.609 1 95.75 50 MET B C 1
ATOM 2793 O O . MET B 1 50 ? 15.992 -18.422 -17.109 1 95.75 50 MET B O 1
ATOM 2797 N N . ARG B 1 51 ? 15.297 -16.297 -16.828 1 94 51 ARG B N 1
ATOM 2798 C CA . ARG B 1 51 ? 14.023 -16.516 -17.5 1 94 51 ARG B CA 1
ATOM 2799 C C . ARG B 1 51 ? 14.203 -16.578 -19.016 1 94 51 ARG B C 1
ATOM 2801 O O . ARG B 1 51 ? 13.289 -16.984 -19.734 1 94 51 ARG B O 1
ATOM 2808 N N . GLN B 1 52 ? 15.312 -16.203 -19.453 1 92.88 52 GLN B N 1
ATOM 2809 C CA . GLN B 1 52 ? 15.609 -16.297 -20.875 1 92.88 52 GLN B CA 1
ATOM 2810 C C . GLN B 1 52 ? 16.172 -17.656 -21.234 1 92.88 52 GLN B C 1
ATOM 2812 O O . GLN B 1 52 ? 16.203 -18.047 -22.406 1 92.88 52 GLN B O 1
ATOM 2817 N N . HIS B 1 53 ? 16.688 -18.375 -20.219 1 90.69 53 HIS B N 1
ATOM 2818 C CA . HIS B 1 53 ? 17.219 -19.719 -20.422 1 90.69 53 HIS B CA 1
ATOM 2819 C C . HIS B 1 53 ? 16.094 -20.75 -20.469 1 90.69 53 HIS B C 1
ATOM 2821 O O . HIS B 1 53 ? 15.227 -20.766 -19.578 1 90.69 53 HIS B O 1
ATOM 2827 N N . PRO B 1 54 ? 16.016 -21.547 -21.406 1 85.94 54 PRO B N 1
ATOM 2828 C CA . PRO B 1 54 ? 14.898 -22.469 -21.594 1 85.94 54 PRO B CA 1
ATOM 2829 C C . PRO B 1 54 ? 14.664 -23.375 -20.375 1 85.94 54 PRO B C 1
ATOM 2831 O O . PRO B 1 54 ? 13.523 -23.547 -19.953 1 85.94 54 PRO B O 1
ATOM 2834 N N . GLN B 1 55 ? 15.734 -23.938 -19.844 1 82.88 55 GLN B N 1
ATOM 2835 C CA . GLN B 1 55 ? 15.578 -24.859 -18.719 1 82.88 55 GLN B CA 1
ATOM 2836 C C . GLN B 1 55 ? 15.281 -24.094 -17.422 1 82.88 55 GLN B C 1
ATOM 2838 O O . GLN B 1 55 ? 14.391 -24.484 -16.672 1 82.88 55 GLN B O 1
ATOM 2843 N N . HIS B 1 56 ? 16 -22.984 -17.203 1 89.69 56 HIS B N 1
ATOM 2844 C CA . HIS B 1 56 ? 15.836 -22.25 -15.953 1 89.69 56 HIS B CA 1
ATOM 2845 C C . HIS B 1 56 ? 14.492 -21.531 -15.922 1 89.69 56 HIS B C 1
ATOM 2847 O O . HIS B 1 56 ? 13.883 -21.391 -14.852 1 89.69 56 HIS B O 1
ATOM 2853 N N . SER B 1 57 ? 14.016 -21.141 -17.094 1 90.75 57 SER B N 1
ATOM 2854 C CA . SER B 1 57 ? 12.766 -20.406 -17.188 1 90.75 57 SER B CA 1
ATOM 2855 C C . SER B 1 57 ? 11.586 -21.219 -16.688 1 90.75 57 SER B C 1
ATOM 2857 O O . SER B 1 57 ? 10.688 -20.703 -16.016 1 90.75 57 SER B O 1
ATOM 2859 N N . THR B 1 58 ? 11.547 -22.484 -17.031 1 86.25 58 THR B N 1
ATOM 2860 C CA . THR B 1 58 ? 10.477 -23.375 -16.609 1 86.25 58 THR B CA 1
ATOM 2861 C C . THR B 1 58 ? 10.469 -23.5 -15.086 1 86.25 58 THR B C 1
ATOM 2863 O O . THR B 1 58 ? 9.398 -23.5 -14.461 1 86.25 58 THR B O 1
ATOM 2866 N N . ARG B 1 59 ? 11.586 -23.609 -14.492 1 89.31 59 ARG B N 1
ATOM 2867 C CA . ARG B 1 59 ? 11.68 -23.734 -13.039 1 89.31 59 ARG B CA 1
ATOM 2868 C C . ARG B 1 59 ? 11.266 -22.438 -12.352 1 89.31 59 ARG B C 1
ATOM 2870 O O . ARG B 1 59 ? 10.648 -22.469 -11.281 1 89.31 59 ARG B O 1
ATOM 2877 N N . CYS B 1 60 ? 11.641 -21.281 -12.945 1 92.12 60 CYS B N 1
ATOM 2878 C CA . CYS B 1 60 ? 11.203 -19.984 -12.422 1 92.12 60 CYS B CA 1
ATOM 2879 C C . CYS B 1 60 ? 9.68 -19.906 -12.391 1 92.12 60 CYS B C 1
ATOM 2881 O O . CYS B 1 60 ? 9.102 -19.516 -11.367 1 92.12 60 CYS B O 1
ATOM 2883 N N . ARG B 1 61 ? 9.086 -20.266 -13.445 1 89.62 61 ARG B N 1
ATOM 2884 C CA . ARG B 1 61 ? 7.629 -20.219 -13.547 1 89.62 61 ARG B CA 1
ATOM 2885 C C . ARG B 1 61 ? 6.98 -21.156 -12.531 1 89.62 61 ARG B C 1
ATOM 2887 O O . ARG B 1 61 ? 5.961 -20.828 -11.93 1 89.62 61 ARG B O 1
ATOM 2894 N N . MET B 1 62 ? 7.605 -22.281 -12.438 1 88.75 62 MET B N 1
ATOM 2895 C CA . MET B 1 62 ? 7.078 -23.25 -11.492 1 88.75 62 MET B CA 1
ATOM 2896 C C . MET B 1 62 ? 7.207 -22.75 -10.055 1 88.75 62 MET B C 1
ATOM 2898 O O . MET B 1 62 ? 6.32 -22.969 -9.234 1 88.75 62 MET B O 1
ATOM 2902 N N . SER B 1 63 ? 8.352 -22.141 -9.75 1 92 63 SER B N 1
ATOM 2903 C CA . SER B 1 63 ? 8.523 -21.531 -8.438 1 92 63 SER B CA 1
ATOM 2904 C C . SER B 1 63 ? 7.426 -20.516 -8.156 1 92 63 SER B C 1
ATOM 2906 O O . SER B 1 63 ? 6.867 -20.469 -7.055 1 92 63 SER B O 1
ATOM 2908 N N . ASP B 1 64 ? 7.109 -19.703 -9.156 1 91.69 64 ASP B N 1
ATOM 2909 C CA . ASP B 1 64 ? 6.047 -18.719 -9.039 1 91.69 64 ASP B CA 1
ATOM 2910 C C . ASP B 1 64 ? 4.707 -19.375 -8.742 1 91.69 64 ASP B C 1
ATOM 2912 O O . ASP B 1 64 ? 3.994 -18.953 -7.824 1 91.69 64 ASP B O 1
ATOM 2916 N N . ARG B 1 65 ? 4.406 -20.359 -9.523 1 87.75 65 ARG B N 1
ATOM 2917 C CA . ARG B 1 65 ? 3.133 -21.047 -9.375 1 87.75 65 ARG B CA 1
ATOM 2918 C C . ARG B 1 65 ? 3.014 -21.703 -8 1 87.75 65 ARG B C 1
ATOM 2920 O O . ARG B 1 65 ? 2.002 -21.531 -7.316 1 87.75 65 ARG B O 1
ATOM 2927 N N . CYS B 1 66 ? 4.043 -22.406 -7.625 1 89.94 66 CYS B N 1
ATOM 2928 C CA . CYS B 1 66 ? 4.035 -23.109 -6.348 1 89.94 66 CYS B CA 1
ATOM 2929 C C . CYS B 1 66 ? 3.957 -22.125 -5.184 1 89.94 66 CYS B C 1
ATOM 2931 O O . CYS B 1 66 ? 3.234 -22.359 -4.215 1 89.94 66 CYS B O 1
ATOM 2933 N N . GLY B 1 67 ? 4.727 -21.078 -5.262 1 92.94 67 GLY B N 1
ATOM 2934 C CA . GLY B 1 67 ? 4.629 -20.047 -4.246 1 92.94 67 GLY B CA 1
ATOM 2935 C C . GLY B 1 67 ? 3.229 -19.469 -4.105 1 92.94 67 GLY B C 1
ATOM 2936 O O . GLY B 1 67 ? 2.742 -19.281 -2.99 1 92.94 67 GLY B O 1
ATOM 2937 N N . GLY B 1 68 ? 2.646 -19.188 -5.203 1 91.81 68 GLY B N 1
ATOM 2938 C CA . GLY B 1 68 ? 1.274 -18.703 -5.215 1 91.81 68 GLY B CA 1
ATOM 2939 C C . GLY B 1 68 ? 0.295 -19.672 -4.586 1 91.81 68 GLY B C 1
ATOM 2940 O O . GLY B 1 68 ? -0.539 -19.281 -3.768 1 91.81 68 GLY B O 1
ATOM 2941 N N . LEU B 1 69 ? 0.403 -20.875 -5.039 1 85.94 69 LEU B N 1
ATOM 2942 C CA . LEU B 1 69 ? -0.491 -21.906 -4.523 1 85.94 69 LEU B CA 1
ATOM 2943 C C . LEU B 1 69 ? -0.308 -22.078 -3.018 1 85.94 69 LEU B C 1
ATOM 2945 O O . LEU B 1 69 ? -1.286 -22.25 -2.285 1 85.94 69 LEU B O 1
ATOM 2949 N N . GLU B 1 70 ? 0.905 -22.031 -2.572 1 89.06 70 GLU B N 1
ATOM 2950 C CA . GLU B 1 70 ? 1.165 -22.141 -1.139 1 89.06 70 GLU B CA 1
ATOM 2951 C C . GLU B 1 70 ? 0.496 -20.984 -0.38 1 89.06 70 GLU B C 1
ATOM 2953 O O . GLU B 1 70 ? -0.114 -21.203 0.669 1 89.06 70 GLU B O 1
ATOM 2958 N N . ALA B 1 71 ? 0.612 -19.828 -0.884 1 91.62 71 ALA B N 1
ATOM 2959 C CA . ALA B 1 71 ? 0.011 -18.641 -0.259 1 91.62 71 ALA B CA 1
ATOM 2960 C C . ALA B 1 71 ? -1.507 -18.781 -0.183 1 91.62 71 ALA B C 1
ATOM 2962 O O . ALA B 1 71 ? -2.133 -18.312 0.77 1 91.62 71 ALA B O 1
ATOM 2963 N N . SER B 1 72 ? -2.074 -19.359 -1.132 1 86.12 72 SER B N 1
ATOM 2964 C CA . SER B 1 72 ? -3.525 -19.453 -1.243 1 86.12 72 SER B CA 1
ATOM 2965 C C . SER B 1 72 ? -4.102 -20.375 -0.183 1 86.12 72 SER B C 1
ATOM 2967 O O . SER B 1 72 ? -5.293 -20.312 0.133 1 86.12 72 SER B O 1
ATOM 2969 N N . LYS B 1 73 ? -3.314 -21.25 0.36 1 81.25 73 LYS B N 1
ATOM 2970 C CA . LYS B 1 73 ? -3.77 -22.203 1.372 1 81.25 73 LYS B CA 1
ATOM 2971 C C . LYS B 1 73 ? -4.219 -21.484 2.639 1 81.25 73 LYS B C 1
ATOM 2973 O O . LYS B 1 73 ? -5.207 -21.875 3.264 1 81.25 73 LYS B O 1
ATOM 2978 N N . SER B 1 74 ? -3.584 -20.469 2.998 1 82.12 74 SER B N 1
ATOM 2979 C CA . SER B 1 74 ? -3.887 -19.75 4.23 1 82.12 74 SER B CA 1
ATOM 2980 C C . SER B 1 74 ? -4.41 -18.344 3.943 1 82.12 74 SER B C 1
ATOM 2982 O O . SER B 1 74 ? -4.758 -17.609 4.867 1 82.12 74 SER B O 1
ATOM 2984 N N . ASP B 1 75 ? -4.535 -17.984 2.719 1 83.5 75 ASP B N 1
ATOM 2985 C CA . ASP B 1 75 ? -4.91 -16.625 2.324 1 83.5 75 ASP B CA 1
ATOM 2986 C C . ASP B 1 75 ? -4.02 -15.594 3.004 1 83.5 75 ASP B C 1
ATOM 2988 O O . ASP B 1 75 ? -4.508 -14.57 3.496 1 83.5 75 ASP B O 1
ATOM 2992 N N . GLN B 1 76 ? -2.803 -15.953 3.234 1 89.56 76 GLN B N 1
ATOM 2993 C CA . GLN B 1 76 ? -1.754 -15.102 3.789 1 89.56 76 GLN B CA 1
ATOM 2994 C C . GLN B 1 76 ? -0.541 -15.055 2.865 1 89.56 76 GLN B C 1
ATOM 2996 O O . GLN B 1 76 ? -0.336 -15.953 2.049 1 89.56 76 GLN B O 1
ATOM 3001 N N . PRO B 1 77 ? 0.199 -13.953 2.973 1 95.06 77 PRO B N 1
ATOM 3002 C CA . PRO B 1 77 ? 1.438 -13.953 2.189 1 95.06 77 PRO B CA 1
ATOM 3003 C C . PRO B 1 77 ? 2.344 -15.141 2.518 1 95.06 77 PRO B C 1
ATOM 3005 O O . PRO B 1 77 ? 2.455 -15.531 3.682 1 95.06 77 PRO B O 1
ATOM 3008 N N . CYS B 1 78 ? 2.914 -15.688 1.538 1 96.19 78 CYS B N 1
ATOM 3009 C CA . CYS B 1 78 ? 3.914 -16.734 1.706 1 96.19 78 CYS B CA 1
ATOM 3010 C C . CYS B 1 78 ? 5.293 -16.25 1.285 1 96.19 78 CYS B C 1
ATOM 3012 O O . CYS B 1 78 ? 5.512 -15.922 0.117 1 96.19 78 CYS B O 1
ATOM 3014 N N . ILE B 1 79 ? 6.172 -16.156 2.221 1 97.94 79 ILE B N 1
ATOM 3015 C CA . ILE B 1 79 ? 7.559 -15.797 1.944 1 97.94 79 ILE B CA 1
ATOM 3016 C C . ILE B 1 79 ? 8.398 -17.062 1.811 1 97.94 79 ILE B C 1
ATOM 3018 O O . ILE B 1 79 ? 8.336 -17.953 2.666 1 97.94 79 ILE B O 1
ATOM 3022 N N . TYR B 1 80 ? 9.234 -17.172 0.75 1 96.5 80 TYR B N 1
ATOM 3023 C CA . TYR B 1 80 ? 9.93 -18.422 0.466 1 96.5 80 TYR B CA 1
ATOM 3024 C C . TYR B 1 80 ? 11.227 -18.172 -0.3 1 96.5 80 TYR B C 1
ATOM 3026 O O . TYR B 1 80 ? 11.477 -17.047 -0.75 1 96.5 80 TYR B O 1
ATOM 3034 N N . ARG B 1 81 ? 12.023 -19.234 -0.375 1 96.56 81 ARG B N 1
ATOM 3035 C CA . ARG B 1 81 ? 13.195 -19.234 -1.245 1 96.56 81 ARG B CA 1
ATOM 3036 C C . ARG B 1 81 ? 12.859 -19.844 -2.607 1 96.56 81 ARG B C 1
ATOM 3038 O O . ARG B 1 81 ? 12.289 -20.938 -2.689 1 96.56 81 ARG B O 1
ATOM 3045 N N . CYS B 1 82 ? 13.141 -19.094 -3.625 1 95.06 82 CYS B N 1
ATOM 3046 C CA . CYS B 1 82 ? 12.883 -19.625 -4.957 1 95.06 82 CYS B CA 1
ATOM 3047 C C . CYS B 1 82 ? 13.898 -20.703 -5.316 1 95.06 82 CYS B C 1
ATOM 3049 O O . CYS B 1 82 ? 14.836 -20.969 -4.551 1 95.06 82 CYS B O 1
ATOM 3051 N N . HIS B 1 83 ? 13.812 -21.344 -6.473 1 93 83 HIS B N 1
ATOM 3052 C CA . HIS B 1 83 ? 14.648 -22.453 -6.902 1 93 83 HIS B CA 1
ATOM 3053 C C . HIS B 1 83 ? 16.109 -22.031 -7.02 1 93 83 HIS B C 1
ATOM 3055 O O . HIS B 1 83 ? 17.016 -22.859 -6.949 1 93 83 HIS B O 1
ATOM 3061 N N . ALA B 1 84 ? 16.344 -20.75 -7.207 1 95.25 84 ALA B N 1
ATOM 3062 C CA . ALA B 1 84 ? 17.703 -20.266 -7.41 1 95.25 84 ALA B CA 1
ATOM 3063 C C . ALA B 1 84 ? 18.281 -19.703 -6.117 1 95.25 84 ALA B C 1
ATOM 3065 O O . ALA B 1 84 ? 19.422 -19.234 -6.094 1 95.25 84 ALA B O 1
ATOM 3066 N N . GLY B 1 85 ? 17.453 -19.625 -5.105 1 94.56 85 GLY B N 1
ATOM 3067 C CA . GLY B 1 85 ? 17.984 -19.234 -3.801 1 94.56 85 GLY B CA 1
ATOM 3068 C C . GLY B 1 85 ? 17.594 -17.828 -3.404 1 94.56 85 GLY B C 1
ATOM 3069 O O . GLY B 1 85 ? 17.984 -17.359 -2.33 1 94.56 85 GLY B O 1
ATOM 3070 N N . LEU B 1 86 ? 16.891 -17.125 -4.18 1 96.88 86 LEU B N 1
ATOM 3071 C CA . LEU B 1 86 ? 16.453 -15.781 -3.832 1 96.88 86 LEU B CA 1
ATOM 3072 C C . LEU B 1 86 ? 15.188 -15.828 -2.979 1 96.88 86 LEU B C 1
ATOM 3074 O O . LEU B 1 86 ? 14.516 -16.859 -2.918 1 96.88 86 LEU B O 1
ATOM 3078 N N . THR B 1 87 ? 14.922 -14.773 -2.295 1 98 87 THR B N 1
ATOM 3079 C CA . THR B 1 87 ? 13.727 -14.656 -1.463 1 98 87 THR B CA 1
ATOM 3080 C C . THR B 1 87 ? 12.609 -13.945 -2.219 1 98 87 THR B C 1
ATOM 3082 O O . THR B 1 87 ? 12.82 -12.867 -2.775 1 98 87 THR B O 1
ATOM 3085 N N . ASP B 1 88 ? 11.492 -14.594 -2.246 1 97.94 88 ASP B N 1
ATOM 3086 C CA . ASP B 1 88 ? 10.273 -14.078 -2.854 1 97.94 88 ASP B CA 1
ATOM 3087 C C . ASP B 1 88 ? 9.094 -14.188 -1.896 1 97.94 88 ASP B C 1
ATOM 3089 O O . ASP B 1 88 ? 9.18 -14.867 -0.868 1 97.94 88 ASP B O 1
ATOM 3093 N N . PHE B 1 89 ? 8.031 -13.453 -2.188 1 98.31 89 PHE B N 1
ATOM 3094 C CA . PHE B 1 89 ? 6.77 -13.711 -1.504 1 98.31 89 PHE B CA 1
ATOM 3095 C C . PHE B 1 89 ? 5.598 -13.602 -2.471 1 98.31 89 PHE B C 1
ATOM 3097 O O . PHE B 1 89 ? 5.719 -12.992 -3.535 1 98.31 89 PHE B O 1
ATOM 3104 N N . SER B 1 90 ? 4.547 -14.266 -2.143 1 96.75 90 SER B N 1
ATOM 3105 C CA . SER B 1 90 ? 3.355 -14.312 -2.982 1 96.75 90 SER B CA 1
ATOM 3106 C C . SER B 1 90 ? 2.107 -13.938 -2.193 1 96.75 90 SER B C 1
ATOM 3108 O O . SER B 1 90 ? 1.99 -14.266 -1.011 1 96.75 90 SER B O 1
ATOM 3110 N N . ILE B 1 91 ? 1.236 -13.242 -2.826 1 95.19 91 ILE B N 1
ATOM 3111 C CA . ILE B 1 91 ? -0.075 -12.891 -2.289 1 95.19 91 ILE B CA 1
ATOM 3112 C C . ILE B 1 91 ? -1.169 -13.43 -3.209 1 95.19 91 ILE B C 1
ATOM 3114 O O . ILE B 1 91 ? -1.181 -13.141 -4.406 1 95.19 91 ILE B O 1
ATOM 3118 N N . PRO B 1 92 ? -2.09 -14.195 -2.67 1 89.56 92 PRO B N 1
ATOM 3119 C CA . PRO B 1 92 ? -3.188 -14.664 -3.516 1 89.56 92 PRO B CA 1
ATOM 3120 C C . PRO B 1 92 ? -4.152 -13.555 -3.908 1 89.56 92 PRO B C 1
ATOM 3122 O O . PRO B 1 92 ? -4.445 -12.672 -3.1 1 89.56 92 PRO B O 1
ATOM 3125 N N . LEU B 1 93 ? -4.523 -13.555 -5.086 1 85.5 93 LEU B N 1
ATOM 3126 C CA . LEU B 1 93 ? -5.551 -12.648 -5.59 1 85.5 93 LEU B CA 1
ATOM 3127 C C . LEU B 1 93 ? -6.914 -13.328 -5.613 1 85.5 93 LEU B C 1
ATOM 3129 O O . LEU B 1 93 ? -7.188 -14.141 -6.5 1 85.5 93 LEU B O 1
ATOM 3133 N N . VAL B 1 94 ? -7.746 -12.984 -4.652 1 78.06 94 VAL B N 1
ATOM 3134 C CA . VAL B 1 94 ? -9.078 -13.562 -4.535 1 78.06 94 VAL B CA 1
ATOM 3135 C C . VAL B 1 94 ? -10.133 -12.5 -4.828 1 78.06 94 VAL B C 1
ATOM 3137 O O . VAL B 1 94 ? -10.148 -11.438 -4.199 1 78.06 94 VAL B O 1
ATOM 3140 N N . ILE B 1 95 ? -10.852 -12.688 -5.766 1 69.44 95 ILE B N 1
ATOM 3141 C CA . ILE B 1 95 ? -11.93 -11.781 -6.152 1 69.44 95 ILE B CA 1
ATOM 3142 C C . ILE B 1 95 ? -13.273 -12.492 -6.02 1 69.44 95 ILE B C 1
ATOM 3144 O O . ILE B 1 95 ? -13.492 -13.547 -6.621 1 69.44 95 ILE B O 1
ATOM 3148 N N . ALA B 1 96 ? -14.164 -11.906 -5.207 1 62.5 96 ALA B N 1
ATOM 3149 C CA . ALA B 1 96 ? -15.492 -12.484 -4.992 1 62.5 96 ALA B CA 1
ATOM 3150 C C . ALA B 1 96 ? -15.391 -13.945 -4.559 1 62.5 96 ALA B C 1
ATOM 3152 O O . ALA B 1 96 ? -16.109 -14.805 -5.086 1 62.5 96 ALA B O 1
ATOM 3153 N N . GLY B 1 97 ? -14.367 -14.227 -3.742 1 66.31 97 GLY B N 1
ATOM 3154 C CA . GLY B 1 97 ? -14.211 -15.539 -3.148 1 66.31 97 GLY B CA 1
ATOM 3155 C C . GLY B 1 97 ? -13.5 -16.531 -4.055 1 66.31 97 GLY B C 1
ATOM 3156 O O . GLY B 1 97 ? -13.305 -17.688 -3.686 1 66.31 97 GLY B O 1
ATOM 3157 N N . HIS B 1 98 ? -13.094 -16.062 -5.215 1 69.75 98 HIS B N 1
ATOM 3158 C CA . HIS B 1 98 ? -12.422 -16.938 -6.168 1 69.75 98 HIS B CA 1
ATOM 3159 C C . HIS B 1 98 ? -10.961 -16.547 -6.34 1 69.75 98 HIS B C 1
ATOM 3161 O O . HIS B 1 98 ? -10.633 -15.367 -6.465 1 69.75 98 HIS B O 1
ATOM 3167 N N . LEU B 1 99 ? -10.18 -17.562 -6.305 1 78.44 99 LEU B N 1
ATOM 3168 C CA . LEU B 1 99 ? -8.766 -17.359 -6.57 1 78.44 99 LEU B CA 1
ATOM 3169 C C . LEU B 1 99 ? -8.516 -17.125 -8.055 1 78.44 99 LEU B C 1
ATOM 3171 O O . LEU B 1 99 ? -8.773 -18 -8.883 1 78.44 99 LEU B O 1
ATOM 3175 N N . VAL B 1 100 ? -8.008 -16.016 -8.469 1 76.94 100 VAL B N 1
ATOM 3176 C CA . VAL B 1 100 ? -7.875 -15.695 -9.883 1 76.94 100 VAL B CA 1
ATOM 3177 C C . VAL B 1 100 ? -6.395 -15.602 -10.25 1 76.94 100 VAL B C 1
ATOM 3179 O O . VAL B 1 100 ? -6.043 -15.578 -11.43 1 76.94 100 VAL B O 1
ATOM 3182 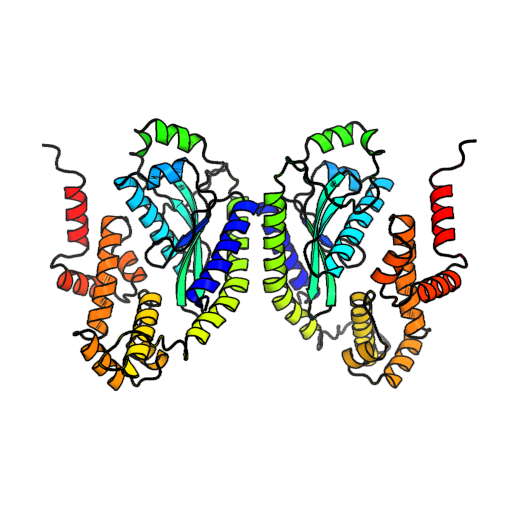N N . GLY B 1 101 ? -5.535 -15.547 -9.273 1 85.94 101 GLY B N 1
ATOM 3183 C CA . GLY B 1 101 ? -4.109 -15.461 -9.523 1 85.94 101 GLY B CA 1
ATOM 3184 C C . GLY B 1 101 ? -3.303 -15.094 -8.297 1 85.94 101 GLY B C 1
ATOM 3185 O O . GLY B 1 101 ? -3.748 -15.32 -7.164 1 85.94 101 GLY B O 1
ATOM 3186 N N . PHE B 1 102 ? -2.088 -14.656 -8.633 1 90.12 102 PHE B N 1
ATOM 3187 C CA . PHE B 1 102 ? -1.144 -14.32 -7.574 1 90.12 102 PHE B CA 1
ATOM 3188 C C . PHE B 1 102 ? -0.353 -13.07 -7.93 1 90.12 102 PHE B C 1
ATOM 3190 O O . PHE B 1 102 ? -0.063 -12.82 -9.102 1 90.12 102 PHE B O 1
ATOM 3197 N N . VAL B 1 103 ? -0.102 -12.281 -6.918 1 94.31 103 VAL B N 1
ATOM 3198 C CA . VAL B 1 103 ? 0.918 -11.25 -7.043 1 94.31 103 VAL B CA 1
ATOM 3199 C C . VAL B 1 103 ? 2.236 -11.742 -6.453 1 94.31 103 VAL B C 1
ATOM 3201 O O . VAL B 1 103 ? 2.295 -12.117 -5.277 1 94.31 103 VAL B O 1
ATOM 3204 N N . LEU B 1 104 ? 3.219 -11.789 -7.246 1 96.75 104 LEU B N 1
ATOM 3205 C CA . LEU B 1 104 ? 4.535 -12.258 -6.824 1 96.75 104 LEU B CA 1
ATOM 3206 C C . LEU B 1 104 ? 5.508 -11.086 -6.691 1 96.75 104 LEU B C 1
ATOM 3208 O O . LEU B 1 104 ? 5.531 -10.195 -7.539 1 96.75 104 LEU B O 1
ATOM 3212 N N . CYS B 1 105 ? 6.273 -11.086 -5.586 1 98.12 105 CYS B N 1
ATOM 3213 C CA . CYS B 1 105 ? 7.238 -10.023 -5.312 1 98.12 105 CYS B CA 1
ATOM 3214 C C . CYS B 1 105 ? 8.523 -10.594 -4.723 1 98.12 105 CYS B C 1
ATOM 3216 O O . CYS B 1 105 ? 8.516 -11.688 -4.148 1 98.12 105 CYS B O 1
ATOM 3218 N N . GLY B 1 106 ? 9.594 -9.805 -4.949 1 98.25 106 GLY B N 1
ATOM 3219 C CA . GLY B 1 106 ? 10.812 -10.203 -4.27 1 98.25 106 GLY B CA 1
ATOM 3220 C C . GLY B 1 106 ? 12.055 -10.016 -5.117 1 98.25 106 GLY B C 1
ATOM 3221 O O . GLY B 1 106 ? 12.352 -8.898 -5.547 1 98.25 106 GLY B O 1
ATOM 3222 N N . GLN B 1 107 ? 12.703 -11.195 -5.371 1 97.81 107 GLN B N 1
ATOM 3223 C CA . GLN B 1 107 ? 13.992 -11.219 -6.059 1 97.81 107 GLN B CA 1
ATOM 3224 C C . GLN B 1 107 ? 15.055 -10.477 -5.254 1 97.81 107 GLN B C 1
ATOM 3226 O O . GLN B 1 107 ? 15.719 -9.578 -5.773 1 97.81 107 GLN B O 1
ATOM 3231 N N . VAL B 1 108 ? 15.219 -10.891 -3.967 1 98.44 108 VAL B N 1
ATOM 3232 C CA . VAL B 1 108 ? 16.219 -10.242 -3.119 1 98.44 108 VAL B CA 1
ATOM 3233 C C . VAL B 1 108 ? 17.016 -11.297 -2.359 1 98.44 108 VAL B C 1
ATOM 3235 O O . VAL B 1 108 ? 16.547 -12.43 -2.188 1 98.44 108 VAL B O 1
ATOM 3238 N N . ARG B 1 109 ? 18.172 -10.945 -1.985 1 97.75 109 ARG B N 1
ATOM 3239 C CA . ARG B 1 109 ? 18.953 -11.688 -1.004 1 97.75 109 ARG B CA 1
ATOM 3240 C C . ARG B 1 109 ? 18.734 -11.141 0.402 1 97.75 109 ARG B C 1
ATOM 3242 O O . ARG B 1 109 ? 18.547 -9.938 0.581 1 97.75 109 ARG B O 1
ATOM 3249 N N . LEU B 1 110 ? 18.703 -12.016 1.366 1 96.69 110 LEU B N 1
ATOM 3250 C CA . LEU B 1 110 ? 18.5 -11.555 2.734 1 96.69 110 LEU B CA 1
ATOM 3251 C C . LEU B 1 110 ? 19.828 -11.242 3.406 1 96.69 110 LEU B C 1
ATOM 3253 O O . LEU B 1 110 ? 20.797 -11.984 3.248 1 96.69 110 LEU B O 1
ATOM 3257 N N . SER B 1 111 ? 19.844 -10.117 4.113 1 93.19 111 SER B N 1
ATOM 3258 C CA . SER B 1 111 ? 21.047 -9.719 4.848 1 93.19 111 SER B CA 1
ATOM 3259 C C . SER B 1 111 ? 21.172 -10.492 6.156 1 93.19 111 SER B C 1
ATOM 3261 O O . SER B 1 111 ? 22.266 -10.633 6.695 1 93.19 111 SER B O 1
ATOM 3263 N N . ASN B 1 112 ? 20.094 -10.938 6.695 1 90.5 112 ASN B N 1
ATOM 3264 C CA . ASN B 1 112 ? 20.094 -11.719 7.926 1 90.5 112 ASN B CA 1
ATOM 3265 C C . ASN B 1 112 ? 19.844 -13.203 7.645 1 90.5 112 ASN B C 1
ATOM 3267 O O . ASN B 1 112 ? 19.359 -13.562 6.57 1 90.5 112 ASN B O 1
ATOM 3271 N N . ASP B 1 113 ? 20.234 -14.016 8.633 1 88.44 113 ASP B N 1
ATOM 3272 C CA . ASP B 1 113 ? 20.094 -15.453 8.477 1 88.44 113 ASP B CA 1
ATOM 3273 C C . ASP B 1 113 ? 18.719 -15.922 8.945 1 88.44 113 ASP B C 1
ATOM 3275 O O . ASP B 1 113 ? 18.469 -16.047 10.148 1 88.44 113 ASP B O 1
ATOM 3279 N N . VAL B 1 114 ? 17.875 -16.062 8 1 93.06 114 VAL B N 1
ATOM 3280 C CA . VAL B 1 114 ? 16.531 -16.531 8.281 1 93.06 114 VAL B CA 1
ATOM 3281 C C . VAL B 1 114 ? 16.25 -17.812 7.516 1 93.06 114 VAL B C 1
ATOM 3283 O O . VAL B 1 114 ? 16.625 -17.953 6.348 1 93.06 114 VAL B O 1
ATOM 3286 N N . GLU B 1 115 ? 15.711 -18.75 8.188 1 92.25 115 GLU B N 1
ATOM 3287 C CA . GLU B 1 115 ? 15.312 -20 7.527 1 92.25 115 GLU B CA 1
ATOM 3288 C C . GLU B 1 115 ? 13.945 -19.859 6.863 1 92.25 115 GLU B C 1
ATOM 3290 O O . GLU B 1 115 ? 12.961 -19.5 7.523 1 92.25 115 GLU B O 1
ATOM 3295 N N . LEU B 1 116 ? 14.016 -20.031 5.602 1 93.88 116 LEU B N 1
ATOM 3296 C CA . LEU B 1 116 ? 12.773 -19.969 4.836 1 93.88 116 LEU B CA 1
ATOM 3297 C C . LEU B 1 116 ? 12.508 -21.312 4.145 1 93.88 116 LEU B C 1
ATOM 3299 O O . LEU B 1 116 ? 13.43 -22.094 3.932 1 93.88 116 LEU B O 1
ATOM 3303 N N . VAL B 1 117 ? 11.328 -21.531 3.875 1 90.94 117 VAL B N 1
ATOM 3304 C CA . VAL B 1 117 ? 10.961 -22.719 3.121 1 90.94 117 VAL B CA 1
ATOM 3305 C C . VAL B 1 117 ? 11.461 -22.594 1.682 1 90.94 117 VAL B C 1
ATOM 3307 O O . VAL B 1 117 ? 11.398 -21.516 1.089 1 90.94 117 VAL B O 1
ATOM 3310 N N . ASN B 1 118 ? 12.07 -23.656 1.184 1 92.38 118 ASN B N 1
ATOM 3311 C CA . ASN B 1 118 ? 12.328 -23.766 -0.249 1 92.38 118 ASN B CA 1
ATOM 3312 C C . ASN B 1 118 ? 11.078 -24.188 -1.012 1 92.38 118 ASN B C 1
ATOM 3314 O O . ASN B 1 118 ? 10.594 -25.312 -0.836 1 92.38 118 ASN B O 1
ATOM 3318 N N . ILE B 1 119 ? 10.68 -23.328 -1.864 1 91.5 119 ILE B N 1
ATOM 3319 C CA . ILE B 1 119 ? 9.406 -23.625 -2.518 1 91.5 119 ILE B CA 1
ATOM 3320 C C . ILE B 1 119 ? 9.586 -24.781 -3.49 1 91.5 119 ILE B C 1
ATOM 3322 O O . ILE B 1 119 ? 8.633 -25.516 -3.781 1 91.5 119 ILE B O 1
ATOM 3326 N N . LEU B 1 120 ? 10.742 -24.875 -4.09 1 88.19 120 LEU B N 1
ATOM 3327 C CA . LEU B 1 120 ? 11.242 -26 -4.879 1 88.19 120 LEU B CA 1
ATOM 3328 C C . LEU B 1 120 ? 12.625 -26.422 -4.41 1 88.19 120 LEU B C 1
ATOM 3330 O O . LEU B 1 120 ? 13.297 -25.672 -3.689 1 88.19 120 LEU B O 1
ATOM 3334 N N . ASN B 1 121 ? 12.945 -27.609 -4.801 1 84.12 121 ASN B N 1
ATOM 3335 C CA . ASN B 1 121 ? 14.328 -27.984 -4.543 1 84.12 121 ASN B CA 1
ATOM 3336 C C . ASN B 1 121 ? 15.305 -26.984 -5.184 1 84.12 121 ASN B C 1
ATOM 3338 O O . ASN B 1 121 ? 15.102 -26.578 -6.328 1 84.12 121 ASN B O 1
ATOM 3342 N N . VAL B 1 122 ? 16.203 -26.688 -4.387 1 78.44 122 VAL B N 1
ATOM 3343 C CA . VAL B 1 122 ? 17.203 -25.734 -4.871 1 78.44 122 VAL B CA 1
ATOM 3344 C C . VAL B 1 122 ? 18.031 -26.391 -5.973 1 78.44 122 VAL B C 1
ATOM 3346 O O . VAL B 1 122 ? 18.422 -27.547 -5.859 1 78.44 122 VAL B O 1
ATOM 3349 N N . ASP B 1 123 ? 18.125 -25.688 -7.094 1 78.56 123 ASP B N 1
ATOM 3350 C CA . ASP B 1 123 ? 18.969 -26.094 -8.219 1 78.56 123 ASP B CA 1
ATOM 3351 C C . ASP B 1 123 ? 20.172 -25.156 -8.352 1 78.56 123 ASP B C 1
ATOM 3353 O O . ASP B 1 123 ? 20.031 -24 -8.727 1 78.56 123 ASP B O 1
ATOM 3357 N N . ASP B 1 124 ? 21.344 -25.703 -8.078 1 84.75 124 ASP B N 1
ATOM 3358 C CA . ASP B 1 124 ? 22.531 -24.859 -8.078 1 84.75 124 ASP B CA 1
ATOM 3359 C C . ASP B 1 124 ? 23.281 -24.984 -9.398 1 84.75 124 ASP B C 1
ATOM 3361 O O . ASP B 1 124 ? 24.406 -24.469 -9.523 1 84.75 124 ASP B O 1
ATOM 3365 N N . ARG B 1 125 ? 22.781 -25.609 -10.43 1 88.38 125 ARG B N 1
ATOM 3366 C CA . ARG B 1 125 ? 23.453 -25.812 -11.703 1 88.38 125 ARG B CA 1
ATOM 3367 C C . ARG B 1 125 ? 23.75 -24.469 -12.391 1 88.38 125 ARG B C 1
ATOM 3369 O O . ARG B 1 125 ? 24.719 -24.359 -13.133 1 88.38 125 ARG B O 1
ATOM 3376 N N . TRP B 1 126 ? 22.797 -23.516 -12.109 1 91.75 126 TRP B N 1
ATOM 3377 C CA . TRP B 1 126 ? 22.953 -22.203 -12.727 1 91.75 126 TRP B CA 1
ATOM 3378 C C . TRP B 1 126 ? 24.25 -21.547 -12.273 1 91.75 126 TRP B C 1
ATOM 3380 O O . TRP B 1 126 ? 24.797 -20.688 -12.969 1 91.75 126 TRP B O 1
ATOM 3390 N N . GLN B 1 127 ? 24.875 -21.984 -11.227 1 93.69 127 GLN B N 1
ATOM 3391 C CA . GLN B 1 127 ? 26.078 -21.391 -10.648 1 93.69 127 GLN B CA 1
ATOM 3392 C C . GLN B 1 127 ? 27.297 -21.672 -11.516 1 93.69 127 GLN B C 1
ATOM 3394 O O . GLN B 1 127 ? 28.344 -21.047 -11.352 1 93.69 127 GLN B O 1
ATOM 3399 N N . ALA B 1 128 ? 27.156 -22.688 -12.336 1 93 128 ALA B N 1
ATOM 3400 C CA . ALA B 1 128 ? 28.266 -23.031 -13.227 1 93 128 ALA B CA 1
ATOM 3401 C C . ALA B 1 128 ? 28.469 -21.953 -14.289 1 93 128 ALA B C 1
ATOM 3403 O O . ALA B 1 128 ? 29.531 -21.859 -14.891 1 93 128 ALA B O 1
ATOM 3404 N N . ASP B 1 129 ? 27.453 -21.188 -14.609 1 94 129 ASP B N 1
ATOM 3405 C CA . ASP B 1 129 ? 27.531 -20.078 -15.555 1 94 129 ASP B CA 1
ATOM 3406 C C . ASP B 1 129 ? 28.078 -18.812 -14.883 1 94 129 ASP B C 1
ATOM 3408 O O . ASP B 1 129 ? 27.406 -18.219 -14.039 1 94 129 ASP B O 1
ATOM 3412 N N . PRO B 1 130 ? 29.266 -18.359 -15.289 1 95.81 130 PRO B N 1
ATOM 3413 C CA . PRO B 1 130 ? 29.906 -17.203 -14.625 1 95.81 130 PRO B CA 1
ATOM 3414 C C . PRO B 1 130 ? 29.078 -15.938 -14.727 1 95.81 130 PRO B C 1
ATOM 3416 O O . PRO B 1 130 ? 29.078 -15.109 -13.805 1 95.81 130 PRO B O 1
ATOM 3419 N N . GLU B 1 131 ? 28.438 -15.758 -15.859 1 96 131 GLU B N 1
ATOM 3420 C CA . GLU B 1 131 ? 27.594 -14.578 -16.016 1 96 131 GLU B CA 1
ATOM 3421 C C . GLU B 1 131 ? 26.453 -14.57 -15.016 1 96 131 GLU B C 1
ATOM 3423 O O . GLU B 1 131 ? 26.156 -13.547 -14.398 1 96 131 GLU B O 1
ATOM 3428 N N . LEU B 1 132 ? 25.828 -15.68 -14.844 1 96.25 132 LEU B N 1
ATOM 3429 C CA . LEU B 1 132 ? 24.734 -15.805 -13.883 1 96.25 132 LEU B CA 1
ATOM 3430 C C . LEU B 1 132 ? 25.25 -15.617 -12.453 1 96.25 132 LEU B C 1
ATOM 3432 O O . LEU B 1 132 ? 24.578 -14.969 -11.641 1 96.25 132 LEU B O 1
ATOM 3436 N N . LEU B 1 133 ? 26.375 -16.141 -12.195 1 96.5 133 LEU B N 1
ATOM 3437 C CA . LEU B 1 133 ? 26.953 -16 -10.867 1 96.5 133 LEU B CA 1
ATOM 3438 C C . LEU B 1 133 ? 27.234 -14.531 -10.547 1 96.5 133 LEU B C 1
ATOM 3440 O O . LEU B 1 133 ? 26.969 -14.078 -9.43 1 96.5 133 LEU B O 1
ATOM 3444 N N . ASN B 1 134 ? 27.781 -13.867 -11.5 1 97.44 134 ASN B N 1
ATOM 3445 C CA . ASN B 1 134 ? 28.062 -12.445 -11.328 1 97.44 134 ASN B CA 1
ATOM 3446 C C . ASN B 1 134 ? 26.797 -11.641 -11.086 1 97.44 134 ASN B C 1
ATOM 3448 O O . ASN B 1 134 ? 26.75 -10.789 -10.195 1 97.44 134 ASN B O 1
ATOM 3452 N N . GLU B 1 135 ? 25.766 -11.906 -11.875 1 97.69 135 GLU B N 1
ATOM 3453 C CA . GLU B 1 135 ? 24.516 -11.18 -11.719 1 97.69 135 GLU B CA 1
ATOM 3454 C C . GLU B 1 135 ? 23.828 -11.531 -10.398 1 97.69 135 GLU B C 1
ATOM 3456 O O . GLU B 1 135 ? 23.172 -10.688 -9.797 1 97.69 135 GLU B O 1
ATOM 3461 N N . PHE B 1 136 ? 24 -12.742 -9.938 1 97.44 136 PHE B N 1
ATOM 3462 C CA . PHE B 1 136 ? 23.453 -13.133 -8.641 1 97.44 136 PHE B CA 1
ATOM 3463 C C . PHE B 1 136 ? 24.062 -12.305 -7.52 1 97.44 136 PHE B C 1
ATOM 3465 O O . PHE B 1 136 ? 23.359 -11.875 -6.605 1 97.44 136 PHE B O 1
ATOM 3472 N N . ARG B 1 137 ? 25.312 -12.062 -7.609 1 96.62 137 ARG B N 1
ATOM 3473 C CA . ARG B 1 137 ? 26.031 -11.297 -6.594 1 96.62 137 ARG B CA 1
ATOM 3474 C C . ARG B 1 137 ? 25.562 -9.844 -6.57 1 96.62 137 ARG B C 1
ATOM 3476 O O . ARG B 1 137 ? 25.656 -9.172 -5.539 1 96.62 137 ARG B O 1
ATOM 3483 N N . ASN B 1 138 ? 25 -9.445 -7.684 1 97.25 138 ASN B N 1
ATOM 3484 C CA . ASN B 1 138 ? 24.562 -8.055 -7.805 1 97.25 138 ASN B CA 1
ATOM 3485 C C . ASN B 1 138 ? 23.109 -7.895 -7.379 1 97.25 138 ASN B C 1
ATOM 3487 O O . ASN B 1 138 ? 22.594 -6.773 -7.324 1 97.25 138 ASN B O 1
ATOM 3491 N N . VAL B 1 139 ? 22.453 -9 -7.055 1 98.12 139 VAL B N 1
ATOM 3492 C CA . VAL B 1 139 ? 21.078 -8.914 -6.57 1 98.12 139 VAL B CA 1
ATOM 3493 C C . VAL B 1 139 ? 21.047 -8.164 -5.242 1 98.12 139 VAL B C 1
ATOM 3495 O O . VAL B 1 139 ? 21.875 -8.406 -4.363 1 98.12 139 VAL B O 1
ATOM 3498 N N . PRO B 1 140 ? 20.078 -7.211 -5.078 1 96.56 140 PRO B N 1
ATOM 3499 C CA . PRO B 1 140 ? 20.031 -6.395 -3.863 1 96.56 140 PRO B CA 1
ATOM 3500 C C . PRO B 1 140 ? 19.812 -7.23 -2.604 1 96.56 140 PRO B C 1
ATOM 3502 O O . PRO B 1 140 ? 19.062 -8.211 -2.631 1 96.56 140 PRO B O 1
ATOM 3505 N N . GLU B 1 141 ? 20.484 -6.773 -1.514 1 97.19 141 GLU B N 1
ATOM 3506 C CA . GLU B 1 141 ? 20.25 -7.348 -0.193 1 97.19 141 GLU B CA 1
ATOM 3507 C C . GLU B 1 141 ? 19.203 -6.555 0.581 1 97.19 141 GLU B C 1
ATOM 3509 O O . GLU B 1 141 ? 19.156 -5.324 0.493 1 97.19 141 GLU B O 1
ATOM 3514 N N . MET B 1 142 ? 18.391 -7.32 1.275 1 96.69 142 MET B N 1
ATOM 3515 C CA . MET B 1 142 ? 17.328 -6.695 2.049 1 96.69 142 MET B CA 1
ATOM 3516 C C . MET B 1 142 ? 17.156 -7.387 3.396 1 96.69 142 MET B C 1
ATOM 3518 O O . MET B 1 142 ? 17.344 -8.602 3.504 1 96.69 142 MET B O 1
ATOM 3522 N N . ASP B 1 143 ? 16.797 -6.57 4.422 1 96.25 143 ASP B N 1
ATOM 3523 C CA . ASP B 1 143 ? 16.469 -7.156 5.715 1 96.25 143 ASP B CA 1
ATOM 3524 C C . ASP B 1 143 ? 15.141 -7.898 5.66 1 96.25 143 ASP B C 1
ATOM 3526 O O . ASP B 1 143 ? 14.188 -7.441 5.02 1 96.25 143 ASP B O 1
ATOM 3530 N N . TYR B 1 144 ? 15.102 -8.992 6.402 1 97.19 144 TYR B N 1
ATOM 3531 C CA . TYR B 1 144 ? 13.883 -9.805 6.41 1 97.19 144 TYR B CA 1
ATOM 3532 C C . TYR B 1 144 ? 12.688 -8.992 6.891 1 97.19 144 TYR B C 1
ATOM 3534 O O . TYR B 1 144 ? 11.57 -9.18 6.406 1 97.19 144 TYR B O 1
ATOM 3542 N N . SER B 1 145 ? 12.914 -8.078 7.805 1 95.38 145 SER B N 1
ATOM 3543 C CA . SER B 1 145 ? 11.828 -7.254 8.328 1 95.38 145 SER B CA 1
ATOM 3544 C C . SER B 1 145 ? 11.211 -6.395 7.23 1 95.38 145 SER B C 1
ATOM 3546 O O . SER B 1 145 ? 10 -6.141 7.242 1 95.38 145 SER B O 1
ATOM 3548 N N . ARG B 1 146 ? 12.023 -5.957 6.301 1 96.56 146 ARG B N 1
ATOM 3549 C CA . ARG B 1 146 ? 11.516 -5.168 5.184 1 96.56 146 ARG B CA 1
ATOM 3550 C C . ARG B 1 146 ? 10.68 -6.027 4.238 1 96.56 146 ARG B C 1
ATOM 3552 O O . ARG B 1 146 ? 9.672 -5.566 3.701 1 96.56 146 ARG B O 1
ATOM 3559 N N . VAL B 1 147 ? 11.102 -7.25 4.055 1 97.75 147 VAL B N 1
ATOM 3560 C CA . VAL B 1 147 ? 10.336 -8.18 3.234 1 97.75 147 VAL B CA 1
ATOM 3561 C C . VAL B 1 147 ? 8.969 -8.414 3.867 1 97.75 147 VAL B C 1
ATOM 3563 O O . VAL B 1 147 ? 7.941 -8.352 3.186 1 97.75 147 VAL B O 1
ATOM 3566 N N . ILE B 1 148 ? 8.953 -8.648 5.129 1 97.44 148 ILE B N 1
ATOM 3567 C CA . ILE B 1 148 ? 7.715 -8.891 5.855 1 97.44 148 ILE B CA 1
ATOM 3568 C C . ILE B 1 148 ? 6.805 -7.672 5.738 1 97.44 148 ILE B C 1
ATOM 3570 O O . ILE B 1 148 ? 5.617 -7.801 5.426 1 97.44 148 ILE B O 1
ATOM 3574 N N . ALA B 1 149 ? 7.383 -6.551 6.012 1 97 149 ALA B N 1
ATOM 3575 C CA . ALA B 1 149 ? 6.613 -5.309 5.945 1 97 149 ALA B CA 1
ATOM 3576 C C . ALA B 1 149 ? 6.031 -5.098 4.551 1 97 149 ALA B C 1
ATOM 3578 O O . ALA B 1 149 ? 4.891 -4.652 4.41 1 97 149 ALA B O 1
ATOM 3579 N N . SER B 1 150 ? 6.809 -5.328 3.551 1 98 150 SER B N 1
ATOM 3580 C CA . SER B 1 150 ? 6.355 -5.191 2.17 1 98 150 SER B CA 1
ATOM 3581 C C . SER B 1 150 ? 5.211 -6.148 1.864 1 98 150 SER B C 1
ATOM 3583 O O . SER B 1 150 ? 4.227 -5.762 1.229 1 98 150 SER B O 1
ATOM 3585 N N . ALA B 1 151 ? 5.379 -7.367 2.336 1 97.69 151 ALA B N 1
ATOM 3586 C CA . ALA B 1 151 ? 4.328 -8.359 2.129 1 97.69 151 ALA B CA 1
ATOM 3587 C C . ALA B 1 151 ? 3.031 -7.941 2.814 1 97.69 151 ALA B C 1
ATOM 3589 O O . ALA B 1 151 ? 1.949 -8.062 2.236 1 97.69 151 ALA B O 1
ATOM 3590 N N . ASP B 1 152 ? 3.113 -7.453 4.012 1 94.94 152 ASP B N 1
ATOM 3591 C CA . ASP B 1 152 ? 1.945 -7 4.758 1 94.94 152 ASP B CA 1
ATOM 3592 C C . ASP B 1 152 ? 1.258 -5.836 4.051 1 94.94 152 ASP B C 1
ATOM 3594 O O . ASP B 1 152 ? 0.028 -5.785 3.975 1 94.94 152 ASP B O 1
ATOM 3598 N N . LEU B 1 153 ? 2.041 -4.98 3.625 1 94.25 153 LEU B N 1
ATOM 3599 C CA . LEU B 1 153 ? 1.509 -3.818 2.92 1 94.25 153 LEU B CA 1
ATOM 3600 C C . LEU B 1 153 ? 0.793 -4.238 1.643 1 94.25 153 LEU B C 1
ATOM 3602 O O . LEU B 1 153 ? -0.302 -3.754 1.351 1 94.25 153 LEU B O 1
ATOM 3606 N N . LEU B 1 154 ? 1.445 -5.055 0.876 1 94.88 154 LEU B N 1
ATOM 3607 C CA . LEU B 1 154 ? 0.845 -5.508 -0.373 1 94.88 154 LEU B CA 1
ATOM 3608 C C . LEU B 1 154 ? -0.456 -6.262 -0.109 1 94.88 154 LEU B C 1
ATOM 3610 O O . LEU B 1 154 ? -1.428 -6.109 -0.852 1 94.88 154 LEU B O 1
ATOM 3614 N N . LYS B 1 155 ? -0.485 -7.082 0.873 1 93.19 155 LYS B N 1
ATOM 3615 C CA . LYS B 1 155 ? -1.709 -7.781 1.255 1 93.19 155 LYS B CA 1
ATOM 3616 C C . LYS B 1 155 ? -2.844 -6.793 1.521 1 93.19 155 LYS B C 1
ATOM 3618 O O . LYS B 1 155 ? -3.977 -7.012 1.092 1 93.19 155 LYS B O 1
ATOM 3623 N N . LEU B 1 156 ? -2.543 -5.801 2.289 1 89.5 156 LEU B N 1
ATOM 3624 C CA . LEU B 1 156 ? -3.523 -4.77 2.609 1 89.5 156 LEU B CA 1
ATOM 3625 C C . LEU B 1 156 ? -4.09 -4.148 1.338 1 89.5 156 LEU B C 1
ATOM 3627 O O . LEU B 1 156 ? -5.301 -3.936 1.231 1 89.5 156 LEU B O 1
ATOM 3631 N N . ILE B 1 157 ? -3.234 -3.848 0.418 1 89.38 157 ILE B N 1
ATOM 3632 C CA . ILE B 1 157 ? -3.623 -3.215 -0.838 1 89.38 157 ILE B CA 1
ATOM 3633 C C . ILE B 1 157 ? -4.504 -4.168 -1.646 1 89.38 157 ILE B C 1
ATOM 3635 O O . ILE B 1 157 ? -5.562 -3.777 -2.135 1 89.38 157 ILE B O 1
ATOM 3639 N N . VAL B 1 158 ? -4.062 -5.371 -1.782 1 87.12 158 VAL B N 1
ATOM 3640 C CA . VAL B 1 158 ? -4.777 -6.371 -2.57 1 87.12 158 VAL B CA 1
ATOM 3641 C C . VAL B 1 158 ? -6.152 -6.625 -1.956 1 87.12 158 VAL B C 1
ATOM 3643 O O . VAL B 1 158 ? -7.148 -6.73 -2.674 1 87.12 158 VAL B O 1
ATOM 3646 N N . GLU B 1 159 ? -6.297 -6.66 -0.709 1 83.19 159 GLU B N 1
ATOM 3647 C CA . GLU B 1 159 ? -7.535 -6.988 -0.006 1 83.19 159 GLU B CA 1
ATOM 3648 C C . GLU B 1 159 ? -8.523 -5.828 -0.07 1 83.19 159 GLU B C 1
ATOM 3650 O O . GLU B 1 159 ? -9.742 -6.043 -0.102 1 83.19 159 GLU B O 1
ATOM 3655 N N . ASN B 1 160 ? -8.023 -4.672 -0.053 1 78.94 160 ASN B N 1
ATOM 3656 C CA . ASN B 1 160 ? -8.93 -3.543 0.13 1 78.94 160 ASN B CA 1
ATOM 3657 C C . ASN B 1 160 ? -9.133 -2.771 -1.171 1 78.94 160 ASN B C 1
ATOM 3659 O O . ASN B 1 160 ? -10.125 -2.049 -1.318 1 78.94 160 ASN B O 1
ATOM 3663 N N . CYS B 1 161 ? -8.25 -2.797 -2.012 1 74.88 161 CYS B N 1
ATOM 3664 C CA . CYS B 1 161 ? -8.344 -2.018 -3.242 1 74.88 161 CYS B CA 1
ATOM 3665 C C . CYS B 1 161 ? -8.773 -2.895 -4.414 1 74.88 161 CYS B C 1
ATOM 3667 O O . CYS B 1 161 ? -9.727 -2.57 -5.117 1 74.88 161 CYS B O 1
ATOM 3669 N N . LEU B 1 162 ? -8.07 -3.957 -4.602 1 69.38 162 LEU B N 1
ATOM 3670 C CA . LEU B 1 162 ? -8.266 -4.77 -5.797 1 69.38 162 LEU B CA 1
ATOM 3671 C C . LEU B 1 162 ? -9.523 -5.625 -5.668 1 69.38 162 LEU B C 1
ATOM 3673 O O . LEU B 1 162 ? -10.289 -5.762 -6.625 1 69.38 162 LEU B O 1
ATOM 3677 N N . LYS B 1 163 ? -9.766 -6.102 -4.504 1 63.62 163 LYS B N 1
ATOM 3678 C CA . LYS B 1 163 ? -10.93 -6.961 -4.285 1 63.62 163 LYS B CA 1
ATOM 3679 C C . LYS B 1 163 ? -12.227 -6.18 -4.473 1 63.62 163 LYS B C 1
ATOM 3681 O O . LYS B 1 163 ? -13.18 -6.688 -5.074 1 63.62 163 LYS B O 1
ATOM 3686 N N . LYS B 1 164 ? -12.227 -4.977 -4.105 1 62.34 164 LYS B N 1
ATOM 3687 C CA . LYS B 1 164 ? -13.414 -4.141 -4.211 1 62.34 164 LYS B CA 1
ATOM 3688 C C . LYS B 1 164 ? -13.672 -3.723 -5.652 1 62.34 164 LYS B C 1
ATOM 3690 O O . LYS B 1 164 ? -14.805 -3.775 -6.133 1 62.34 164 LYS B O 1
ATOM 3695 N N . GLN B 1 165 ? -12.672 -3.326 -6.344 1 58.41 165 GLN B N 1
ATOM 3696 C CA . GLN B 1 165 ? -12.805 -2.803 -7.699 1 58.41 165 GLN B CA 1
ATOM 3697 C C . GLN B 1 165 ? -13.078 -3.922 -8.695 1 58.41 165 GLN B C 1
ATOM 3699 O O . GLN B 1 165 ? -13.875 -3.756 -9.625 1 58.41 165 GLN B O 1
ATOM 3704 N N . LEU B 1 166 ? -12.422 -5.039 -8.492 1 56.69 166 LEU B N 1
ATOM 3705 C CA . LEU B 1 166 ? -12.539 -6.133 -9.453 1 56.69 166 LEU B CA 1
ATOM 3706 C C . LEU B 1 166 ? -13.867 -6.863 -9.273 1 56.69 166 LEU B C 1
ATOM 3708 O O . LEU B 1 166 ? -14.406 -7.426 -10.234 1 56.69 166 LEU B O 1
ATOM 3712 N N . ASN B 1 167 ? -14.383 -6.836 -8.133 1 51.88 167 ASN B N 1
ATOM 3713 C CA . ASN B 1 167 ? -15.727 -7.363 -7.953 1 51.88 167 ASN B CA 1
ATOM 3714 C C . ASN B 1 167 ? -16.734 -6.637 -8.836 1 51.88 167 ASN B C 1
ATOM 3716 O O . ASN B 1 167 ? -17.688 -7.246 -9.336 1 51.88 167 ASN B O 1
ATOM 3720 N N . PHE B 1 168 ? -16.453 -5.5 -9.125 1 46.03 168 PHE B N 1
ATOM 3721 C CA . PHE B 1 168 ? -17.359 -4.715 -9.953 1 46.03 168 PHE B CA 1
ATOM 3722 C C . PHE B 1 168 ? -17.234 -5.117 -11.422 1 46.03 168 PHE B C 1
ATOM 3724 O O . PHE B 1 168 ? -18.234 -5.145 -12.141 1 46.03 168 PHE B O 1
ATOM 3731 N N . VAL B 1 169 ? -16.094 -5.352 -11.891 1 43.91 169 VAL B N 1
ATOM 3732 C CA . VAL B 1 169 ? -15.883 -5.68 -13.297 1 43.91 169 VAL B CA 1
ATOM 3733 C C . VAL B 1 169 ? -16.469 -7.055 -13.602 1 43.91 169 VAL B C 1
ATOM 3735 O O . VAL B 1 169 ? -17.094 -7.254 -14.656 1 43.91 169 VAL B O 1
ATOM 3738 N N . VAL B 1 170 ? -16.156 -8.031 -12.82 1 43.59 170 VAL B N 1
ATOM 3739 C CA . VAL B 1 170 ? -16.703 -9.367 -13.039 1 43.59 170 VAL B CA 1
ATOM 3740 C C . VAL B 1 170 ? -18.219 -9.312 -13.125 1 43.59 170 VAL B C 1
ATOM 3742 O O . VAL B 1 170 ? -18.828 -9.992 -13.945 1 43.59 170 VAL B O 1
ATOM 3745 N N . ILE B 1 171 ? -18.797 -8.414 -12.367 1 39.34 171 ILE B N 1
ATOM 3746 C CA . ILE B 1 171 ? -20.266 -8.336 -12.414 1 39.34 171 ILE B CA 1
ATOM 3747 C C . ILE B 1 171 ? -20.688 -7.668 -13.719 1 39.34 171 ILE B C 1
ATOM 3749 O O . ILE B 1 171 ? -21.703 -8.055 -14.312 1 39.34 171 ILE B O 1
ATOM 3753 N N . LYS B 1 172 ? -19.922 -6.695 -14.07 1 37.47 172 LYS B N 1
ATOM 3754 C CA . LYS B 1 172 ? -20.438 -5.996 -15.242 1 37.47 172 LYS B CA 1
ATOM 3755 C C . LYS B 1 172 ? -20.25 -6.832 -16.5 1 37.47 172 LYS B C 1
ATOM 3757 O O . LYS B 1 172 ? -20.797 -6.5 -17.562 1 37.47 172 LYS B O 1
ATOM 3762 N N . ASP B 1 173 ? -19.219 -7.535 -16.531 1 37.66 173 ASP B N 1
ATOM 3763 C CA . ASP B 1 173 ? -19.172 -8.305 -17.766 1 37.66 173 ASP B CA 1
ATOM 3764 C C . ASP B 1 173 ? -20.406 -9.195 -17.906 1 37.66 173 ASP B C 1
ATOM 3766 O O . ASP B 1 173 ? -20.438 -10.086 -18.766 1 37.66 173 ASP B O 1
ATOM 3770 N N . ASN B 1 174 ? -21.344 -9.102 -17 1 32.31 174 ASN B N 1
ATOM 3771 C CA . ASN B 1 174 ? -22.547 -9.812 -17.422 1 32.31 174 ASN B CA 1
ATOM 3772 C C . ASN B 1 174 ? -23.031 -9.328 -18.781 1 32.31 174 ASN B C 1
ATOM 3774 O O . ASN B 1 174 ? -23.344 -10.133 -19.656 1 32.31 174 ASN B O 1
ATOM 3778 N N . PRO B 1 175 ? -23.781 -8.18 -18.859 1 32.75 175 PRO B N 1
ATOM 3779 C CA . PRO B 1 175 ? -24.781 -8.195 -19.922 1 32.75 175 PRO B CA 1
ATOM 3780 C C . PRO B 1 175 ? -24.156 -8.164 -21.312 1 32.75 175 PRO B C 1
ATOM 3782 O O . PRO B 1 175 ? -24.516 -8.969 -22.172 1 32.75 175 PRO B O 1
ATOM 3785 N N . GLN B 1 176 ? -23.859 -6.824 -21.906 1 30.95 176 GLN B N 1
ATOM 3786 C CA . GLN B 1 176 ? -24.297 -6.406 -23.234 1 30.95 176 GLN B CA 1
ATOM 3787 C C . GLN B 1 176 ? -23.219 -6.715 -24.281 1 30.95 176 GLN B C 1
ATOM 3789 O O . GLN B 1 176 ? -23.422 -6.438 -25.469 1 30.95 176 GLN B O 1
ATOM 3794 N N . GLN B 1 177 ? -21.938 -6.758 -23.938 1 30.14 177 GLN B N 1
ATOM 3795 C CA . GLN B 1 177 ? -21.234 -6.602 -25.203 1 30.14 177 GLN B CA 1
ATOM 3796 C C . GLN B 1 177 ? -21.422 -7.828 -26.094 1 30.14 177 GLN B C 1
ATOM 3798 O O . GLN B 1 177 ? -20.891 -8.898 -25.797 1 30.14 177 GLN B O 1
ATOM 3803 N N . SER B 1 178 ? -22.672 -8.008 -26.625 1 30.86 178 SER B N 1
ATOM 3804 C CA . SER B 1 178 ? -22.984 -8.68 -27.875 1 30.86 178 SER B CA 1
ATOM 3805 C C . SER B 1 178 ? -21.984 -8.305 -28.969 1 30.86 178 SER B C 1
ATOM 3807 O O . SER B 1 178 ? -21.953 -7.16 -29.422 1 30.86 178 SER B O 1
ATOM 3809 N N . GLU B 1 179 ? -20.812 -8.586 -28.906 1 28.73 179 GLU B N 1
ATOM 3810 C CA . GLU B 1 179 ? -20.125 -8.406 -30.172 1 28.73 179 GLU B CA 1
ATOM 3811 C C . GLU B 1 179 ? -21.016 -8.789 -31.344 1 28.73 179 GLU B C 1
ATOM 3813 O O . GLU B 1 179 ? -21.516 -9.914 -31.422 1 28.73 179 GLU B O 1
ATOM 3818 N N . ALA B 1 180 ? -21.609 -7.848 -32 1 32.31 180 ALA B N 1
ATOM 3819 C CA . ALA B 1 180 ? -22.344 -7.809 -33.25 1 32.31 180 ALA B CA 1
ATOM 3820 C C . ALA B 1 180 ? -21.656 -8.648 -34.312 1 32.31 180 ALA B C 1
ATOM 3822 O O . ALA B 1 180 ? -22.188 -8.828 -35.438 1 32.31 180 ALA B O 1
ATOM 3823 N N . ASN B 1 181 ? -20.312 -8.727 -34.375 1 27.36 181 ASN B N 1
ATOM 3824 C CA . ASN B 1 181 ? -19.906 -8.93 -35.75 1 27.36 181 ASN B CA 1
ATOM 3825 C C . ASN B 1 181 ? -20.109 -10.383 -36.188 1 27.36 181 ASN B C 1
ATOM 3827 O O . ASN B 1 181 ? -19.953 -10.703 -37.375 1 27.36 181 ASN B O 1
ATOM 3831 N N . LYS B 1 182 ? -19.344 -11.477 -35.719 1 31.48 182 LYS B N 1
ATOM 3832 C CA . LYS B 1 182 ? -19.141 -12.484 -36.75 1 31.48 182 LYS B CA 1
ATOM 3833 C C . LYS B 1 182 ? -20.453 -13.094 -37.219 1 31.48 182 LYS B C 1
ATOM 3835 O O . LYS B 1 182 ? -21.422 -13.125 -36.469 1 31.48 182 LYS B O 1
ATOM 3840 N N . THR B 1 183 ? -20.516 -13.617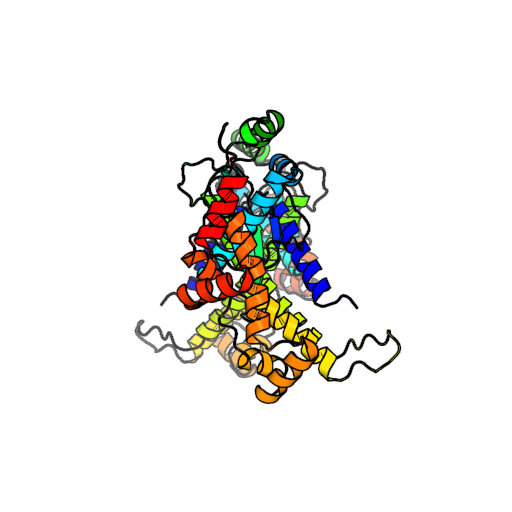 -38.469 1 32.53 183 THR B N 1
ATOM 3841 C CA . THR B 1 183 ? -21.516 -14.039 -39.438 1 32.53 183 THR B CA 1
ATOM 3842 C C . THR B 1 183 ? -22.594 -14.891 -38.781 1 32.53 183 THR B C 1
ATOM 3844 O O . THR B 1 183 ? -23.781 -14.609 -38.906 1 32.53 183 THR B O 1
ATOM 3847 N N . THR B 1 184 ? -22.484 -16.328 -39.062 1 35.31 184 THR B N 1
ATOM 3848 C CA . THR B 1 184 ? -23.562 -17.219 -39.469 1 35.31 184 THR B CA 1
ATOM 3849 C C . THR B 1 184 ? -24.531 -17.453 -38.312 1 35.31 184 THR B C 1
ATOM 3851 O O . THR B 1 184 ? -25.75 -17.297 -38.438 1 35.31 184 THR B O 1
ATOM 3854 N N . ARG B 1 185 ? -24.516 -18.812 -37.688 1 37.69 185 ARG B N 1
ATOM 3855 C CA . ARG B 1 185 ? -25.547 -19.188 -36.719 1 37.69 185 ARG B CA 1
ATOM 3856 C C . ARG B 1 185 ? -25.438 -18.312 -35.438 1 37.69 185 ARG B C 1
ATOM 3858 O O . ARG B 1 185 ? -24.344 -18.062 -34.969 1 37.69 185 ARG B O 1
ATOM 3865 N N . GLY B 1 186 ? -26.125 -17.281 -35.281 1 42.22 186 GLY B N 1
ATOM 3866 C CA . GLY B 1 186 ? -26.281 -16.297 -34.219 1 42.22 186 GLY B CA 1
ATOM 3867 C C . GLY B 1 186 ? -25.906 -16.844 -32.844 1 42.22 186 GLY B C 1
ATOM 3868 O O . GLY B 1 186 ? -26 -18.047 -32.594 1 42.22 186 GLY B O 1
ATOM 3869 N N . PRO B 1 187 ? -24.828 -16.359 -32.188 1 48.12 187 PRO B N 1
ATOM 3870 C CA . PRO B 1 187 ? -24.547 -16.859 -30.859 1 48.12 187 PRO B CA 1
ATOM 3871 C C . PRO B 1 187 ? -25.812 -17.203 -30.078 1 48.12 187 PRO B C 1
ATOM 3873 O O . PRO B 1 187 ? -26.734 -16.375 -29.984 1 48.12 187 PRO B O 1
ATOM 3876 N N . THR B 1 188 ? -26.281 -18.484 -30.094 1 56.47 188 THR B N 1
ATOM 3877 C CA . THR B 1 188 ? -27.422 -18.891 -29.281 1 56.47 188 THR B CA 1
ATOM 3878 C C . THR B 1 188 ? -27.234 -18.438 -27.828 1 56.47 188 THR B C 1
ATOM 3880 O O . THR B 1 188 ? -26.109 -18.188 -27.391 1 56.47 188 THR B O 1
ATOM 3883 N N . PRO B 1 189 ? -28.188 -17.875 -27.188 1 63.66 189 PRO B N 1
ATOM 3884 C CA . PRO B 1 189 ? -28.188 -17.484 -25.766 1 63.66 189 PRO B CA 1
ATOM 3885 C C . PRO B 1 189 ? -27.328 -18.406 -24.891 1 63.66 189 PRO B C 1
ATOM 3887 O O . PRO B 1 189 ? -26.734 -17.938 -23.922 1 63.66 189 PRO B O 1
ATOM 3890 N N . HIS B 1 190 ? -27.016 -19.531 -25.359 1 76.94 190 HIS B N 1
ATOM 3891 C CA . HIS B 1 190 ? -26.312 -20.516 -24.547 1 76.94 190 HIS B CA 1
ATOM 3892 C C . HIS B 1 190 ? -24.797 -20.375 -24.703 1 76.94 190 HIS B C 1
ATOM 3894 O O . HIS B 1 190 ? -24.031 -20.75 -23.812 1 76.94 190 HIS B O 1
ATOM 3900 N N . ASP B 1 191 ? -24.375 -19.688 -25.734 1 76.44 191 ASP B N 1
ATOM 3901 C CA . ASP B 1 191 ? -22.938 -19.547 -25.969 1 76.44 191 ASP B CA 1
ATOM 3902 C C . ASP B 1 191 ? -22.312 -18.609 -24.922 1 76.44 191 ASP B C 1
ATOM 3904 O O . ASP B 1 191 ? -21.234 -18.906 -24.391 1 76.44 191 ASP B O 1
ATOM 3908 N N . SER B 1 192 ? -23.031 -17.609 -24.719 1 78.94 192 SER B N 1
ATOM 3909 C CA . SER B 1 192 ? -22.547 -16.656 -23.719 1 78.94 192 SER B CA 1
ATOM 3910 C C . SER B 1 192 ? -22.5 -17.266 -22.328 1 78.94 192 SER B C 1
ATOM 3912 O O . SER B 1 192 ? -21.547 -17.062 -21.578 1 78.94 192 SER B O 1
ATOM 3914 N N . LYS B 1 193 ? -23.453 -18 -22.016 1 82.69 193 LYS B N 1
ATOM 3915 C CA . LYS B 1 193 ? -23.516 -18.672 -20.719 1 82.69 193 LYS B CA 1
ATOM 3916 C C . LYS B 1 193 ? -22.375 -19.688 -20.562 1 82.69 193 LYS B C 1
ATOM 3918 O O . LYS B 1 193 ? -21.781 -19.797 -19.484 1 82.69 193 LYS B O 1
ATOM 3923 N N . MET B 1 194 ? -22.094 -20.328 -21.656 1 87.69 194 MET B N 1
ATOM 3924 C CA . MET B 1 194 ? -21.031 -21.344 -21.609 1 87.69 194 MET B CA 1
ATOM 3925 C C . MET B 1 194 ? -19.672 -20.688 -21.406 1 87.69 194 MET B C 1
ATOM 3927 O O . MET B 1 194 ? -18.844 -21.172 -20.641 1 87.69 194 MET B O 1
ATOM 3931 N N . LYS B 1 195 ? -19.484 -19.625 -22.094 1 81.12 195 LYS B N 1
ATOM 3932 C CA . LYS B 1 195 ? -18.234 -18.891 -21.922 1 81.12 195 LYS B CA 1
ATOM 3933 C C . LYS B 1 195 ? -18.062 -18.438 -20.484 1 81.12 195 LYS B C 1
ATOM 3935 O O . LYS B 1 195 ? -16.969 -18.562 -19.906 1 81.12 195 LYS B O 1
ATOM 3940 N N . LYS B 1 196 ? -19.094 -17.969 -19.938 1 81.19 196 LYS B N 1
ATOM 3941 C CA . LYS B 1 196 ? -19.078 -17.562 -18.531 1 81.19 196 LYS B CA 1
ATOM 3942 C C . LYS B 1 196 ? -18.797 -18.75 -17.609 1 81.19 196 LYS B C 1
ATOM 3944 O O . LYS B 1 196 ? -18.031 -18.625 -16.656 1 81.19 196 LYS B O 1
ATOM 3949 N N . ALA B 1 197 ? -19.406 -19.812 -17.938 1 87.44 197 ALA B N 1
ATOM 3950 C CA . ALA B 1 197 ? -19.203 -21.031 -17.156 1 87.44 197 ALA B CA 1
ATOM 3951 C C . ALA B 1 197 ? -17.75 -21.469 -17.203 1 87.44 197 ALA B C 1
ATOM 3953 O O . ALA B 1 197 ? -17.156 -21.797 -16.172 1 87.44 197 ALA B O 1
ATOM 3954 N N . LEU B 1 198 ? -17.156 -21.422 -18.391 1 85.5 198 LEU B N 1
ATOM 3955 C CA . LEU B 1 198 ? -15.789 -21.875 -18.562 1 85.5 198 LEU B CA 1
ATOM 3956 C C . LEU B 1 198 ? -14.82 -20.969 -17.797 1 85.5 198 LEU B C 1
ATOM 3958 O O . LEU B 1 198 ? -13.859 -21.453 -17.203 1 85.5 198 LEU B O 1
ATOM 3962 N N . ARG B 1 199 ? -15.102 -19.766 -17.797 1 76.94 199 ARG B N 1
ATOM 3963 C CA . ARG B 1 199 ? -14.289 -18.828 -17.047 1 76.94 199 ARG B CA 1
ATOM 3964 C C . ARG B 1 199 ? -14.375 -19.109 -15.547 1 76.94 199 ARG B C 1
ATOM 3966 O O . ARG B 1 199 ? -13.367 -19.062 -14.836 1 76.94 199 ARG B O 1
ATOM 3973 N N . TYR B 1 200 ? -15.555 -19.344 -15.125 1 81.25 200 TYR B N 1
ATOM 3974 C CA . TYR B 1 200 ? -15.781 -19.688 -13.719 1 81.25 200 TYR B CA 1
ATOM 3975 C C . TYR B 1 200 ? -15.031 -20.953 -13.336 1 81.25 200 TYR B C 1
ATOM 3977 O O . TYR B 1 200 ? -14.398 -21 -12.281 1 81.25 200 TYR B O 1
ATOM 3985 N N . ILE B 1 201 ? -15.102 -21.906 -14.188 1 85.88 201 ILE B N 1
ATOM 3986 C CA . ILE B 1 201 ? -14.445 -23.172 -13.93 1 85.88 201 ILE B CA 1
ATOM 3987 C C . ILE B 1 201 ? -12.938 -22.969 -13.844 1 85.88 201 ILE B C 1
ATOM 3989 O O . ILE B 1 201 ? -12.281 -23.469 -12.93 1 85.88 201 ILE B O 1
ATOM 3993 N N . ASP B 1 202 ? -12.438 -22.25 -14.766 1 78.62 202 ASP B N 1
ATOM 3994 C CA . ASP B 1 202 ? -11 -21.984 -14.812 1 78.62 202 ASP B CA 1
ATOM 3995 C C . ASP B 1 202 ? -10.523 -21.328 -13.523 1 78.62 202 ASP B C 1
ATOM 3997 O O . ASP B 1 202 ? -9.461 -21.688 -12.992 1 78.62 202 ASP B O 1
ATOM 4001 N N . ALA B 1 203 ? -11.336 -20.438 -13.023 1 73.31 203 ALA B N 1
ATOM 4002 C CA . ALA B 1 203 ? -10.992 -19.688 -11.82 1 73.31 203 ALA B CA 1
ATOM 4003 C C . ALA B 1 203 ? -11.141 -20.547 -10.57 1 73.31 203 ALA B C 1
ATOM 4005 O O . ALA B 1 203 ? -10.586 -20.219 -9.516 1 73.31 203 ALA B O 1
ATOM 4006 N N . HIS B 1 204 ? -11.891 -21.703 -10.727 1 81.31 204 HIS B N 1
ATOM 4007 C CA . HIS B 1 204 ? -12.227 -22.484 -9.531 1 81.31 204 HIS B CA 1
ATOM 4008 C C . HIS B 1 204 ? -11.727 -23.906 -9.641 1 81.31 204 HIS B C 1
ATOM 4010 O O . HIS B 1 204 ? -12.211 -24.797 -8.938 1 81.31 204 HIS B O 1
ATOM 4016 N N . LEU B 1 205 ? -10.805 -24.062 -10.531 1 82.56 205 LEU B N 1
ATOM 4017 C CA . LEU B 1 205 ? -10.352 -25.422 -10.828 1 82.56 205 LEU B CA 1
ATOM 4018 C C . LEU B 1 205 ? -9.719 -26.062 -9.594 1 82.56 205 LEU B C 1
ATOM 4020 O O . LEU B 1 205 ? -9.781 -27.281 -9.422 1 82.56 205 LEU B O 1
ATOM 4024 N N . SER B 1 206 ? -9.148 -25.266 -8.758 1 79.81 206 SER B N 1
ATOM 4025 C CA . SER B 1 206 ? -8.422 -25.781 -7.602 1 79.81 206 SER B CA 1
ATOM 4026 C C . SER B 1 206 ? -9.344 -25.922 -6.391 1 79.81 206 SER B C 1
ATOM 4028 O O . SER B 1 206 ? -8.922 -26.391 -5.336 1 79.81 206 SER B O 1
ATOM 4030 N N . ASP B 1 207 ? -10.578 -25.578 -6.547 1 80.81 207 ASP B N 1
ATOM 4031 C CA . ASP B 1 207 ? -11.555 -25.641 -5.465 1 80.81 207 ASP B CA 1
ATOM 4032 C C . ASP B 1 207 ? -12.391 -26.922 -5.535 1 80.81 207 ASP B C 1
ATOM 4034 O O . ASP B 1 207 ? -12.188 -27.75 -6.422 1 80.81 207 ASP B O 1
ATOM 4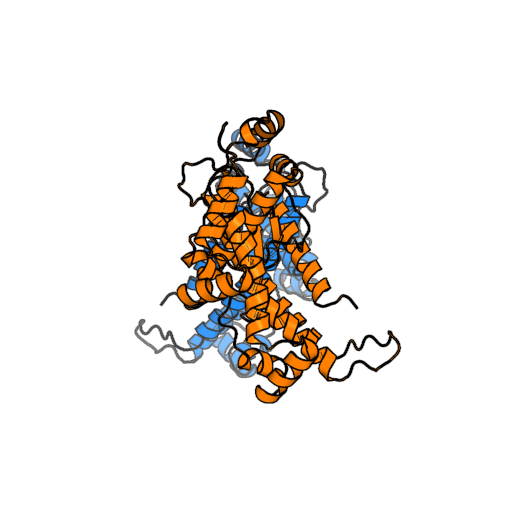038 N N . ASP B 1 208 ? -13.188 -27.047 -4.48 1 85.69 208 ASP B N 1
ATOM 4039 C CA . ASP B 1 208 ? -14.211 -28.078 -4.551 1 85.69 208 ASP B CA 1
ATOM 4040 C C . ASP B 1 208 ? -15.344 -27.656 -5.484 1 85.69 208 ASP B C 1
ATOM 4042 O O . ASP B 1 208 ? -16.391 -27.188 -5.031 1 85.69 208 ASP B O 1
ATOM 4046 N N . LEU B 1 209 ? -15.039 -27.781 -6.742 1 89.31 209 LEU B N 1
ATOM 4047 C CA . LEU B 1 209 ? -15.922 -27.281 -7.793 1 89.31 209 LEU B CA 1
ATOM 4048 C C . LEU B 1 209 ? -16.984 -28.328 -8.148 1 89.31 209 LEU B C 1
ATOM 4050 O O . LEU B 1 209 ? -16.641 -29.453 -8.531 1 89.31 209 LEU B O 1
ATOM 4054 N N . ARG B 1 210 ? -18.297 -27.969 -7.977 1 90.19 210 ARG B N 1
ATOM 4055 C CA . ARG B 1 210 ? -19.422 -28.844 -8.312 1 90.19 210 ARG B CA 1
ATOM 4056 C C . ARG B 1 210 ? -20.203 -28.312 -9.508 1 90.19 210 ARG B C 1
ATOM 4058 O O . ARG B 1 210 ? -20.203 -27.094 -9.75 1 90.19 210 ARG B O 1
ATOM 4065 N N . LEU B 1 211 ? -20.75 -29.297 -10.195 1 94.56 211 LEU B N 1
ATOM 4066 C CA . LEU B 1 211 ? -21.594 -28.953 -11.336 1 94.56 211 LEU B CA 1
ATOM 4067 C C . LEU B 1 211 ? -22.672 -27.953 -10.93 1 94.56 211 LEU B C 1
ATOM 4069 O O . LEU B 1 211 ? -22.969 -27.016 -11.672 1 94.56 211 LEU B O 1
ATOM 4073 N N . GLU B 1 212 ? -23.172 -28.062 -9.727 1 94 212 GLU B N 1
ATOM 4074 C CA . GLU B 1 212 ? -24.25 -27.234 -9.211 1 94 212 GLU B CA 1
ATOM 4075 C C . GLU B 1 212 ? -23.797 -25.781 -9.031 1 94 212 GLU B C 1
ATOM 4077 O O . GLU B 1 212 ? -24.562 -24.844 -9.297 1 94 212 GLU B O 1
ATOM 4082 N N . ASP B 1 213 ? -22.641 -25.688 -8.57 1 90.5 213 ASP B N 1
ATOM 4083 C CA . ASP B 1 213 ? -22.094 -24.344 -8.344 1 90.5 213 ASP B CA 1
ATOM 4084 C C . ASP B 1 213 ? -21.953 -23.578 -9.656 1 90.5 213 ASP B C 1
ATOM 4086 O O . ASP B 1 213 ? -22.297 -22.406 -9.727 1 90.5 213 ASP B O 1
ATOM 4090 N N . VAL B 1 214 ? -21.484 -24.281 -10.641 1 92.19 214 VAL B N 1
ATOM 4091 C CA . VAL B 1 214 ? -21.281 -23.656 -11.945 1 92.19 214 VAL B CA 1
ATOM 4092 C C . VAL B 1 214 ? -22.625 -23.328 -12.586 1 92.19 214 VAL B C 1
ATOM 4094 O O . VAL B 1 214 ? -22.812 -22.25 -13.148 1 92.19 214 VAL B O 1
ATOM 4097 N N . ALA B 1 215 ? -23.531 -24.25 -12.508 1 94.12 215 ALA B N 1
ATOM 4098 C CA . ALA B 1 215 ? -24.875 -24.047 -13.055 1 94.12 215 ALA B CA 1
ATOM 4099 C C . ALA B 1 215 ? -25.547 -22.828 -12.453 1 94.12 215 ALA B C 1
ATOM 4101 O O . ALA B 1 215 ? -26.109 -22 -13.172 1 94.12 215 ALA B O 1
ATOM 4102 N N . SER B 1 216 ? -25.453 -22.719 -11.148 1 91.56 216 SER B N 1
ATOM 4103 C CA . SER B 1 216 ? -26.047 -21.594 -10.438 1 91.56 216 SER B CA 1
ATOM 4104 C C . SER B 1 216 ? -25.422 -20.281 -10.875 1 91.56 216 SER B C 1
ATOM 4106 O O . SER B 1 216 ? -26.109 -19.266 -11.008 1 91.56 216 SER B O 1
ATOM 4108 N N . HIS B 1 217 ? -24.172 -20.344 -11.062 1 85.19 217 HIS B N 1
ATOM 4109 C CA . HIS B 1 217 ? -23.438 -19.141 -11.445 1 85.19 217 HIS B CA 1
ATOM 4110 C C . HIS B 1 217 ? -23.906 -18.609 -12.789 1 85.19 217 HIS B C 1
ATOM 4112 O O . HIS B 1 217 ? -23.891 -17.406 -13.023 1 85.19 217 HIS B O 1
ATOM 4118 N N . VAL B 1 218 ? -24.344 -19.453 -13.672 1 87.19 218 VAL B N 1
ATOM 4119 C CA . VAL B 1 218 ? -24.781 -19.016 -14.992 1 87.19 218 VAL B CA 1
ATOM 4120 C C . VAL B 1 218 ? -26.297 -19.109 -15.094 1 87.19 218 VAL B C 1
ATOM 4122 O O . VAL B 1 218 ? -26.859 -19.125 -16.203 1 87.19 218 VAL B O 1
ATOM 4125 N N . TYR B 1 219 ? -26.906 -19.25 -13.984 1 89.75 219 TYR B N 1
ATOM 4126 C CA . TYR B 1 219 ? -28.359 -19.203 -13.828 1 89.75 219 TYR B CA 1
ATOM 4127 C C . TYR B 1 219 ? -29.031 -20.297 -14.641 1 89.75 219 TYR B C 1
ATOM 4129 O O . TYR B 1 219 ? -30.016 -20.047 -15.344 1 89.75 219 TYR B O 1
ATOM 4137 N N . LEU B 1 220 ? -28.531 -21.484 -14.617 1 91.12 220 LEU B N 1
ATOM 4138 C CA . LEU B 1 220 ? -29.109 -22.672 -15.242 1 91.12 220 LEU B CA 1
ATOM 4139 C C . LEU B 1 220 ? -29.328 -23.781 -14.211 1 91.12 220 LEU B C 1
ATOM 4141 O O . LEU B 1 220 ? -28.672 -23.797 -13.164 1 91.12 220 LEU B O 1
ATOM 4145 N N . SER B 1 221 ? -30.281 -24.609 -14.445 1 93.25 221 SER B N 1
ATOM 4146 C CA . SER B 1 221 ? -30.422 -25.797 -13.609 1 93.25 221 SER B CA 1
ATOM 4147 C C . SER B 1 221 ? -29.266 -26.766 -13.812 1 93.25 221 SER B C 1
ATOM 4149 O O . SER B 1 221 ? -28.703 -26.828 -14.906 1 93.25 221 SER B O 1
ATOM 4151 N N . PRO B 1 222 ? -28.969 -27.516 -12.812 1 95.12 222 PRO B N 1
ATOM 4152 C CA . PRO B 1 222 ? -27.875 -28.484 -12.945 1 95.12 222 PRO B CA 1
ATOM 4153 C C . PRO B 1 222 ? -28.109 -29.484 -14.062 1 95.12 222 PRO B C 1
ATOM 4155 O O . PRO B 1 222 ? -27.188 -29.844 -14.789 1 95.12 222 PRO B O 1
ATOM 4158 N N . TYR B 1 223 ? -29.297 -29.844 -14.125 1 94.81 223 TYR B N 1
ATOM 4159 C CA . TYR B 1 223 ? -29.641 -30.812 -15.156 1 94.81 223 TYR B CA 1
ATOM 4160 C C . TYR B 1 223 ? -29.406 -30.234 -16.547 1 94.81 223 TYR B C 1
ATOM 4162 O O . TYR B 1 223 ? -28.734 -30.859 -17.375 1 94.81 223 TYR B O 1
ATOM 4170 N N . TYR B 1 224 ? -29.938 -29.141 -16.766 1 93.5 224 TYR B N 1
ATOM 4171 C CA . TYR B 1 224 ? -29.812 -28.5 -18.078 1 93.5 224 TYR B CA 1
ATOM 4172 C C . TYR B 1 224 ? -28.359 -28.141 -18.375 1 93.5 224 TYR B C 1
ATOM 4174 O O . TYR B 1 224 ? -27.891 -28.328 -19.516 1 93.5 224 TYR B O 1
ATOM 4182 N N . PHE B 1 225 ? -27.719 -27.688 -17.375 1 95.44 225 PHE B N 1
ATOM 4183 C CA . PHE B 1 225 ? -26.312 -27.312 -17.562 1 95.44 225 PHE B CA 1
ATOM 4184 C C . PHE B 1 225 ? -25.484 -28.547 -17.938 1 95.44 225 PHE B C 1
ATOM 4186 O O . PHE B 1 225 ? -24.625 -28.469 -18.797 1 95.44 225 PHE B O 1
ATOM 4193 N N . SER B 1 226 ? -25.688 -29.609 -17.281 1 95.94 226 SER B N 1
ATOM 4194 C CA . SER B 1 226 ? -24.953 -30.844 -17.547 1 95.94 226 SER B CA 1
ATOM 4195 C C . SER B 1 226 ? -25.141 -31.266 -19 1 95.94 226 SER B C 1
ATOM 4197 O O . SER B 1 226 ? -24.172 -31.625 -19.672 1 95.94 226 SER B O 1
ATOM 4199 N N . LYS B 1 227 ? -26.344 -31.172 -19.453 1 94.62 227 LYS B N 1
ATOM 4200 C CA . LYS B 1 227 ? -26.641 -31.547 -20.828 1 94.62 227 LYS B CA 1
ATOM 4201 C C . LYS B 1 227 ? -25.984 -30.594 -21.828 1 94.62 227 LYS B C 1
ATOM 4203 O O . LYS B 1 227 ? -25.391 -31.031 -22.812 1 94.62 227 LYS B O 1
ATOM 4208 N N . LEU B 1 228 ? -26.156 -29.406 -21.516 1 93.44 228 LEU B N 1
ATOM 4209 C CA . LEU B 1 228 ? -25.594 -28.375 -22.391 1 93.44 228 LEU B CA 1
ATOM 4210 C C . LEU B 1 228 ? -24.078 -28.469 -22.438 1 93.44 228 LEU B C 1
ATOM 4212 O O . LEU B 1 228 ? -23.484 -28.312 -23.516 1 93.44 228 LEU B O 1
ATOM 4216 N N . PHE B 1 229 ? -23.516 -28.656 -21.281 1 95 229 PHE B N 1
ATOM 4217 C CA . PHE B 1 229 ? -22.062 -28.75 -21.203 1 95 229 PHE B CA 1
ATOM 4218 C C . PHE B 1 229 ? -21.531 -29.906 -22.047 1 95 229 PHE B C 1
ATOM 4220 O O . PHE B 1 229 ? -20.578 -29.734 -22.812 1 95 229 PHE B O 1
ATOM 4227 N N . LYS B 1 230 ? -22.109 -30.984 -21.922 1 94.12 230 LYS B N 1
ATOM 4228 C CA . LYS B 1 230 ? -21.719 -32.156 -22.688 1 94.12 230 LYS B CA 1
ATOM 4229 C C . LYS B 1 230 ? -21.891 -31.922 -24.188 1 94.12 230 LYS B C 1
ATOM 4231 O O . LYS B 1 230 ? -21.062 -32.375 -24.984 1 94.12 230 LYS B O 1
ATOM 4236 N N . LYS B 1 231 ? -22.938 -31.266 -24.469 1 92.69 231 LYS B N 1
ATOM 4237 C CA . LYS B 1 231 ? -23.188 -30.938 -25.875 1 92.69 231 LYS B CA 1
ATOM 4238 C C . LYS B 1 231 ? -22.062 -30.062 -26.438 1 92.69 231 LYS B C 1
ATOM 4240 O O . LYS B 1 231 ? -21.594 -30.281 -27.547 1 92.69 231 LYS B O 1
ATOM 4245 N N . TYR B 1 232 ? -21.672 -29.141 -25.672 1 90.75 232 TYR B N 1
ATOM 4246 C CA . TYR B 1 232 ? -20.688 -28.156 -26.125 1 90.75 232 TYR B CA 1
ATOM 4247 C C . TYR B 1 232 ? -19.281 -28.703 -26.062 1 90.75 232 TYR B C 1
ATOM 4249 O O . TYR B 1 232 ? -18.453 -28.438 -26.938 1 90.75 232 TYR B O 1
ATOM 4257 N N . GLN B 1 233 ? -19.016 -29.469 -24.984 1 91.31 233 GLN B N 1
ATOM 4258 C CA . GLN B 1 233 ? -17.625 -29.875 -24.734 1 91.31 233 GLN B CA 1
ATOM 4259 C C . GLN B 1 233 ? -17.375 -31.297 -25.219 1 91.31 233 GLN B C 1
ATOM 4261 O O . GLN B 1 233 ? -16.234 -31.734 -25.312 1 91.31 233 GLN B O 1
ATOM 4266 N N . GLY B 1 234 ? -18.453 -31.984 -25.438 1 93.12 234 GLY B N 1
ATOM 4267 C CA . GLY B 1 234 ? -18.344 -33.344 -25.938 1 93.12 234 GLY B CA 1
ATOM 4268 C C . GLY B 1 234 ? -18.188 -34.375 -24.828 1 93.12 234 GLY B C 1
ATOM 4269 O O . GLY B 1 234 ? -18.297 -35.562 -25.062 1 93.12 234 GLY B O 1
ATOM 4270 N N . ILE B 1 235 ? -17.844 -33.938 -23.703 1 92.69 235 ILE B N 1
ATOM 4271 C CA . ILE B 1 235 ? -17.719 -34.812 -22.547 1 92.69 235 ILE B CA 1
ATOM 4272 C C . ILE B 1 235 ? -18.438 -34.188 -21.359 1 92.69 235 ILE B C 1
ATOM 4274 O O . ILE B 1 235 ? -18.812 -33 -21.391 1 92.69 235 ILE B O 1
ATOM 4278 N N . GLY B 1 236 ? -18.625 -35 -20.359 1 94.69 236 GLY B N 1
ATOM 4279 C CA . GLY B 1 236 ? -19.328 -34.5 -19.188 1 94.69 236 GLY B CA 1
ATOM 4280 C C . GLY B 1 236 ? -18.516 -33.531 -18.359 1 94.69 236 GLY B C 1
ATOM 4281 O O . GLY B 1 236 ? -17.281 -33.469 -18.484 1 94.69 236 GLY B O 1
ATOM 4282 N N . PHE B 1 237 ? -19.188 -32.844 -17.469 1 95.12 237 PHE B N 1
ATOM 4283 C CA . PHE B 1 237 ? -18.609 -31.781 -16.656 1 95.12 237 PHE B CA 1
ATOM 4284 C C . PHE B 1 237 ? -17.438 -32.312 -15.828 1 95.12 237 PHE B C 1
ATOM 4286 O O . PHE B 1 237 ? -16.328 -31.781 -15.922 1 95.12 237 PHE B O 1
ATOM 4293 N N . ASN B 1 238 ? -17.656 -33.375 -15.117 1 93.31 238 ASN B N 1
ATOM 4294 C CA . ASN B 1 238 ? -16.641 -33.875 -14.219 1 93.31 238 ASN B CA 1
ATOM 4295 C C . ASN B 1 238 ? -15.422 -34.406 -14.984 1 93.31 238 ASN B C 1
ATOM 4297 O O . ASN B 1 238 ? -14.281 -34.188 -14.562 1 93.31 238 ASN B O 1
ATOM 4301 N N . ALA B 1 239 ? -15.664 -35.031 -16.047 1 93.31 239 ALA B N 1
ATOM 4302 C CA . ALA B 1 239 ? -14.578 -35.531 -16.875 1 93.31 239 ALA B CA 1
ATOM 4303 C C . ALA B 1 239 ? -13.734 -34.375 -17.438 1 93.31 239 ALA B C 1
ATOM 4305 O O . ALA B 1 239 ? -12.508 -34.438 -17.453 1 93.31 239 ALA B O 1
ATOM 4306 N N . TRP B 1 240 ? -14.469 -33.406 -17.859 1 92.94 240 TRP B N 1
ATOM 4307 C CA . TRP B 1 240 ? -13.781 -32.25 -18.422 1 92.94 240 TRP B CA 1
ATOM 4308 C C . TRP B 1 240 ? -12.938 -31.547 -17.375 1 92.94 240 TRP B C 1
ATOM 4310 O O . TRP B 1 240 ? -11.773 -31.234 -17.609 1 92.94 240 TRP B O 1
ATOM 4320 N N . VAL B 1 241 ? -13.484 -31.312 -16.188 1 93.88 241 VAL B N 1
ATOM 4321 C CA . VAL B 1 241 ? -12.797 -30.672 -15.078 1 93.88 241 VAL B CA 1
ATOM 4322 C C . VAL B 1 241 ? -11.555 -31.484 -14.703 1 93.88 241 VAL B C 1
ATOM 4324 O O . VAL B 1 241 ? -10.469 -30.922 -14.523 1 93.88 241 VAL B O 1
ATOM 4327 N N . ASN B 1 242 ? -11.711 -32.719 -14.594 1 93.5 242 ASN B N 1
ATOM 4328 C CA . ASN B 1 242 ? -10.594 -33.594 -14.25 1 93.5 242 ASN B CA 1
ATOM 4329 C C . ASN B 1 242 ? -9.492 -33.562 -15.305 1 93.5 242 ASN B C 1
ATOM 4331 O O . ASN B 1 242 ? -8.305 -33.562 -14.977 1 93.5 242 ASN B O 1
ATOM 4335 N N . ARG B 1 243 ? -9.883 -33.5 -16.516 1 90.69 243 ARG B N 1
ATOM 4336 C CA . ARG B 1 243 ? -8.906 -33.406 -17.594 1 90.69 243 ARG B CA 1
ATOM 4337 C C . ARG B 1 243 ? -8.094 -32.125 -17.469 1 90.69 243 ARG B C 1
ATOM 4339 O O . ARG B 1 243 ? -6.875 -32.125 -17.672 1 90.69 243 ARG B O 1
ATOM 4346 N N . GLN B 1 244 ? -8.789 -31.031 -17.172 1 90.31 244 GLN B N 1
ATOM 4347 C CA . GLN B 1 244 ? -8.094 -29.766 -16.984 1 90.31 244 GLN B CA 1
ATOM 4348 C C . GLN B 1 244 ? -7.113 -29.844 -15.82 1 90.31 244 GLN B C 1
ATOM 4350 O O . GLN B 1 244 ? -5.98 -29.359 -15.922 1 90.31 244 GLN B O 1
ATOM 4355 N N . ARG B 1 245 ? -7.496 -30.422 -14.773 1 92.88 245 ARG B N 1
ATOM 4356 C CA . ARG B 1 245 ? -6.668 -30.562 -13.586 1 92.88 245 ARG B CA 1
ATOM 4357 C C . ARG B 1 245 ? -5.445 -31.438 -13.867 1 92.88 245 ARG B C 1
ATOM 4359 O O . ARG B 1 245 ? -4.367 -31.188 -13.32 1 92.88 245 ARG B O 1
ATOM 4366 N N . MET B 1 246 ? -5.617 -32.406 -14.734 1 94.31 246 MET B N 1
ATOM 4367 C CA . MET B 1 246 ? -4.535 -33.344 -15.016 1 94.31 246 MET B CA 1
ATOM 4368 C C . MET B 1 246 ? -3.414 -32.656 -15.789 1 94.31 246 MET B C 1
ATOM 4370 O O . MET B 1 246 ? -2.244 -33 -15.633 1 94.31 246 MET B O 1
ATOM 4374 N N . VAL B 1 247 ? -3.779 -31.734 -16.641 1 88.44 247 VAL B N 1
ATOM 4375 C CA . VAL B 1 247 ? -2.762 -30.969 -17.344 1 88.44 247 VAL B CA 1
ATOM 4376 C C . VAL B 1 247 ? -1.841 -30.281 -16.344 1 88.44 247 VAL B C 1
ATOM 4378 O O . VAL B 1 247 ? -0.616 -30.359 -16.453 1 88.44 247 VAL B O 1
ATOM 4381 N N . SER B 1 248 ? -2.406 -29.719 -15.367 1 88.62 248 SER B N 1
ATOM 4382 C CA . SER B 1 248 ? -1.654 -29.047 -14.305 1 88.62 248 SER B CA 1
ATOM 4383 C C . SER B 1 248 ? -0.867 -30.062 -13.477 1 88.62 248 SER B C 1
ATOM 4385 O O . SER B 1 248 ? 0.256 -29.781 -13.047 1 88.62 248 SER B O 1
ATOM 4387 N N . ALA B 1 249 ? -1.464 -31.141 -13.258 1 92.75 249 ALA B N 1
ATOM 4388 C CA . ALA B 1 249 ? -0.816 -32.188 -12.477 1 92.75 249 ALA B CA 1
ATOM 4389 C C . ALA B 1 249 ? 0.507 -32.625 -13.109 1 92.75 249 ALA B C 1
ATOM 4391 O O . ALA B 1 249 ? 1.521 -32.75 -12.422 1 92.75 249 ALA B O 1
ATOM 4392 N N . ARG B 1 250 ? 0.429 -32.781 -14.359 1 91.25 250 ARG B N 1
ATOM 4393 C CA . ARG B 1 250 ? 1.637 -33.188 -15.07 1 91.25 250 ARG B CA 1
ATOM 4394 C C . ARG B 1 250 ? 2.744 -32.156 -14.898 1 91.25 250 ARG B C 1
ATOM 4396 O O . ARG B 1 250 ? 3.898 -32.5 -14.656 1 91.25 250 ARG B O 1
ATOM 4403 N N . GLU B 1 251 ? 2.414 -30.953 -15.023 1 85.75 251 GLU B N 1
ATOM 4404 C CA . GLU B 1 251 ? 3.389 -29.875 -14.906 1 85.75 251 GLU B CA 1
ATOM 4405 C C . GLU B 1 251 ? 4.008 -29.828 -13.508 1 85.75 251 GLU B C 1
ATOM 4407 O O . GLU B 1 251 ? 5.223 -29.688 -13.367 1 85.75 251 GLU B O 1
ATOM 4412 N N . LEU B 1 252 ? 3.203 -30 -12.547 1 88.88 252 LEU B N 1
ATOM 4413 C CA . LEU B 1 252 ? 3.66 -29.953 -11.164 1 88.88 252 LEU B CA 1
ATOM 4414 C C . LEU B 1 252 ? 4.535 -31.172 -10.844 1 88.88 252 LEU B C 1
ATOM 4416 O O . LEU B 1 252 ? 5.52 -31.047 -10.117 1 88.88 252 LEU B O 1
ATOM 4420 N N . LEU B 1 253 ? 4.176 -32.281 -11.422 1 90.25 253 LEU B N 1
ATOM 4421 C CA . LEU B 1 253 ? 4.965 -33.5 -11.203 1 90.25 253 LEU B CA 1
ATOM 4422 C C . LEU B 1 253 ? 6.336 -33.375 -11.859 1 90.25 253 LEU B C 1
ATOM 4424 O O . LEU B 1 253 ? 7.328 -33.875 -11.336 1 90.25 253 LEU B O 1
ATOM 4428 N N . CYS B 1 254 ? 6.371 -32.594 -12.961 1 84.19 254 CYS B N 1
ATOM 4429 C CA . CYS B 1 254 ? 7.594 -32.469 -13.742 1 84.19 254 CYS B CA 1
ATOM 4430 C C . CYS B 1 254 ? 8.523 -31.438 -13.133 1 84.19 254 CYS B C 1
ATOM 4432 O O . CYS B 1 254 ? 9.75 -31.594 -13.172 1 84.19 254 CYS B O 1
ATOM 4434 N N . HIS B 1 255 ? 7.934 -30.438 -12.539 1 78.69 255 HIS B N 1
ATOM 4435 C CA . HIS B 1 255 ? 8.789 -29.281 -12.289 1 78.69 255 HIS B CA 1
ATOM 4436 C C . HIS B 1 255 ? 8.742 -28.875 -10.82 1 78.69 255 HIS B C 1
ATOM 4438 O O . HIS B 1 255 ? 9.211 -27.797 -10.453 1 78.69 255 HIS B O 1
ATOM 4444 N N . SER B 1 256 ? 8.141 -29.688 -9.984 1 79.94 256 SER B N 1
ATOM 4445 C CA . SER B 1 256 ? 8.148 -29.438 -8.547 1 79.94 256 SER B CA 1
ATOM 4446 C C . SER B 1 256 ? 8.539 -30.688 -7.77 1 79.94 256 SER B C 1
ATOM 4448 O O . SER B 1 256 ? 8.602 -31.781 -8.336 1 79.94 256 SER B O 1
ATOM 4450 N N . ASP B 1 257 ? 8.836 -30.469 -6.531 1 80.69 257 ASP B N 1
ATOM 4451 C CA . ASP B 1 257 ? 9.125 -31.594 -5.664 1 80.69 257 ASP B CA 1
ATOM 4452 C C . ASP B 1 257 ? 8.016 -31.797 -4.633 1 80.69 257 ASP B C 1
ATOM 4454 O O . ASP B 1 257 ? 8.242 -32.375 -3.568 1 80.69 257 ASP B O 1
ATOM 4458 N N . TRP B 1 258 ? 6.875 -31.281 -4.949 1 87.94 258 TRP B N 1
ATOM 4459 C CA . TRP B 1 258 ? 5.738 -31.453 -4.051 1 87.94 258 TRP B CA 1
ATOM 4460 C C . TRP B 1 258 ? 5.316 -32.906 -3.984 1 87.94 258 TRP B C 1
ATOM 4462 O O . TRP B 1 258 ? 5.445 -33.656 -4.965 1 87.94 258 TRP B O 1
ATOM 4472 N N . SER B 1 259 ? 4.848 -33.281 -2.846 1 91.19 259 SER B N 1
ATOM 4473 C CA . SER B 1 259 ? 4.332 -34.656 -2.715 1 91.19 259 SER B CA 1
ATOM 4474 C C . SER B 1 259 ? 3.072 -34.844 -3.553 1 91.19 259 SER B C 1
ATOM 4476 O O . SER B 1 259 ? 2.402 -33.875 -3.912 1 91.19 259 SER B O 1
ATOM 4478 N N . ILE B 1 260 ? 2.809 -36.125 -3.854 1 94.56 260 ILE B N 1
ATOM 4479 C CA . ILE B 1 260 ? 1.612 -36.469 -4.617 1 94.56 260 ILE B CA 1
ATOM 4480 C C . ILE B 1 260 ? 0.373 -35.938 -3.895 1 94.56 260 ILE B C 1
ATOM 4482 O O . ILE B 1 260 ? -0.539 -35.375 -4.523 1 94.56 260 ILE B O 1
ATOM 4486 N N . ALA B 1 261 ? 0.434 -36 -2.607 1 93.06 261 ALA B N 1
ATOM 4487 C CA . ALA B 1 261 ? -0.69 -35.531 -1.798 1 93.06 261 ALA B CA 1
ATOM 4488 C C . ALA B 1 261 ? -0.867 -34.031 -1.914 1 93.06 261 ALA B C 1
ATOM 4490 O O . ALA B 1 261 ? -1.99 -33.531 -2.037 1 93.06 261 ALA B O 1
ATOM 4491 N N . SER B 1 262 ? 0.229 -33.312 -1.888 1 90.31 262 SER B N 1
ATOM 4492 C CA . SER B 1 262 ? 0.187 -31.859 -1.988 1 90.31 262 SER B CA 1
ATOM 4493 C C . SER B 1 262 ? -0.324 -31.422 -3.354 1 90.31 262 SER B C 1
ATOM 4495 O O . SER B 1 262 ? -1.115 -30.469 -3.451 1 90.31 262 SER B O 1
ATOM 4497 N N . ILE B 1 263 ? 0.105 -32.094 -4.332 1 92.38 263 ILE B N 1
ATOM 4498 C CA . ILE B 1 263 ? -0.339 -31.797 -5.688 1 92.38 263 ILE B CA 1
ATOM 4499 C C . ILE B 1 263 ? -1.841 -32.031 -5.809 1 92.38 263 ILE B C 1
ATOM 4501 O O . ILE B 1 263 ? -2.58 -31.188 -6.305 1 92.38 263 ILE B O 1
ATOM 4505 N N . ALA B 1 264 ? -2.271 -33.188 -5.328 1 93.75 264 ALA B N 1
ATOM 4506 C CA . ALA B 1 264 ? -3.691 -33.531 -5.371 1 93.75 264 ALA B CA 1
ATOM 4507 C C . ALA B 1 264 ? -4.531 -32.438 -4.684 1 93.75 264 ALA B C 1
ATOM 4509 O O . ALA B 1 264 ? -5.516 -31.969 -5.246 1 93.75 264 ALA B O 1
ATOM 4510 N N . ARG B 1 265 ? -4.07 -32.031 -3.547 1 87.94 265 ARG B N 1
ATOM 4511 C CA . ARG B 1 265 ? -4.793 -31.047 -2.752 1 87.94 265 ARG B CA 1
ATOM 4512 C C . ARG B 1 265 ? -4.859 -29.703 -3.475 1 87.94 265 ARG B C 1
ATOM 4514 O O . ARG B 1 265 ? -5.914 -29.062 -3.52 1 87.94 265 ARG B O 1
ATOM 4521 N N . ASN B 1 266 ? -3.842 -29.312 -4.047 1 86.75 266 ASN B N 1
ATOM 4522 C CA . ASN B 1 266 ? -3.762 -28 -4.688 1 86.75 266 ASN B CA 1
ATOM 4523 C C . ASN B 1 266 ? -4.535 -27.969 -6 1 86.75 266 ASN B C 1
ATOM 4525 O O . ASN B 1 266 ? -4.828 -26.906 -6.531 1 86.75 266 ASN B O 1
ATOM 4529 N N . LEU B 1 267 ? -4.852 -29.109 -6.48 1 88.75 267 LEU B N 1
ATOM 4530 C CA . LEU B 1 267 ? -5.59 -29.188 -7.734 1 88.75 267 LEU B CA 1
ATOM 4531 C C . LEU B 1 267 ? -7.078 -29.406 -7.48 1 88.75 267 LEU B C 1
ATOM 4533 O O . LEU B 1 267 ? -7.852 -29.594 -8.422 1 88.75 267 LEU B O 1
ATOM 4537 N N . GLY B 1 268 ? -7.445 -29.5 -6.172 1 87.62 268 GLY B N 1
ATOM 4538 C CA . GLY B 1 268 ? -8.859 -29.5 -5.836 1 87.62 268 GLY B CA 1
ATOM 4539 C C . GLY B 1 268 ? -9.406 -30.906 -5.574 1 87.62 268 GLY B C 1
ATOM 4540 O O . GLY B 1 268 ? -10.625 -31.094 -5.531 1 87.62 268 GLY B O 1
ATOM 4541 N N . PHE B 1 269 ? -8.578 -31.891 -5.469 1 91.56 269 PHE B N 1
ATOM 4542 C CA . PHE B 1 269 ? -9.031 -33.25 -5.152 1 91.56 269 PHE B CA 1
ATOM 4543 C C . PHE B 1 269 ? -9.133 -33.438 -3.645 1 91.56 269 PHE B C 1
ATOM 4545 O O . PHE B 1 269 ? -8.203 -33.125 -2.904 1 91.56 269 PHE B O 1
ATOM 4552 N N . SER B 1 270 ? -10.242 -33.969 -3.207 1 88.88 270 SER B N 1
ATOM 4553 C CA . SER B 1 270 ? -10.445 -34.219 -1.783 1 88.88 270 SER B CA 1
ATOM 4554 C C . SER B 1 270 ? -9.734 -35.469 -1.324 1 88.88 270 SER B C 1
ATOM 4556 O O . SER B 1 270 ? -9.43 -35.625 -0.139 1 88.88 270 SER B O 1
ATOM 4558 N N . GLN B 1 271 ? -9.477 -36.344 -2.275 1 92.75 271 GLN B N 1
ATOM 4559 C CA . GLN B 1 271 ? -8.82 -37.594 -1.961 1 92.75 271 GLN B CA 1
ATOM 4560 C C . GLN B 1 271 ? -7.664 -37.875 -2.922 1 92.75 271 GLN B C 1
ATOM 4562 O O . GLN B 1 271 ? -7.863 -37.906 -4.137 1 92.75 271 GLN B O 1
ATOM 4567 N N . THR B 1 272 ? -6.551 -38.156 -2.303 1 95.19 272 THR B N 1
ATOM 4568 C CA . THR B 1 272 ? -5.363 -38.438 -3.094 1 95.19 272 THR B CA 1
ATOM 4569 C C . THR B 1 272 ? -5.559 -39.719 -3.92 1 95.19 272 THR B C 1
ATOM 4571 O O . THR B 1 272 ? -5.078 -39.812 -5.051 1 95.19 272 THR B O 1
ATOM 4574 N N . SER B 1 273 ? -6.309 -40.562 -3.363 1 96.25 273 SER B N 1
ATOM 4575 C CA . SER B 1 273 ? -6.555 -41.812 -4.059 1 96.25 273 SER B CA 1
ATOM 4576 C C . SER B 1 273 ? -7.336 -41.594 -5.352 1 96.25 273 SER B C 1
ATOM 4578 O O . SER B 1 273 ? -7.043 -42.219 -6.375 1 96.25 273 SER B O 1
ATOM 4580 N N . TYR B 1 274 ? -8.289 -40.781 -5.25 1 95.38 274 TYR B N 1
ATOM 4581 C CA . TYR B 1 274 ? -9.07 -40.469 -6.445 1 95.38 274 TYR B CA 1
ATOM 4582 C C . TYR B 1 274 ? -8.211 -39.75 -7.484 1 95.38 274 TYR B C 1
ATOM 4584 O O . TYR B 1 274 ? -8.328 -40.031 -8.68 1 95.38 274 TYR B O 1
ATOM 4592 N N . PHE B 1 275 ? -7.418 -38.906 -7.035 1 96.56 275 PHE B N 1
ATOM 4593 C CA . PHE B 1 275 ? -6.477 -38.219 -7.918 1 96.56 275 PHE B CA 1
ATOM 4594 C C . PHE B 1 275 ? -5.621 -39.219 -8.672 1 96.56 275 PHE B C 1
ATOM 4596 O O . PHE B 1 275 ? -5.477 -39.125 -9.891 1 96.56 275 PHE B O 1
ATOM 4603 N N . CYS B 1 276 ? -5.086 -40.156 -7.973 1 97.25 276 CYS B N 1
ATOM 4604 C CA . CYS B 1 276 ? -4.223 -41.188 -8.57 1 97.25 276 CYS B CA 1
ATOM 4605 C C . CYS B 1 276 ? -4.98 -42 -9.602 1 97.25 276 CYS B C 1
ATOM 4607 O O . CYS B 1 276 ? -4.445 -42.344 -10.656 1 97.25 276 CYS B O 1
ATOM 4609 N N . LYS B 1 277 ? -6.191 -42.281 -9.211 1 96.56 277 LYS B N 1
ATOM 4610 C CA . LYS B 1 277 ? -7.031 -43.062 -10.125 1 96.56 277 LYS B CA 1
ATOM 4611 C C . LYS B 1 277 ? -7.254 -42.281 -11.43 1 96.56 277 LYS B C 1
ATOM 4613 O O . LYS B 1 277 ? -7.09 -42.844 -12.516 1 96.56 277 LYS B O 1
ATOM 4618 N N . VAL B 1 278 ? -7.594 -41.094 -11.32 1 95.81 278 VAL B N 1
ATOM 4619 C CA . VAL B 1 278 ? -7.875 -40.25 -12.492 1 95.81 278 VAL B CA 1
ATOM 4620 C C . VAL B 1 278 ? -6.598 -40.062 -13.305 1 95.81 278 VAL B C 1
ATOM 4622 O O . VAL B 1 278 ? -6.629 -40.094 -14.539 1 95.81 278 VAL B O 1
ATOM 4625 N N . PHE B 1 279 ? -5.492 -39.844 -12.672 1 97.38 279 PHE B N 1
ATOM 4626 C CA . PHE B 1 279 ? -4.219 -39.656 -13.359 1 97.38 279 PHE B CA 1
ATOM 4627 C C . PHE B 1 279 ? -3.852 -40.875 -14.172 1 97.38 279 PHE B C 1
ATOM 4629 O O . PHE B 1 279 ? -3.467 -40.781 -15.336 1 97.38 279 PHE B O 1
ATOM 4636 N N . ARG B 1 280 ? -4.066 -42 -13.586 1 96.19 280 ARG B N 1
ATOM 4637 C CA . ARG B 1 280 ? -3.766 -43.25 -14.266 1 96.19 280 ARG B CA 1
ATOM 4638 C C . ARG B 1 280 ? -4.68 -43.438 -15.461 1 96.19 280 ARG B C 1
ATOM 4640 O O . ARG B 1 280 ? -4.238 -43.906 -16.516 1 96.19 280 ARG B O 1
ATOM 4647 N N . GLN B 1 281 ? -5.848 -43.156 -15.25 1 94.94 281 GLN B N 1
ATOM 4648 C CA . GLN B 1 281 ? -6.805 -43.281 -16.344 1 94.94 281 GLN B CA 1
ATOM 4649 C C . GLN B 1 281 ? -6.434 -42.344 -17.5 1 94.94 281 GLN B C 1
ATOM 4651 O O . GLN B 1 281 ? -6.598 -42.688 -18.672 1 94.94 281 GLN B O 1
ATOM 4656 N N . THR B 1 282 ? -5.918 -41.219 -17.188 1 94 282 THR B N 1
ATOM 4657 C CA . THR B 1 282 ? -5.629 -40.188 -18.172 1 94 282 THR B CA 1
ATOM 4658 C C . THR B 1 282 ? -4.305 -40.469 -18.875 1 94 282 THR B C 1
ATOM 4660 O O . THR B 1 282 ? -4.203 -40.344 -20.094 1 94 282 THR B O 1
ATOM 4663 N N . TYR B 1 283 ? -3.287 -40.938 -18.188 1 94.56 283 TYR B N 1
ATOM 4664 C CA . TYR B 1 283 ? -1.941 -40.969 -18.75 1 94.56 283 TYR B CA 1
ATOM 4665 C C . TYR B 1 283 ? -1.42 -42.406 -18.781 1 94.56 283 TYR B C 1
ATOM 4667 O O . TYR B 1 283 ? -0.316 -42.656 -19.266 1 94.56 283 TYR B O 1
ATOM 4675 N N . GLN B 1 284 ? -2.143 -43.312 -18.141 1 95.25 284 GLN B N 1
ATOM 4676 C CA . GLN B 1 284 ? -1.866 -44.75 -18.172 1 95.25 284 GLN B CA 1
ATOM 4677 C C . GLN B 1 284 ? -0.657 -45.094 -17.312 1 95.25 284 GLN B C 1
ATOM 4679 O O . GLN B 1 284 ? -0.039 -46.156 -17.5 1 95.25 284 GLN B O 1
ATOM 4684 N N . VAL B 1 285 ? -0.24 -44.219 -16.5 1 95.38 285 VAL B N 1
ATOM 4685 C CA . VAL B 1 285 ? 0.793 -44.438 -15.492 1 95.38 285 VAL B CA 1
ATOM 4686 C C . VAL B 1 285 ? 0.39 -43.781 -14.18 1 95.38 285 VAL B C 1
ATOM 4688 O O . VAL B 1 285 ? -0.432 -42.844 -14.172 1 95.38 285 VAL B O 1
ATOM 4691 N N . THR B 1 286 ? 0.936 -44.219 -13.062 1 95.75 286 THR B N 1
ATOM 4692 C CA . THR B 1 286 ? 0.661 -43.562 -11.789 1 95.75 286 THR B CA 1
ATOM 4693 C C . THR B 1 286 ? 1.447 -42.281 -11.656 1 95.75 286 THR B C 1
ATOM 4695 O O . THR B 1 286 ? 2.463 -42.094 -12.328 1 95.75 286 THR B O 1
ATOM 4698 N N . PRO B 1 287 ? 0.958 -41.406 -10.805 1 96 287 PRO B N 1
ATOM 4699 C CA . PRO B 1 287 ? 1.713 -40.188 -10.594 1 96 287 PRO B CA 1
ATOM 4700 C C . PRO B 1 287 ? 3.158 -40.438 -10.172 1 96 287 PRO B C 1
ATOM 4702 O O . PRO B 1 287 ? 4.078 -39.781 -10.695 1 96 287 PRO B O 1
ATOM 4705 N N . GLN B 1 288 ? 3.326 -41.344 -9.305 1 94.19 288 GLN B N 1
ATOM 4706 C CA . GLN B 1 288 ? 4.66 -41.656 -8.812 1 94.19 288 GLN B CA 1
ATOM 4707 C C . GLN B 1 288 ? 5.547 -42.188 -9.938 1 94.19 288 GLN B C 1
ATOM 4709 O O . GLN B 1 288 ? 6.711 -41.812 -10.055 1 94.19 288 GLN B O 1
ATOM 4714 N N . ALA B 1 289 ? 5.027 -43.062 -10.664 1 94.12 289 ALA B N 1
ATOM 4715 C CA . ALA B 1 289 ? 5.766 -43.625 -11.789 1 94.12 289 ALA B CA 1
ATOM 4716 C C . ALA B 1 289 ? 6.117 -42.562 -12.82 1 94.12 289 ALA B C 1
ATOM 4718 O O . ALA B 1 289 ? 7.215 -42.562 -13.375 1 94.12 289 ALA B O 1
ATOM 4719 N N . TYR B 1 290 ? 5.168 -41.719 -13.07 1 93.88 290 TYR B N 1
ATOM 4720 C CA . TYR B 1 290 ? 5.395 -40.625 -14.008 1 93.88 290 TYR B CA 1
ATOM 4721 C C . TYR B 1 290 ? 6.578 -39.75 -13.57 1 93.88 290 TYR B C 1
ATOM 4723 O O . TYR B 1 290 ? 7.438 -39.406 -14.383 1 93.88 290 TYR B O 1
ATOM 4731 N N . ARG B 1 291 ? 6.578 -39.406 -12.336 1 91.38 291 ARG B N 1
ATOM 4732 C CA . ARG B 1 291 ? 7.66 -38.594 -11.773 1 91.38 291 ARG B CA 1
ATOM 4733 C C . ARG B 1 291 ? 9 -39.312 -11.906 1 91.38 291 ARG B C 1
ATOM 4735 O O . ARG B 1 291 ? 10.016 -38.688 -12.234 1 91.38 291 ARG B O 1
ATOM 4742 N N . GLN B 1 292 ? 9.039 -40.562 -11.664 1 90.31 292 GLN B N 1
ATOM 4743 C CA . GLN B 1 292 ? 10.258 -41.375 -11.766 1 90.31 292 GLN B CA 1
ATOM 4744 C C . GLN B 1 292 ? 10.773 -41.406 -13.203 1 90.31 292 GLN B C 1
ATOM 4746 O O . GLN B 1 292 ? 11.984 -41.344 -13.43 1 90.31 292 GLN B O 1
ATOM 4751 N N . GLN B 1 293 ? 9.867 -41.5 -14.109 1 89.12 293 GLN B N 1
ATOM 4752 C CA . GLN B 1 293 ? 10.227 -41.5 -15.531 1 89.12 293 GLN B CA 1
ATOM 4753 C C . GLN B 1 293 ? 10.883 -40.188 -15.945 1 89.12 293 GLN B C 1
ATOM 4755 O O . GLN B 1 293 ? 11.852 -40.188 -16.703 1 89.12 293 GLN B O 1
ATOM 4760 N N . ILE B 1 294 ? 10.375 -39.156 -15.461 1 83.62 294 ILE B N 1
ATOM 4761 C CA . ILE B 1 294 ? 10.891 -37.812 -15.805 1 83.62 294 ILE B CA 1
ATOM 4762 C C . ILE B 1 294 ? 12.273 -37.625 -15.172 1 83.62 294 ILE B C 1
ATOM 4764 O O . ILE B 1 294 ? 13.18 -37.094 -15.812 1 83.62 294 ILE B O 1
ATOM 4768 N N . ASN B 1 295 ? 12.391 -38.031 -13.953 1 77.62 295 ASN B N 1
ATOM 4769 C CA . ASN B 1 295 ? 13.664 -37.906 -13.25 1 77.62 295 ASN B CA 1
ATOM 4770 C C . ASN B 1 295 ? 14.742 -38.781 -13.898 1 77.62 295 ASN B C 1
ATOM 4772 O O . ASN B 1 295 ? 15.906 -38.375 -13.938 1 77.62 295 ASN B O 1
ATOM 4776 N N . GLU B 1 296 ? 14.328 -39.875 -14.367 1 73.12 296 GLU B N 1
ATOM 4777 C CA . GLU B 1 296 ? 15.266 -40.781 -15.055 1 73.12 296 GLU B CA 1
ATOM 4778 C C . GLU B 1 296 ? 15.688 -40.188 -16.406 1 73.12 296 GLU B C 1
ATOM 4780 O O . GLU B 1 296 ? 16.844 -40.312 -16.812 1 73.12 296 GLU B O 1
ATOM 4785 N N . ASN B 1 297 ? 14.82 -39.625 -17.031 1 68.06 297 ASN B N 1
ATOM 4786 C CA . ASN B 1 297 ? 15.125 -39.031 -18.328 1 68.06 297 ASN B CA 1
ATOM 4787 C C . ASN B 1 297 ? 15.977 -37.781 -18.188 1 68.06 297 ASN B C 1
ATOM 4789 O O . ASN B 1 297 ? 16.75 -37.438 -19.094 1 68.06 297 ASN B O 1
ATOM 4793 N N . SER B 1 298 ? 15.789 -36.969 -17.25 1 62.78 298 SER B N 1
ATOM 4794 C CA . SER B 1 298 ? 16.562 -35.781 -17.031 1 62.78 298 SER B CA 1
ATOM 4795 C C . SER B 1 298 ? 17.969 -36.094 -16.531 1 62.78 298 SER B C 1
ATOM 4797 O O . SER B 1 298 ? 18.891 -35.312 -16.688 1 62.78 298 SER B O 1
ATOM 4799 N N . HIS B 1 299 ? 18.25 -37.312 -15.859 1 54.81 299 HIS B N 1
ATOM 4800 C CA . HIS B 1 299 ? 19.562 -37.812 -15.5 1 54.81 299 HIS B CA 1
ATOM 4801 C C . HIS B 1 299 ? 19.844 -39.156 -16.188 1 54.81 299 HIS B C 1
ATOM 4803 O O . HIS B 1 299 ? 19.641 -40.219 -15.586 1 54.81 299 HIS B O 1
ATOM 4809 N N . PRO B 1 300 ? 20.109 -39.188 -17.5 1 45.03 300 PRO B N 1
ATOM 4810 C CA . PRO B 1 300 ? 20.406 -40.5 -18.078 1 45.03 300 PRO B CA 1
ATOM 4811 C C . PRO B 1 300 ? 21.531 -41.25 -17.344 1 45.03 300 PRO B C 1
ATOM 4813 O O . PRO B 1 300 ? 22.406 -40.594 -16.75 1 45.03 300 PRO B O 1
ATOM 4816 N N . PRO B 1 301 ? 21.234 -42.594 -16.969 1 38.53 301 PRO B N 1
ATOM 4817 C CA . PRO B 1 301 ? 22.344 -43.344 -16.344 1 38.53 301 PRO B CA 1
ATOM 4818 C C . PRO B 1 301 ? 23.688 -43.062 -17.031 1 38.53 301 PRO B C 1
ATOM 4820 O O . PRO B 1 301 ? 23.719 -42.812 -18.25 1 38.53 301 PRO B O 1
ATOM 4823 N N . SER B 1 302 ? 24.516 -42.375 -16.312 1 39.78 302 SER B N 1
ATOM 4824 C CA . SER B 1 302 ? 25.891 -42.406 -16.781 1 39.78 302 SER B CA 1
ATOM 4825 C C . SER B 1 302 ? 26.281 -43.75 -17.344 1 39.78 302 SER B C 1
ATOM 4827 O O . SER B 1 302 ? 26.219 -44.75 -16.625 1 39.78 302 SER B O 1
ATOM 4829 N N . LEU B 1 303 ? 25.953 -44.031 -18.562 1 33.22 303 LEU B N 1
ATOM 4830 C CA . LEU B 1 303 ? 26.797 -45.094 -19.094 1 33.22 303 LEU B CA 1
ATOM 4831 C C . LEU B 1 303 ? 28.266 -44.688 -19.078 1 33.22 303 LEU B C 1
ATOM 4833 O O . LEU B 1 303 ? 28.594 -43.531 -19.406 1 33.22 303 LEU B O 1
#

Organism: Salmonella typhimurium (strain 14028s / SGSC 2262) (NCBI:txid588858)

InterPro domains:
  IPR009057 Homedomain-like superfamily [SSF46689] (191-242)
  IPR009057 Homedomain-like superfamily [SSF46689] (245-295)
  IPR018060 AraC-like, DNA binding HTH domain [PF12833] (215-293)
  IPR018060 AraC-like, DNA binding HTH domain [PS01124] (195-293)
  IPR018060 AraC-like, DNA binding HTH domain [SM00342] (208-291)
  IPR018062 HTH domain AraC-type, conserved site [PS00041] (245-287)
  IPR018771 PocR domain [PF10114] (7-164)
  IPR020449 Transcription regulator HTH, AraC- type, HTH domain [PR00032] (260-275)
  IPR020449 Transcription regulator HTH, AraC- type, HTH domain [PR00032] (275-291)

Secondary structure (DSSP, 8-state):
---HHHHHHHHHHHHHHHHHHHH--EEEEEETTS-B-S--BS--HHHHHHHHSHHHHHHHHHHHHHHHHHHHHHTS-EEEE-TTS-EEEEEEEEETTEEEEEEEEEEEEESS----EESS----GGGGSHHHHHHHHTSPEE-HHHHHHHHHHHHHHIIIIIHHHHHHHHHHTSS--------SS---HHHHHHHHHHHHHHHTTTS---HHHHHHHTT--HHHHHHHHHHHHSS-HHHHHHHHHHHHHHHHHHH----HHHHHHHTT-S-HHHHHHHHHHHHSS-HHHHHHHHHHHHS----/---HHHHHHHHHHHHHHHHHHHH--EEEEEETTS-B-S--BS--HHHHHHHHSHHHHHHHHHHHHHHHHHHHHHTS-EEEE-TTS-EEEEEEEEETTEEEEEEEEEEEEESS----EESS----GGGGSHHHHHHHHTSPEE-HHHHHHHHHHHHHHIIIIIHHHHHHHHHHTSS--------SS---HHHHHHHHHHHHHHHTTTS---HHHHHHHTT--HHHHHHHHHHHHSS-HHHHHHHHHHHHHHHHHHH----HHHHHHHTT-S-HHHHHHHHHHHHSS-HHHHHHHHHHHHS----

Sequence (606 aa):
MISASALNSELINKIAQDFAQATGLAVVVVNIHGDEISELFNFTPFCQLMRQHPQHSTRCRMSDRCGGLEASKSDQPCIYRCHAGLTDFSIPLVIAGHLVGFVLCGQVRLSNDVELVNILNVDDRWQADPELLNEFRNVPEMDYSRVIASADLLKLIVENCLKKQLNFVVIKDNPQQSEANKTTRGPTPHDSKMKKALRYIDAHLSDDLRLEDVASHVYLSPYYFSKLFKKYQGIGFNAWVNRQRMVSARELLCHSDWSIASIARNLGFSQTSYFCKVFRQTYQVTPQAYRQQINENSHPPSLMISASALNSELINKIAQDFAQATGLAVVVVNIHGDEISELFNFTPFCQLMRQHPQHSTRCRMSDRCGGLEASKSDQPCIYRCHAGLTDFSIPLVIAGHLVGFVLCGQVRLSNDVELVNILNVDDRWQADPELLNEFRNVPEMDYSRVIASADLLKLIVENCLKKQLNFVVIKDNPQQSEANKTTRGPTPHDSKMKKALRYIDAHLSDDLRLEDVASHVYLSPYYFSKLFKKYQGIGFNAWVNRQRMVSARELLCHSDWSIASIARNLGFSQTSYFCKVFRQTYQVTPQAYRQQINENSHPPSL

Solvent-accessible surface area (backbone atoms only — not comparable to full-atom values): 32145 Å² total; per-residue (Å²): 131,75,44,48,72,46,53,51,42,50,54,50,40,51,50,44,44,25,50,16,50,25,49,68,31,17,27,37,34,23,35,77,84,32,47,72,74,44,67,78,31,65,64,47,72,35,59,52,53,40,55,68,35,75,73,50,24,54,44,51,38,38,31,51,28,47,33,23,56,58,5,48,76,70,72,39,70,32,67,29,22,38,33,78,65,34,35,31,33,15,32,50,37,53,44,87,88,31,52,56,22,22,41,39,35,29,73,28,37,63,71,55,96,69,92,61,51,60,65,26,69,72,52,70,70,61,59,75,39,64,68,50,41,54,34,50,72,66,45,52,70,39,52,61,68,31,52,50,21,36,46,54,48,49,49,52,41,49,64,38,46,47,26,58,54,45,42,50,28,68,57,58,68,57,79,70,87,67,77,74,68,85,83,78,84,65,82,51,81,59,52,60,40,47,53,52,38,51,52,51,45,66,38,35,50,44,38,90,72,47,71,54,59,47,15,54,73,55,71,38,53,48,68,58,38,46,53,51,43,22,66,74,67,71,41,47,64,68,59,50,52,50,52,56,42,47,58,52,47,52,52,45,50,70,57,40,72,68,50,72,57,54,50,26,46,63,43,27,41,92,40,53,66,58,43,42,51,52,41,23,72,74,70,72,42,45,62,68,56,49,36,51,52,50,54,44,64,77,51,60,77,81,120,129,75,43,50,72,46,52,52,42,49,55,48,41,51,50,44,42,25,50,18,50,24,49,67,30,17,27,38,34,23,34,77,84,32,47,72,76,45,66,79,30,66,64,46,72,34,59,51,53,40,54,69,34,75,71,50,24,55,43,54,38,39,33,52,28,48,35,22,56,57,4,48,74,72,73,37,70,32,68,30,22,37,34,79,66,34,35,32,34,14,33,50,36,53,45,86,88,32,53,56,22,22,40,38,34,31,73,26,38,62,70,56,96,70,94,61,52,60,64,26,69,72,52,69,71,62,59,74,39,64,68,51,42,55,35,52,72,66,44,52,71,39,51,61,66,30,52,52,22,37,48,53,49,50,48,52,40,48,63,36,47,50,28,59,55,46,44,49,29,68,57,57,69,56,78,70,88,65,78,80,65,87,80,79,84,65,83,52,80,58,51,61,41,46,54,52,37,52,52,51,44,67,38,35,50,46,38,91,71,46,70,55,58,47,15,53,72,55,73,39,53,48,68,59,37,47,54,50,41,22,67,74,68,70,42,46,64,66,60,50,52,50,53,57,42,45,58,53,47,52,51,45,51,72,58,41,73,66,49,72,56,55,50,27,46,62,43,27,39,94,40,53,66,57,42,40,51,52,42,23,72,72,70,72,42,43,64,68,55,50,37,51,52,51,55,43,64,78,49,60,76,80,121

pLDDT: mean 83.75, std 18.28, range [19.17, 98.44]

Nearest PDB structures (foldseek):
  3lsg-assembly1_A  TM=9.659E-01  e=1.029E-06  Fusobacterium nucleatum subsp. nucleatum
  6swi-assembly1_A  TM=9.338E-01  e=9.359E-06  Geobacillus stearothermophilus
  3oio-assembly1_A  TM=8.456E-01  e=2.794E-06  Chromobacterium violaceum
  3w6v-assembly1_A  TM=9.038E-01  e=1.425E-05  Streptomyces griseus
  3oou-assembly1_A  TM=9.568E-01  e=3.670E-05  Listeria innocua

Radius of gyration: 30.59 Å; Cα contacts (8 Å, |Δi|>4): 893; chains: 2; bounding box: 62×94×81 Å